Protein AF-A0A162PTI6-F1 (afdb_monomer_lite)

Sequence (711 aa):
MVPPASKRAQADKILGKSLASSGLRNTLHGDVFQLRLLMLFLTRGLRVGYNFKLDTEMPGKGGKFDDLIFTYKNRESKRITRYLQAKHKFDDSTKIKASDLLNESDGDFSLKKYFRSYREIFKTLGDNEELNDCIIGTNIGFDENDLMLNGIELVSLKNRDPILAFNSKQKSGSTIPVRYKLQIMQGTTNLYEKLEETSDMHCLAHELLKYGNKKQKLELRCDMFKRYHFVLVQEKVLDLSSKTFHPNFIDNVKDLSPNAKKFRKILSDCQGGSDWNTMKFELSKNFGKRQNEQSELTSDPVNKEEIENFLDKLVFAVNLPNEKQLDCIIRTEMGIDFNVLDSRAVSNELLIKLLNWFKEKSATTLSSAKAKLLLKQTKEMMKSLRATGASIDYRNRLCKYMKFNQDAIDNMTEKLKPFLYLPTLQKKVLRIATDSPKCTAIKIVQSLKQLSDFKKDDSYLIVQSKNLREEREIVRMRNILRAKRLHYLLVVVCNDNDTEQKWQELIPENRKSKRIIIVETNIGKASMQDKFCFRDINRKTKEKLQSKCVQFQGSQMKVETLLDKSSELNAIINLTSFQELRSGTIVKIPAPITPLSPELTPLSPEFPYIERQLEFSSYHENFHNQLAQKLGKSLEQLTQECRIDPALLGSIEWFVSDNERLNIWKKMKEILKENRTLASTVIRQENHFVDKDWKSQIMIISSPRSLGYQN

Structure (mmCIF, N/CA/C/O backbone):
data_AF-A0A162PTI6-F1
#
_entry.id   AF-A0A162PTI6-F1
#
loop_
_atom_site.group_PDB
_atom_site.id
_atom_site.type_symbol
_atom_site.label_atom_id
_atom_site.label_alt_id
_atom_site.label_comp_id
_atom_site.label_asym_id
_atom_site.label_entity_id
_atom_site.label_seq_id
_atom_site.pdbx_PDB_ins_code
_atom_site.Cartn_x
_atom_site.Cartn_y
_atom_site.Cartn_z
_atom_site.occupancy
_atom_site.B_iso_or_equiv
_atom_site.auth_seq_id
_atom_site.auth_comp_id
_atom_site.auth_asym_id
_atom_site.auth_atom_id
_atom_site.pdbx_PDB_model_num
ATOM 1 N N . MET A 1 1 ? -12.007 20.219 13.520 1.00 27.58 1 MET A N 1
ATOM 2 C CA . MET A 1 1 ? -11.055 19.766 14.560 1.00 27.58 1 MET A CA 1
ATOM 3 C C . MET A 1 1 ? -9.918 19.013 13.886 1.00 27.58 1 MET A C 1
ATOM 5 O O . MET A 1 1 ? -10.167 18.292 12.930 1.00 27.58 1 MET A O 1
ATOM 9 N N . VAL A 1 2 ? -8.683 19.279 14.306 1.00 25.70 2 VAL A N 1
ATOM 10 C CA . VAL A 1 2 ? -7.427 18.822 13.685 1.00 25.70 2 VAL A CA 1
ATOM 11 C C . VAL A 1 2 ? -6.998 17.502 14.352 1.00 25.70 2 VAL A C 1
ATOM 13 O O . VAL A 1 2 ? -7.053 17.453 15.579 1.00 25.70 2 VAL A O 1
ATOM 16 N N . PRO A 1 3 ? -6.565 16.449 13.624 1.00 30.05 3 PRO A N 1
ATOM 17 C CA . PRO A 1 3 ? -5.958 15.274 14.257 1.00 30.05 3 PRO A CA 1
ATOM 18 C C . PRO A 1 3 ? -4.639 15.673 14.938 1.00 30.05 3 PRO A C 1
ATOM 20 O O . PRO A 1 3 ? -3.976 16.592 14.440 1.00 30.05 3 PRO A O 1
ATOM 23 N N . PRO A 1 4 ? -4.216 15.021 16.035 1.00 33.78 4 PRO A N 1
ATOM 24 C CA . PRO A 1 4 ? -3.057 15.454 16.811 1.00 33.78 4 PRO A CA 1
ATOM 25 C C . PRO A 1 4 ? -1.800 15.575 15.939 1.00 33.78 4 PRO A C 1
ATOM 27 O O . PRO A 1 4 ? -1.436 14.670 15.191 1.00 33.78 4 PRO A O 1
ATOM 30 N N . ALA A 1 5 ? -1.107 16.709 16.049 1.00 39.56 5 ALA A N 1
ATOM 31 C CA . ALA A 1 5 ? 0.084 17.031 15.263 1.00 39.56 5 ALA A CA 1
ATOM 32 C C . ALA A 1 5 ? 1.285 16.082 15.499 1.00 39.56 5 ALA A C 1
ATOM 34 O O . ALA A 1 5 ? 2.255 16.142 14.744 1.00 39.56 5 ALA A O 1
ATOM 35 N N . SER A 1 6 ? 1.238 15.197 16.506 1.00 45.62 6 SER A N 1
ATOM 36 C CA . SER A 1 6 ? 2.395 14.411 16.963 1.00 45.62 6 SER A CA 1
ATOM 37 C C . SER A 1 6 ? 2.774 13.234 16.052 1.00 45.62 6 SER A C 1
ATOM 39 O O . SER A 1 6 ? 3.966 12.989 15.867 1.00 45.62 6 SER A O 1
ATOM 41 N N . LYS A 1 7 ? 1.815 12.546 15.414 1.00 46.44 7 LYS A N 1
ATOM 42 C CA . LYS A 1 7 ? 2.112 11.381 14.549 1.00 46.44 7 LYS A CA 1
ATOM 43 C C . LYS A 1 7 ? 2.507 11.751 13.114 1.00 46.44 7 LYS A C 1
ATOM 45 O O . LYS A 1 7 ? 3.298 11.052 12.480 1.00 46.44 7 LYS A O 1
ATOM 50 N N . ARG A 1 8 ? 2.066 12.912 12.606 1.00 44.03 8 ARG A N 1
ATOM 51 C CA . ARG A 1 8 ? 2.480 13.421 11.277 1.00 44.03 8 ARG A CA 1
ATOM 52 C C . ARG A 1 8 ? 3.996 13.628 11.171 1.00 44.03 8 ARG A C 1
ATOM 54 O O . ARG A 1 8 ? 4.560 13.330 10.124 1.00 44.03 8 ARG A O 1
ATOM 61 N N . ALA A 1 9 ? 4.647 14.061 12.253 1.00 45.88 9 ALA A N 1
ATOM 62 C CA . ALA A 1 9 ? 6.102 14.224 12.322 1.00 45.88 9 ALA A CA 1
ATOM 63 C C . ALA A 1 9 ? 6.870 12.884 12.395 1.00 45.88 9 ALA A C 1
ATOM 65 O O . ALA A 1 9 ? 8.040 12.813 12.018 1.00 45.88 9 ALA A O 1
ATOM 66 N N . GLN A 1 10 ? 6.233 11.805 12.863 1.00 49.94 10 GLN A N 1
ATOM 67 C CA . GLN A 1 10 ? 6.842 10.470 12.941 1.00 49.94 10 GLN A CA 1
ATOM 68 C C . GLN A 1 10 ? 6.801 9.741 11.594 1.00 49.94 10 GLN A C 1
ATOM 70 O O . GLN A 1 10 ? 7.733 9.018 11.250 1.00 49.94 10 GLN A O 1
ATOM 75 N N . ALA A 1 11 ? 5.795 10.023 10.770 1.00 43.78 11 ALA A N 1
ATOM 76 C CA . ALA A 1 11 ? 5.653 9.442 9.443 1.00 43.78 11 ALA A CA 1
ATOM 77 C C . ALA A 1 11 ? 6.727 9.878 8.419 1.00 43.78 11 ALA A C 1
ATOM 79 O O . ALA A 1 11 ? 6.877 9.227 7.385 1.00 43.78 11 ALA A O 1
ATOM 80 N N . ASP A 1 12 ? 7.484 10.950 8.677 1.00 42.25 12 ASP A N 1
ATOM 81 C CA . ASP A 1 12 ? 8.678 11.310 7.890 1.00 42.25 12 ASP A CA 1
ATOM 82 C C . ASP A 1 12 ? 9.938 10.561 8.371 1.00 42.25 12 ASP A C 1
ATOM 84 O O . ASP A 1 12 ? 10.838 10.287 7.578 1.00 42.25 12 ASP A O 1
ATOM 88 N N . LYS A 1 13 ? 9.970 10.115 9.638 1.00 50.31 13 LYS A N 1
ATOM 89 C CA . LYS A 1 13 ? 11.032 9.250 10.192 1.00 50.31 13 LYS A CA 1
ATOM 90 C C . LYS A 1 13 ? 10.904 7.783 9.765 1.00 50.31 13 LYS A C 1
ATOM 92 O O . LYS A 1 13 ? 11.911 7.088 9.719 1.00 50.31 13 LYS A O 1
ATOM 97 N N . ILE A 1 14 ? 9.710 7.316 9.379 1.00 53.00 14 ILE A N 1
ATOM 98 C CA . ILE A 1 14 ? 9.486 5.954 8.838 1.00 53.00 14 ILE A CA 1
ATOM 99 C C . ILE A 1 14 ? 10.352 5.682 7.584 1.00 53.00 14 ILE A C 1
ATOM 101 O O . ILE A 1 14 ? 10.698 4.536 7.304 1.00 53.00 14 ILE A O 1
ATOM 105 N N . LEU A 1 15 ? 10.756 6.727 6.848 1.00 45.16 15 LEU A N 1
ATOM 106 C CA . LEU A 1 15 ? 11.547 6.638 5.611 1.00 45.16 15 LEU A CA 1
ATOM 107 C C . LEU A 1 15 ? 13.067 6.858 5.797 1.00 45.16 15 LEU A C 1
ATOM 109 O O . LEU A 1 15 ? 13.816 6.652 4.843 1.00 45.16 15 LEU A O 1
ATOM 113 N N . GLY A 1 16 ? 13.548 7.229 6.994 1.00 38.09 16 GLY A N 1
ATOM 114 C CA . GLY A 1 16 ? 14.957 7.572 7.253 1.00 38.09 16 GLY A CA 1
ATOM 115 C C . GLY A 1 16 ? 15.461 7.053 8.607 1.00 38.09 16 GLY A C 1
ATOM 116 O O . GLY A 1 16 ? 14.887 7.343 9.648 1.00 38.09 16 GLY A O 1
ATOM 117 N N . LYS A 1 17 ? 16.535 6.255 8.591 1.00 39.50 17 LYS A N 1
ATOM 118 C CA . LYS A 1 17 ? 17.074 5.468 9.721 1.00 39.50 17 LYS A CA 1
ATOM 119 C C . LYS A 1 17 ? 17.326 6.210 11.055 1.00 39.50 17 LYS A C 1
ATOM 121 O O . LYS A 1 17 ? 17.746 7.357 11.079 1.00 39.50 17 LYS A O 1
ATOM 126 N N . SER A 1 18 ? 17.288 5.371 12.107 1.00 42.31 18 SER A N 1
ATOM 127 C CA . SER A 1 18 ? 17.967 5.393 13.425 1.00 42.31 18 SER A CA 1
ATOM 128 C C . SER A 1 18 ? 17.635 6.517 14.404 1.00 42.31 18 SER A C 1
ATOM 130 O O . SER A 1 18 ? 18.163 7.610 14.265 1.00 42.31 18 SER A O 1
ATOM 132 N N . LEU A 1 19 ? 16.903 6.198 15.486 1.00 37.41 19 LEU A N 1
ATOM 133 C CA . LEU A 1 19 ? 16.786 7.062 16.669 1.00 37.41 19 LEU A CA 1
ATOM 134 C C . LEU A 1 19 ? 16.681 6.286 18.003 1.00 37.41 19 LEU A C 1
ATOM 136 O O . LEU A 1 19 ? 16.324 5.102 18.062 1.00 37.41 19 LEU A O 1
ATOM 140 N N . ALA A 1 20 ? 17.068 6.996 19.065 1.00 37.88 20 ALA A N 1
ATOM 141 C CA . ALA A 1 20 ? 17.744 6.506 20.266 1.00 37.88 20 ALA A CA 1
ATOM 142 C C . ALA A 1 20 ? 16.924 6.597 21.575 1.00 37.88 20 ALA A C 1
ATOM 144 O O . ALA A 1 20 ? 17.456 6.972 22.613 1.00 37.88 20 ALA A O 1
ATOM 145 N N . SER A 1 21 ? 15.640 6.226 21.575 1.00 46.41 21 SER A N 1
ATOM 146 C CA . SER A 1 21 ? 14.904 6.015 22.835 1.00 46.41 21 SER A CA 1
ATOM 147 C C . SER A 1 21 ? 13.825 4.938 22.694 1.00 46.41 21 SER A C 1
ATOM 149 O O . SER A 1 21 ? 13.150 4.843 21.667 1.00 46.41 21 SER A O 1
ATOM 151 N N . SER A 1 22 ? 13.686 4.087 23.716 1.00 49.62 22 SER A N 1
ATOM 152 C CA . SER A 1 22 ? 12.775 2.928 23.744 1.00 49.62 22 SER A CA 1
ATOM 153 C C . SER A 1 22 ? 11.306 3.322 23.555 1.00 49.62 22 SER A C 1
ATOM 155 O O . SER A 1 22 ? 10.585 2.665 22.806 1.00 49.62 22 SER A O 1
ATOM 157 N N . GLY A 1 23 ? 10.885 4.446 24.144 1.00 46.25 23 GLY A N 1
ATOM 158 C CA . GLY A 1 23 ? 9.533 4.988 23.979 1.00 46.25 23 GLY A CA 1
ATOM 159 C C . GLY A 1 23 ? 9.213 5.389 22.536 1.00 46.25 23 GLY A C 1
ATOM 160 O O . GLY A 1 23 ? 8.161 5.027 22.018 1.00 46.25 23 GLY A O 1
ATOM 161 N N . LEU A 1 24 ? 10.148 6.054 21.844 1.00 48.28 24 LEU A N 1
ATOM 162 C CA . LEU A 1 24 ? 9.951 6.483 20.453 1.00 48.28 24 LEU A CA 1
ATOM 163 C C . LEU A 1 24 ? 9.919 5.290 19.483 1.00 48.28 24 LEU A C 1
ATOM 165 O O . LEU A 1 24 ? 9.183 5.315 18.498 1.00 48.28 24 LEU A O 1
ATOM 169 N N . ARG A 1 25 ? 10.703 4.238 19.770 1.00 52.75 25 ARG A N 1
ATOM 170 C CA . ARG A 1 25 ? 10.690 2.981 19.002 1.00 52.75 25 ARG A CA 1
ATOM 171 C C . ARG A 1 25 ? 9.347 2.268 19.126 1.00 52.75 25 ARG A C 1
ATOM 173 O O . ARG A 1 25 ? 8.795 1.865 18.110 1.00 52.75 25 ARG A O 1
ATOM 180 N N . ASN A 1 26 ? 8.794 2.166 20.335 1.00 57.22 26 ASN A N 1
ATOM 181 C CA . ASN A 1 26 ? 7.512 1.494 20.559 1.00 57.22 26 ASN A CA 1
ATOM 182 C C . ASN A 1 26 ? 6.348 2.189 19.836 1.00 57.22 26 ASN A C 1
ATOM 184 O O . ASN A 1 26 ? 5.537 1.508 19.213 1.00 57.22 26 ASN A O 1
ATOM 188 N N . THR A 1 27 ? 6.294 3.527 19.847 1.00 64.69 27 THR A N 1
ATOM 189 C CA . THR A 1 27 ? 5.272 4.283 19.098 1.00 64.69 27 THR A CA 1
ATOM 190 C C . THR A 1 27 ? 5.404 4.070 17.591 1.00 64.69 27 THR A C 1
ATOM 192 O O . THR A 1 27 ? 4.414 3.784 16.925 1.00 64.69 27 THR A O 1
ATOM 195 N N . LEU A 1 28 ? 6.632 4.111 17.062 1.00 69.50 28 LEU A N 1
ATOM 196 C CA . LEU A 1 28 ? 6.883 3.892 15.638 1.00 69.50 28 LEU A CA 1
ATOM 197 C C . LEU A 1 28 ? 6.477 2.480 15.192 1.00 69.50 28 LEU A C 1
ATOM 199 O O . LEU A 1 28 ? 5.839 2.329 14.156 1.00 69.50 28 LEU A O 1
ATOM 203 N N . HIS A 1 29 ? 6.816 1.449 15.972 1.00 73.00 29 HIS A N 1
ATOM 204 C CA . HIS A 1 29 ? 6.420 0.071 15.670 1.00 73.00 29 HIS A CA 1
ATOM 205 C C . HIS A 1 29 ? 4.898 -0.112 15.705 1.00 73.00 29 HIS A C 1
ATOM 207 O O . HIS A 1 29 ? 4.355 -0.798 14.841 1.00 73.00 29 HIS A O 1
ATOM 213 N N . GLY A 1 30 ? 4.207 0.534 16.651 1.00 80.31 30 GLY A N 1
ATOM 214 C CA . GLY A 1 30 ? 2.744 0.552 16.704 1.00 80.31 30 GLY A CA 1
ATOM 215 C C . GLY A 1 30 ? 2.118 1.173 15.454 1.00 80.31 30 GLY A C 1
ATOM 216 O O . GLY A 1 30 ? 1.267 0.549 14.822 1.00 80.31 30 GLY A O 1
ATOM 217 N N . ASP A 1 31 ? 2.599 2.346 15.037 1.00 82.12 31 ASP A N 1
ATOM 218 C CA . ASP A 1 31 ? 2.091 3.030 13.842 1.00 82.12 31 ASP A CA 1
ATOM 219 C C . ASP A 1 31 ? 2.373 2.230 12.558 1.00 82.12 31 ASP A C 1
ATOM 221 O O . ASP A 1 31 ? 1.513 2.117 11.681 1.00 82.12 31 ASP A O 1
ATOM 225 N N . VAL A 1 32 ? 3.559 1.619 12.432 1.00 84.19 32 VAL A N 1
ATOM 226 C CA . VAL A 1 32 ? 3.863 0.771 11.269 1.00 84.19 32 VAL A CA 1
ATOM 227 C C . VAL A 1 32 ? 3.000 -0.492 11.278 1.00 84.19 32 VAL A C 1
ATOM 229 O O . VAL A 1 32 ? 2.485 -0.876 10.227 1.00 84.19 32 VAL A O 1
ATOM 232 N N . PHE A 1 33 ? 2.779 -1.115 12.437 1.00 88.88 33 PHE A N 1
ATOM 233 C CA . PHE A 1 33 ? 1.877 -2.258 12.574 1.00 88.88 33 PHE A CA 1
ATOM 234 C C . PHE A 1 33 ? 0.440 -1.905 12.152 1.00 88.88 33 PHE A C 1
ATOM 236 O O . PHE A 1 33 ? -0.153 -2.615 11.336 1.00 88.88 33 PHE A O 1
ATOM 243 N N . GLN A 1 34 ? -0.088 -0.763 12.599 1.00 89.88 34 GLN A N 1
ATOM 244 C CA . GLN A 1 34 ? -1.396 -0.247 12.182 1.00 89.88 34 GLN A CA 1
ATOM 245 C C . GLN A 1 34 ? -1.465 -0.011 10.664 1.00 89.88 34 GLN A C 1
ATOM 247 O O . GLN A 1 34 ? -2.395 -0.477 10.004 1.00 89.88 34 GLN A O 1
ATOM 252 N N . LEU A 1 35 ? -0.460 0.642 10.068 1.00 89.94 35 LEU A N 1
ATOM 253 C CA . LEU A 1 35 ? -0.396 0.869 8.616 1.00 89.94 35 LEU A CA 1
ATOM 254 C C . LEU A 1 35 ? -0.358 -0.442 7.817 1.00 89.94 35 LEU A C 1
ATOM 256 O O . LEU A 1 35 ? -0.973 -0.545 6.752 1.00 89.94 35 LEU A O 1
ATOM 260 N N . ARG A 1 36 ? 0.337 -1.464 8.328 1.00 91.50 36 ARG A N 1
ATOM 261 C CA . ARG A 1 36 ? 0.375 -2.807 7.729 1.00 91.50 36 ARG A CA 1
ATOM 262 C C . ARG A 1 36 ? -0.993 -3.474 7.780 1.00 91.50 36 ARG A C 1
ATOM 264 O O . ARG A 1 36 ? -1.417 -4.036 6.772 1.00 91.50 36 ARG A O 1
ATOM 271 N N . LEU A 1 37 ? -1.701 -3.373 8.906 1.00 93.81 37 LEU A N 1
ATOM 272 C CA . LEU A 1 37 ? -3.074 -3.864 9.022 1.00 93.81 37 LEU A CA 1
ATOM 273 C C . LEU A 1 37 ? -4.013 -3.127 8.061 1.00 93.81 37 LEU A C 1
ATOM 275 O O . LEU A 1 37 ? -4.751 -3.781 7.330 1.00 93.81 37 LEU A O 1
ATOM 279 N N . LEU A 1 38 ? -3.930 -1.798 7.957 1.00 92.94 38 LEU A N 1
ATOM 280 C CA . LEU A 1 38 ? -4.705 -1.017 6.981 1.00 92.94 38 LEU A CA 1
ATOM 281 C C . LEU A 1 38 ? -4.465 -1.502 5.545 1.00 92.94 38 LEU A C 1
ATOM 283 O O . LEU A 1 38 ? -5.407 -1.714 4.778 1.00 92.94 38 LEU A O 1
ATOM 287 N N . MET A 1 39 ? -3.203 -1.730 5.182 1.00 93.56 39 MET A N 1
ATOM 288 C CA . MET A 1 39 ? -2.825 -2.257 3.872 1.00 93.56 39 MET A CA 1
ATOM 289 C C . MET A 1 39 ? -3.352 -3.685 3.643 1.00 93.56 39 MET A C 1
ATOM 291 O O . MET A 1 39 ? -3.790 -4.013 2.536 1.00 93.56 39 MET A O 1
ATOM 295 N N . LEU A 1 40 ? -3.362 -4.523 4.681 1.00 95.12 40 LEU A N 1
ATOM 296 C CA . LEU A 1 40 ? -3.923 -5.872 4.643 1.00 95.12 40 LEU A CA 1
ATOM 297 C C . LEU A 1 40 ? -5.445 -5.845 4.432 1.00 95.12 40 LEU A C 1
ATOM 299 O O . LEU A 1 40 ? -5.944 -6.504 3.521 1.00 95.12 40 LEU A O 1
ATOM 303 N N . PHE A 1 41 ? -6.175 -5.034 5.207 1.00 95.69 41 PHE A N 1
ATOM 304 C CA . PHE A 1 41 ? -7.623 -4.835 5.063 1.00 95.69 41 PHE A CA 1
ATOM 305 C C . PHE A 1 41 ? -7.983 -4.304 3.678 1.00 95.69 41 PHE A C 1
ATOM 307 O O . PHE A 1 41 ? -8.922 -4.797 3.052 1.00 95.69 41 PHE A O 1
ATOM 314 N N . LEU A 1 42 ? -7.204 -3.354 3.156 1.00 94.88 42 LEU A N 1
ATOM 315 C CA . LEU A 1 42 ? -7.382 -2.844 1.802 1.00 94.88 42 LEU A CA 1
ATOM 316 C C . LEU A 1 42 ? -7.220 -3.953 0.761 1.00 94.88 42 LEU A C 1
ATOM 318 O O . LEU A 1 42 ? -8.095 -4.150 -0.080 1.00 94.88 42 LEU A O 1
ATOM 322 N N . THR A 1 43 ? -6.084 -4.650 0.782 1.00 94.25 43 THR A N 1
ATOM 323 C CA . THR A 1 43 ? -5.739 -5.622 -0.265 1.00 94.25 43 THR A CA 1
ATOM 324 C C . THR A 1 43 ? -6.653 -6.841 -0.218 1.00 94.25 43 THR A C 1
ATOM 326 O O . THR A 1 43 ? -7.242 -7.200 -1.238 1.00 94.25 43 THR A O 1
ATOM 329 N N . ARG A 1 44 ? -6.865 -7.431 0.962 1.00 95.00 44 ARG A N 1
ATOM 330 C CA . ARG A 1 44 ? -7.762 -8.581 1.130 1.00 95.00 44 ARG A CA 1
ATOM 331 C C . ARG A 1 44 ? -9.228 -8.203 0.948 1.00 95.00 44 ARG A C 1
ATOM 333 O O . ARG A 1 44 ? -9.941 -8.939 0.276 1.00 95.00 44 ARG A O 1
ATOM 340 N N . GLY A 1 45 ? -9.665 -7.035 1.423 1.00 94.88 45 GLY A N 1
ATOM 341 C CA . GLY A 1 45 ? -11.020 -6.534 1.172 1.00 94.88 45 GLY A CA 1
ATOM 342 C C . GLY A 1 45 ? -11.330 -6.408 -0.323 1.00 94.88 45 GLY A C 1
ATOM 343 O O . GLY A 1 45 ? -12.419 -6.772 -0.765 1.00 94.88 45 GLY A O 1
ATOM 344 N N . LEU A 1 46 ? -10.350 -5.979 -1.129 1.00 94.38 46 LEU A N 1
ATOM 345 C CA . LEU A 1 46 ? -10.480 -5.965 -2.588 1.00 94.38 46 LEU A CA 1
ATOM 346 C C . LEU A 1 46 ? -10.498 -7.367 -3.208 1.00 94.38 46 LEU A C 1
ATOM 348 O O . LEU A 1 46 ? -11.292 -7.583 -4.120 1.00 94.38 46 LEU A O 1
ATOM 352 N N . ARG A 1 47 ? -9.674 -8.311 -2.729 1.00 92.44 47 ARG A N 1
ATOM 353 C CA . ARG A 1 47 ? -9.670 -9.702 -3.233 1.00 92.44 47 ARG A CA 1
ATOM 354 C C . ARG A 1 47 ? -10.978 -10.432 -2.958 1.00 92.44 47 ARG A C 1
ATOM 356 O O . ARG A 1 47 ? -11.441 -11.178 -3.810 1.00 92.44 47 ARG A O 1
ATOM 363 N N . VAL A 1 48 ? -11.582 -10.183 -1.799 1.00 92.75 48 VAL A N 1
ATOM 364 C CA . VAL A 1 48 ? -12.904 -10.724 -1.447 1.00 92.75 48 VAL A CA 1
ATOM 365 C C . VAL A 1 48 ? -14.016 -10.083 -2.290 1.00 92.75 48 VAL A C 1
ATOM 367 O O . VAL A 1 48 ? -15.096 -10.647 -2.426 1.00 92.75 48 VAL A O 1
ATOM 370 N N . GLY A 1 49 ? -13.756 -8.919 -2.893 1.00 92.50 49 GLY A N 1
ATOM 371 C CA . GLY A 1 49 ? -14.720 -8.200 -3.723 1.00 92.50 49 GLY A CA 1
ATOM 372 C C . GLY A 1 49 ? -15.613 -7.235 -2.943 1.00 92.50 49 GLY A C 1
ATOM 373 O O . GLY A 1 49 ? -16.633 -6.793 -3.471 1.00 92.50 49 GLY A O 1
ATOM 374 N N . TYR A 1 50 ? -15.247 -6.866 -1.712 1.00 94.00 50 TYR A N 1
ATOM 375 C CA . TYR A 1 50 ? -16.054 -5.958 -0.902 1.00 94.00 50 TYR A CA 1
ATOM 376 C C . TYR A 1 50 ? -16.116 -4.544 -1.485 1.00 94.00 50 TYR A C 1
ATOM 378 O O . TYR A 1 50 ? -15.107 -3.937 -1.860 1.00 94.00 50 TYR A O 1
ATOM 386 N N . ASN A 1 51 ? -17.321 -3.970 -1.473 1.00 94.00 51 ASN A N 1
ATOM 387 C CA . ASN A 1 51 ? -17.497 -2.532 -1.603 1.00 94.00 51 ASN A CA 1
ATOM 388 C C . ASN A 1 51 ? -17.383 -1.886 -0.218 1.00 94.00 51 ASN A C 1
ATOM 390 O O . ASN A 1 51 ? -18.369 -1.811 0.516 1.00 94.00 51 ASN A O 1
ATOM 394 N N . PHE A 1 52 ? -16.167 -1.468 0.132 1.00 95.44 52 PHE A N 1
ATOM 395 C CA . PHE A 1 52 ? -15.838 -0.976 1.465 1.00 95.44 52 PHE A CA 1
ATOM 396 C C . PHE A 1 52 ? -15.483 0.515 1.537 1.00 95.44 52 PHE A C 1
ATOM 398 O O . PHE A 1 52 ? -15.160 1.167 0.538 1.00 95.44 52 PHE A O 1
ATOM 405 N N . LYS A 1 53 ? -15.501 1.013 2.771 1.00 94.50 53 LYS A N 1
ATOM 406 C CA . LYS A 1 53 ? -14.915 2.250 3.276 1.00 94.50 53 LYS A CA 1
ATOM 407 C C . LYS A 1 53 ? -13.951 1.876 4.400 1.00 94.50 53 LYS A C 1
ATOM 409 O O . LYS A 1 53 ? -14.314 1.098 5.279 1.00 94.50 53 LYS A O 1
ATOM 414 N N . LEU A 1 54 ? -12.730 2.385 4.318 1.00 93.94 54 LEU A N 1
ATOM 415 C CA . LEU A 1 54 ? -11.688 2.199 5.316 1.00 93.94 54 LEU A CA 1
ATOM 416 C C . LEU A 1 54 ? -11.362 3.560 5.931 1.00 93.94 54 LEU A C 1
ATOM 418 O O . LEU A 1 54 ? -10.962 4.480 5.213 1.00 93.94 54 LEU A O 1
ATOM 422 N N . ASP A 1 55 ? -11.538 3.659 7.239 1.00 90.62 55 ASP A N 1
ATOM 423 C CA . ASP A 1 55 ? -11.277 4.849 8.041 1.00 90.62 55 ASP A CA 1
ATOM 424 C C . ASP A 1 55 ? -10.230 4.536 9.122 1.00 90.62 55 ASP A C 1
ATOM 426 O O . ASP A 1 55 ? -9.995 3.374 9.462 1.00 90.62 55 ASP A O 1
ATOM 430 N N . THR A 1 56 ? -9.571 5.573 9.636 1.00 88.31 56 THR A N 1
ATOM 431 C CA . THR A 1 56 ? -8.536 5.466 10.673 1.00 88.31 56 THR A CA 1
ATOM 432 C C . THR A 1 56 ? -8.413 6.794 11.418 1.00 88.31 56 THR A C 1
ATOM 434 O O . THR A 1 56 ? -8.498 7.850 10.790 1.00 88.31 56 THR A O 1
ATOM 437 N N . GLU A 1 57 ? -8.279 6.736 12.744 1.00 83.19 57 GLU A N 1
ATOM 438 C CA . GLU A 1 57 ? -8.145 7.872 13.669 1.00 83.19 57 GLU A CA 1
ATOM 439 C C . GLU A 1 57 ? -9.192 8.984 13.427 1.00 83.19 57 GLU A C 1
ATOM 441 O O . GLU A 1 57 ? -8.892 10.180 13.486 1.00 83.19 57 GLU A O 1
ATOM 446 N N . MET A 1 58 ? -10.435 8.605 13.091 1.00 76.38 58 MET A N 1
ATOM 447 C CA . MET A 1 58 ? -11.503 9.558 12.774 1.00 76.38 58 MET A CA 1
ATOM 448 C C . MET A 1 58 ? -12.144 10.124 14.049 1.00 76.38 58 MET A C 1
ATOM 450 O O . MET A 1 58 ? -12.840 9.389 14.753 1.00 76.38 58 MET A O 1
ATOM 454 N N . PRO A 1 59 ? -12.032 11.441 14.320 1.00 75.12 59 PRO A N 1
ATOM 455 C CA . PRO A 1 59 ? -12.647 12.030 15.503 1.00 75.12 59 PRO A CA 1
ATOM 456 C C . PRO A 1 59 ? -14.162 11.809 15.522 1.00 75.12 59 PRO A C 1
ATOM 458 O O . PRO A 1 59 ? -14.849 12.085 14.538 1.00 75.12 59 PRO A O 1
ATOM 461 N N . GLY A 1 60 ? -14.677 11.328 16.654 1.00 76.62 60 GLY A N 1
ATOM 462 C CA . GLY A 1 60 ? -16.105 11.059 16.840 1.00 76.62 60 GLY A CA 1
ATOM 463 C C . GLY A 1 60 ? -16.602 9.754 16.209 1.00 76.62 60 GLY A C 1
ATOM 464 O O . GLY A 1 60 ? -17.802 9.507 16.234 1.00 76.62 60 GLY A O 1
ATOM 465 N N . LYS A 1 61 ? -15.718 8.909 15.661 1.00 80.81 61 LYS A N 1
ATOM 466 C CA . LYS A 1 61 ? -16.063 7.571 15.163 1.00 80.81 61 LYS A CA 1
ATOM 467 C C . LYS A 1 61 ? -15.160 6.515 15.782 1.00 80.81 61 LYS A C 1
ATOM 469 O O . LYS A 1 61 ? -13.949 6.662 15.784 1.00 80.81 61 LYS A O 1
ATOM 474 N N . GLY A 1 62 ? -15.747 5.425 16.271 1.00 82.69 62 GLY A N 1
ATOM 475 C CA . GLY A 1 62 ? -14.995 4.252 16.730 1.00 82.69 62 GLY A CA 1
ATOM 476 C C . GLY A 1 62 ? -14.342 4.365 18.107 1.00 82.69 62 GLY A C 1
ATOM 477 O O . GLY A 1 62 ? -13.924 3.345 18.636 1.00 82.69 62 GLY A O 1
ATOM 478 N N . GLY A 1 63 ? -14.301 5.545 18.731 1.00 88.00 63 GLY A N 1
ATOM 479 C CA . GLY A 1 63 ? -13.879 5.710 20.126 1.00 88.00 63 GLY A CA 1
ATOM 480 C C . GLY A 1 63 ? -12.474 5.163 20.404 1.00 88.00 63 GLY A C 1
ATOM 481 O O . GLY A 1 63 ? -11.494 5.762 19.993 1.00 88.00 63 GLY A O 1
ATOM 482 N N . LYS A 1 64 ? -12.373 4.055 21.144 1.00 91.38 64 LYS A N 1
ATOM 483 C CA . LYS A 1 64 ? -11.131 3.323 21.460 1.00 91.38 64 LYS A CA 1
ATOM 484 C C . LYS A 1 64 ? -10.822 2.186 20.479 1.00 91.38 64 LYS A C 1
ATOM 486 O O . LYS A 1 64 ? -9.989 1.348 20.796 1.00 91.38 64 LYS A O 1
ATOM 491 N N . PHE A 1 65 ? -11.530 2.121 19.358 1.00 92.69 65 PHE A N 1
ATOM 492 C CA . PHE A 1 65 ? -11.344 1.177 18.258 1.00 92.69 65 PHE A CA 1
ATOM 493 C C . PHE A 1 65 ? -11.229 1.924 16.919 1.00 92.69 65 PHE A C 1
ATOM 495 O O . PHE A 1 65 ? -11.750 1.487 15.889 1.00 92.69 65 PHE A O 1
ATOM 502 N N . ASP A 1 66 ? -10.629 3.110 16.951 1.00 89.94 66 ASP A N 1
ATOM 503 C CA . ASP A 1 66 ? -10.524 4.022 15.819 1.00 89.94 66 ASP A CA 1
ATOM 504 C C . ASP A 1 66 ? -9.236 3.831 15.008 1.00 89.94 66 ASP A C 1
ATOM 506 O O . ASP A 1 66 ? -9.134 4.397 13.919 1.00 89.94 66 ASP A O 1
ATOM 510 N N . ASP A 1 67 ? -8.292 2.991 15.456 1.00 91.94 67 ASP A N 1
ATOM 511 C CA . ASP A 1 67 ? -7.074 2.684 14.693 1.00 91.94 67 ASP A CA 1
ATOM 512 C C . ASP A 1 67 ? -7.407 2.199 13.270 1.00 91.94 67 ASP A C 1
ATOM 514 O O . ASP A 1 67 ? -6.726 2.568 12.306 1.00 91.94 67 ASP A O 1
ATOM 518 N N . LEU A 1 68 ? -8.464 1.392 13.122 1.00 93.44 68 LEU A N 1
ATOM 519 C CA . LEU A 1 68 ? -8.993 0.950 11.836 1.00 93.44 68 LEU A CA 1
ATOM 520 C C . LEU A 1 68 ? -10.503 0.703 11.923 1.00 93.44 68 LEU A C 1
ATOM 522 O O . LEU A 1 68 ? -10.967 -0.109 12.716 1.00 93.44 68 LEU A O 1
ATOM 526 N N . ILE A 1 69 ? -11.268 1.329 11.028 1.00 94.19 69 ILE A N 1
ATOM 527 C CA . ILE A 1 69 ? -12.707 1.085 10.876 1.00 94.19 69 ILE A CA 1
ATOM 528 C C . ILE A 1 69 ? -12.965 0.627 9.443 1.00 94.19 69 ILE A C 1
ATOM 530 O O . ILE A 1 69 ? -12.672 1.335 8.479 1.00 94.19 69 ILE A O 1
ATOM 534 N N . PHE A 1 70 ? -13.510 -0.575 9.288 1.00 96.00 70 PHE A N 1
ATOM 535 C CA . PHE A 1 70 ? -13.787 -1.185 7.994 1.00 96.00 70 PHE A CA 1
ATOM 536 C C . PHE A 1 70 ? -15.283 -1.412 7.830 1.00 96.00 70 PHE A C 1
ATOM 538 O O . PHE A 1 70 ? -15.858 -2.327 8.417 1.00 96.00 70 PHE A O 1
ATOM 545 N N . THR A 1 71 ? -15.915 -0.578 7.009 1.00 94.81 71 THR A N 1
ATOM 546 C CA . THR A 1 71 ? -17.341 -0.691 6.687 1.00 94.81 71 THR A CA 1
ATOM 547 C C . THR A 1 71 ? -17.511 -1.256 5.287 1.00 94.81 71 THR A C 1
ATOM 549 O O . THR A 1 71 ? -16.949 -0.705 4.346 1.00 94.81 71 THR A O 1
ATOM 552 N N . TYR A 1 72 ? -18.312 -2.297 5.096 1.00 94.88 72 TYR A N 1
ATOM 553 C CA . TYR A 1 72 ? -18.603 -2.869 3.780 1.00 94.88 72 TYR A CA 1
ATOM 554 C C . TYR A 1 72 ? -20.072 -3.259 3.654 1.00 94.88 72 TYR A C 1
ATOM 556 O O . TYR A 1 72 ? -20.771 -3.398 4.649 1.00 94.88 72 TYR A O 1
ATOM 564 N N . LYS A 1 73 ? -20.569 -3.406 2.425 1.00 91.50 73 LYS A N 1
ATOM 565 C CA . LYS A 1 73 ? -21.915 -3.950 2.201 1.00 91.50 73 LYS A CA 1
ATOM 566 C C . LYS A 1 73 ? -21.867 -5.473 2.133 1.00 91.50 73 LYS A C 1
ATOM 568 O O . LYS A 1 73 ? -21.042 -6.014 1.392 1.00 91.50 73 LYS A O 1
ATOM 573 N N . ASN A 1 74 ? -22.743 -6.145 2.878 1.00 84.12 74 ASN A N 1
ATOM 574 C CA . ASN A 1 74 ? -22.971 -7.580 2.708 1.00 84.12 74 ASN A CA 1
ATOM 575 C C . ASN A 1 74 ? -23.790 -7.855 1.425 1.00 84.12 74 ASN A C 1
ATOM 577 O O . ASN A 1 74 ? -24.105 -6.941 0.656 1.00 84.12 74 ASN A O 1
ATOM 581 N N . ARG A 1 75 ? -24.132 -9.127 1.182 1.00 80.81 75 ARG A N 1
ATOM 582 C CA . ARG A 1 75 ? -24.929 -9.542 0.010 1.00 80.81 75 ARG A CA 1
ATOM 583 C C . ARG A 1 75 ? -26.344 -8.951 0.006 1.00 80.81 75 ARG A C 1
ATOM 585 O O . ARG A 1 75 ? -26.880 -8.692 -1.062 1.00 80.81 75 ARG A O 1
ATOM 592 N N . GLU A 1 76 ? -26.894 -8.672 1.181 1.00 82.31 76 GLU A N 1
ATOM 593 C CA . GLU A 1 76 ? -28.210 -8.053 1.391 1.00 82.31 76 GLU A CA 1
ATOM 594 C C . GLU A 1 76 ? -28.152 -6.515 1.351 1.00 82.31 76 GLU A C 1
ATOM 596 O O . GLU A 1 76 ? -29.117 -5.835 1.675 1.00 82.31 76 GLU A O 1
ATOM 601 N N . SER A 1 77 ? -27.013 -5.931 0.959 1.00 82.31 77 SER A N 1
ATOM 602 C CA . SER A 1 77 ? -26.768 -4.482 0.951 1.00 82.31 77 SER A CA 1
ATOM 603 C C . SER A 1 77 ? -26.810 -3.781 2.316 1.00 82.31 77 SER A C 1
ATOM 605 O O . SER A 1 77 ? -26.659 -2.553 2.354 1.00 82.31 77 SER A O 1
ATOM 607 N N . LYS A 1 78 ? -26.902 -4.529 3.423 1.00 88.88 78 LYS A N 1
ATOM 608 C CA . LYS A 1 78 ? -26.743 -4.014 4.788 1.00 88.88 78 LYS A CA 1
ATOM 609 C C . LYS A 1 78 ? -25.299 -3.580 5.012 1.00 88.88 78 LYS A C 1
ATOM 611 O O . LYS A 1 78 ? -24.357 -4.221 4.529 1.00 88.88 78 LYS A O 1
ATOM 616 N N . ARG A 1 79 ? -25.105 -2.458 5.707 1.00 92.31 79 ARG A N 1
ATOM 617 C CA . ARG A 1 79 ? -23.765 -1.945 6.005 1.00 92.31 79 ARG A CA 1
ATOM 618 C C . ARG A 1 79 ? -23.231 -2.653 7.232 1.00 92.31 79 ARG A C 1
ATOM 620 O O . ARG A 1 79 ? -23.785 -2.518 8.308 1.00 92.31 79 ARG A O 1
ATOM 627 N N . ILE A 1 80 ? -22.145 -3.379 7.052 1.00 94.38 80 ILE A N 1
ATOM 628 C CA . ILE A 1 80 ? -21.465 -4.114 8.100 1.00 94.38 80 ILE A CA 1
ATOM 629 C C . ILE A 1 80 ? -20.207 -3.346 8.483 1.00 94.38 80 ILE A C 1
ATOM 631 O O . ILE A 1 80 ? -19.360 -3.093 7.621 1.00 94.38 80 ILE A O 1
ATOM 635 N N . THR A 1 81 ? -20.071 -2.997 9.757 1.00 94.69 81 THR A N 1
ATOM 636 C CA . THR A 1 81 ? -18.923 -2.252 10.279 1.00 94.69 81 THR A CA 1
ATOM 637 C C . THR A 1 81 ? -18.106 -3.122 11.222 1.00 94.69 81 THR A C 1
ATOM 639 O O . THR A 1 81 ? -18.637 -3.768 12.124 1.00 94.69 81 THR A O 1
ATOM 642 N N . ARG A 1 82 ? -16.792 -3.133 10.999 1.00 95.81 82 ARG A N 1
ATOM 643 C CA . ARG A 1 82 ? -15.788 -3.752 11.866 1.00 95.81 82 ARG A CA 1
ATOM 644 C C . ARG A 1 82 ? -14.912 -2.649 12.430 1.00 95.81 82 ARG A C 1
ATOM 646 O O . ARG A 1 82 ? -14.345 -1.880 11.652 1.00 95.81 82 ARG A O 1
ATOM 653 N N . TYR A 1 83 ? -14.793 -2.581 13.744 1.00 96.12 83 TYR A N 1
ATOM 654 C CA . TYR A 1 83 ? -13.874 -1.667 14.412 1.00 96.12 83 TYR A CA 1
ATOM 655 C C . TYR A 1 83 ? -12.661 -2.450 14.890 1.00 96.12 83 TYR A C 1
ATOM 657 O O . TYR A 1 83 ? -12.798 -3.606 15.282 1.00 96.12 83 TYR A O 1
ATOM 665 N N . LEU A 1 84 ? -11.476 -1.855 14.852 1.00 96.38 84 LEU A N 1
ATOM 666 C CA . LEU A 1 84 ? -10.253 -2.516 15.273 1.00 96.38 84 LEU A CA 1
ATOM 667 C C . LEU A 1 84 ? -9.353 -1.537 16.018 1.00 96.38 84 LEU A C 1
ATOM 669 O O . LEU A 1 84 ? -9.038 -0.465 15.512 1.00 96.38 84 LEU A O 1
ATOM 673 N N . GLN A 1 85 ? -8.897 -1.967 17.191 1.00 95.38 85 GLN A N 1
ATOM 674 C CA . GLN A 1 85 ? -7.777 -1.382 17.913 1.00 95.38 85 GLN A CA 1
ATOM 675 C C . GLN A 1 85 ? -6.539 -2.253 17.687 1.00 95.38 85 GLN A C 1
ATOM 677 O O . GLN A 1 85 ? -6.544 -3.449 17.988 1.00 95.38 85 GLN A O 1
ATOM 682 N N . ALA A 1 86 ? -5.469 -1.659 17.171 1.00 94.06 86 ALA A N 1
ATOM 683 C CA . ALA A 1 86 ? -4.188 -2.310 16.982 1.00 94.06 86 ALA A CA 1
ATOM 684 C C . ALA A 1 86 ? -3.326 -2.137 18.240 1.00 94.06 86 ALA A C 1
ATOM 686 O O . ALA A 1 86 ? -3.123 -1.040 18.763 1.00 94.06 86 ALA A O 1
ATOM 687 N N . LYS A 1 87 ? -2.789 -3.245 18.740 1.00 91.56 87 LYS A N 1
ATOM 688 C CA . LYS A 1 87 ? -1.853 -3.281 19.860 1.00 91.56 87 LYS A CA 1
ATOM 689 C C . LYS A 1 87 ? -0.620 -4.051 19.431 1.00 91.56 87 LYS A C 1
ATOM 691 O O . LYS A 1 87 ? -0.714 -5.161 18.935 1.00 91.56 87 LYS A O 1
ATOM 696 N N . HIS A 1 88 ? 0.547 -3.448 19.601 1.00 87.75 88 HIS A N 1
ATOM 697 C CA . HIS A 1 88 ? 1.810 -4.092 19.276 1.00 87.75 88 HIS A CA 1
ATOM 698 C C . HIS A 1 88 ? 2.740 -4.012 20.481 1.00 87.75 88 HIS A C 1
ATOM 700 O O . HIS A 1 88 ? 3.010 -2.921 20.989 1.00 87.75 88 HIS A O 1
ATOM 706 N N . LYS A 1 89 ? 3.249 -5.158 20.928 1.00 82.81 89 LYS A N 1
ATOM 707 C CA . LYS A 1 89 ? 4.325 -5.242 21.914 1.00 82.81 89 LYS A CA 1
ATOM 708 C C . LYS A 1 89 ? 5.618 -5.607 21.200 1.00 82.81 89 LYS A C 1
ATOM 710 O O . LYS A 1 89 ? 5.645 -6.522 20.384 1.00 82.81 89 LYS A O 1
ATOM 715 N N . PHE A 1 90 ? 6.683 -4.865 21.493 1.00 73.25 90 PHE A N 1
ATOM 716 C CA . PHE A 1 90 ? 8.011 -5.172 20.962 1.00 73.25 90 PHE A CA 1
ATOM 717 C C . PHE A 1 90 ? 8.535 -6.512 21.498 1.00 73.25 90 PHE A C 1
ATOM 719 O O . PHE A 1 90 ? 9.131 -7.273 20.745 1.00 73.25 90 PHE A O 1
ATOM 726 N N . ASP A 1 91 ? 8.281 -6.782 22.780 1.00 75.25 91 ASP A N 1
ATOM 727 C CA . ASP A 1 91 ? 8.513 -8.072 23.422 1.00 75.25 91 ASP A CA 1
ATOM 728 C C . ASP A 1 91 ? 7.240 -8.925 23.336 1.00 75.25 91 ASP A C 1
ATOM 730 O O . ASP A 1 91 ? 6.225 -8.617 23.971 1.00 75.25 91 ASP A O 1
ATOM 734 N N . ASP A 1 92 ? 7.295 -9.973 22.518 1.00 71.94 92 ASP A N 1
ATOM 735 C CA . ASP A 1 92 ? 6.188 -10.895 22.278 1.00 71.94 92 ASP A CA 1
ATOM 736 C C . ASP A 1 92 ? 6.164 -12.102 23.235 1.00 71.94 92 ASP A C 1
ATOM 738 O O . ASP A 1 92 ? 5.265 -12.945 23.142 1.00 71.94 92 ASP A O 1
ATOM 742 N N . SER A 1 93 ? 7.097 -12.161 24.196 1.00 79.25 93 SER A N 1
ATOM 743 C CA . SER A 1 93 ? 7.094 -13.172 25.262 1.00 79.25 93 SER A CA 1
ATOM 744 C C . SER A 1 93 ? 5.997 -12.924 26.299 1.00 79.25 93 SER A C 1
ATOM 746 O O . SER A 1 93 ? 5.483 -13.867 26.906 1.00 79.25 93 SER A O 1
ATOM 748 N N . THR A 1 94 ? 5.597 -11.661 26.466 1.00 86.38 94 THR A N 1
ATOM 749 C CA . THR A 1 94 ? 4.522 -11.272 27.379 1.00 86.38 94 THR A CA 1
ATOM 750 C C . THR A 1 94 ? 3.180 -11.863 26.948 1.00 86.38 94 THR A C 1
ATOM 752 O O . THR A 1 94 ? 2.879 -11.990 25.759 1.00 86.38 94 THR A O 1
ATOM 755 N N . LYS A 1 95 ? 2.362 -12.240 27.932 1.00 92.75 95 LYS A N 1
ATOM 756 C CA . LYS A 1 95 ? 1.017 -12.783 27.732 1.00 92.75 95 LYS A CA 1
ATOM 757 C C . LYS A 1 95 ? -0.005 -11.906 28.437 1.00 92.75 95 LYS A C 1
ATOM 759 O O . LYS A 1 95 ? 0.302 -11.316 29.468 1.00 92.75 95 LYS A O 1
ATOM 764 N N . ILE A 1 96 ? -1.194 -11.821 27.855 1.00 94.62 96 ILE A N 1
ATOM 765 C CA . ILE A 1 96 ? -2.322 -11.074 28.414 1.00 94.62 96 ILE A CA 1
ATOM 766 C C . ILE A 1 96 ? -2.928 -11.900 29.549 1.00 94.62 96 ILE A C 1
ATOM 768 O O . ILE A 1 96 ? -3.312 -13.050 29.324 1.00 94.62 96 ILE A O 1
ATOM 772 N N . LYS A 1 97 ? -3.023 -11.296 30.732 1.00 94.94 97 LYS A N 1
ATOM 773 C CA . LYS A 1 97 ? -3.564 -11.898 31.957 1.00 94.94 97 LYS A CA 1
ATOM 774 C C . LYS A 1 97 ? -4.944 -11.347 32.306 1.00 94.94 97 LYS A C 1
ATOM 776 O O . LYS A 1 97 ? -5.365 -10.313 31.786 1.00 94.94 97 LYS A O 1
ATOM 781 N N . ALA A 1 98 ? -5.638 -11.988 33.240 1.00 93.69 98 ALA A N 1
ATOM 782 C CA . ALA A 1 98 ? -6.932 -11.537 33.744 1.00 93.69 98 ALA A CA 1
ATOM 783 C C . ALA A 1 98 ? -6.839 -10.132 34.355 1.00 93.69 98 ALA A C 1
ATOM 785 O O . ALA A 1 98 ? -7.705 -9.290 34.123 1.00 93.69 98 ALA A O 1
ATOM 786 N N . SER A 1 99 ? -5.745 -9.826 35.057 1.00 91.94 99 SER A N 1
ATOM 787 C CA . SER A 1 99 ? -5.490 -8.490 35.609 1.00 91.94 99 SER A CA 1
ATOM 788 C C . SER A 1 99 ? -5.360 -7.399 34.534 1.00 91.94 99 SER A C 1
ATOM 790 O O . SER A 1 99 ? -5.737 -6.251 34.780 1.00 91.94 99 SER A O 1
ATOM 792 N N . ASP A 1 100 ? -4.908 -7.737 33.321 1.00 93.12 100 ASP A N 1
ATOM 793 C CA . ASP A 1 100 ? -4.855 -6.799 32.191 1.00 93.12 100 ASP A CA 1
ATOM 794 C C . ASP A 1 100 ? -6.248 -6.492 31.621 1.00 93.12 100 ASP A C 1
ATOM 796 O O . ASP A 1 100 ? -6.483 -5.386 31.120 1.00 93.12 100 ASP A O 1
ATOM 800 N N . LEU A 1 101 ? -7.169 -7.458 31.703 1.00 93.69 101 LEU A N 1
ATOM 801 C CA . LEU A 1 101 ? -8.555 -7.334 31.249 1.00 93.69 101 LEU A CA 1
ATOM 802 C C . LEU A 1 101 ? -9.435 -6.614 32.282 1.00 93.69 101 LEU A C 1
ATOM 804 O O . LEU A 1 101 ? -10.279 -5.797 31.911 1.00 93.69 101 LEU A O 1
ATOM 808 N N . LEU A 1 102 ? -9.212 -6.889 33.572 1.00 89.31 102 LEU A N 1
ATOM 809 C CA . LEU A 1 102 ? -10.052 -6.462 34.699 1.00 89.31 102 LEU A CA 1
ATOM 810 C C . LEU A 1 102 ? -9.572 -5.182 35.410 1.00 89.31 102 LEU A C 1
ATOM 812 O O . LEU A 1 102 ? -10.069 -4.868 36.495 1.00 89.31 102 LEU A O 1
ATOM 816 N N . ASN A 1 103 ? -8.597 -4.457 34.855 1.00 84.56 103 ASN A N 1
ATOM 817 C CA . ASN A 1 103 ? -8.080 -3.221 35.458 1.00 84.56 103 ASN A CA 1
ATOM 818 C C . ASN A 1 103 ? -9.039 -2.013 35.341 1.00 84.56 103 ASN A C 1
ATOM 820 O O . ASN A 1 103 ? -9.919 -1.958 34.481 1.00 84.56 103 ASN A O 1
ATOM 824 N N . GLU A 1 104 ? -8.823 -1.023 36.215 1.00 68.56 104 GLU A N 1
ATOM 825 C CA . GLU A 1 104 ? -9.788 0.036 36.554 1.00 68.56 104 GLU A CA 1
ATOM 826 C C . GLU A 1 104 ? -10.011 1.147 35.511 1.00 68.56 104 GLU A C 1
ATOM 828 O O . GLU A 1 104 ? -11.079 1.759 35.543 1.00 68.56 104 GLU A O 1
ATOM 833 N N . SER A 1 105 ? -9.101 1.440 34.566 1.00 64.56 105 SER A N 1
ATOM 834 C CA . SER A 1 105 ? -9.462 2.447 33.538 1.00 64.56 105 SER A CA 1
ATOM 835 C C . SER A 1 105 ? -8.633 2.546 32.261 1.00 64.56 105 SER A C 1
ATOM 837 O O . SER A 1 105 ? -9.219 2.884 31.234 1.00 64.56 105 SER A O 1
ATOM 839 N N . ASP A 1 106 ? -7.320 2.289 32.257 1.00 69.44 106 ASP A N 1
ATOM 840 C CA . ASP A 1 106 ? -6.478 2.745 31.127 1.00 69.44 106 ASP A CA 1
ATOM 841 C C . ASP A 1 106 ? -5.496 1.719 30.552 1.00 69.44 106 ASP A C 1
ATOM 843 O O . ASP A 1 106 ? -4.720 2.044 29.647 1.00 69.44 106 ASP A O 1
ATOM 847 N N . GLY A 1 107 ? -5.564 0.466 31.004 1.00 85.19 107 GLY A N 1
ATOM 848 C CA . GLY A 1 107 ? -4.728 -0.604 30.468 1.00 85.19 107 GLY A CA 1
ATOM 849 C C . GLY A 1 107 ? -4.904 -0.816 28.959 1.00 85.19 107 GLY A C 1
ATOM 850 O O . GLY A 1 107 ? -5.941 -0.500 28.362 1.00 85.19 107 GLY A O 1
ATOM 851 N N . ASP A 1 108 ? -3.881 -1.392 28.322 1.00 88.81 108 ASP A N 1
ATOM 852 C CA . ASP A 1 108 ? -3.908 -1.701 26.885 1.00 88.81 108 ASP A CA 1
ATOM 853 C C . ASP A 1 108 ? -5.050 -2.656 26.506 1.00 88.81 108 ASP A C 1
ATOM 855 O O . ASP A 1 108 ? -5.588 -2.544 25.403 1.00 88.81 108 ASP A O 1
ATOM 859 N N . PHE A 1 109 ? -5.441 -3.541 27.428 1.00 93.19 109 PHE A N 1
ATOM 860 C CA . PHE A 1 109 ? -6.449 -4.585 27.230 1.00 93.19 109 PHE A CA 1
ATOM 861 C C . PHE A 1 109 ? -7.683 -4.440 28.145 1.00 93.19 109 PHE A C 1
ATOM 863 O O . PHE A 1 109 ? -8.507 -5.345 28.199 1.00 93.19 109 PHE A O 1
ATOM 870 N N . SER A 1 110 ? -7.842 -3.291 28.816 1.00 93.38 110 SER A N 1
ATOM 871 C CA . SER A 1 110 ? -8.928 -3.026 29.774 1.00 93.38 110 SER A CA 1
ATOM 872 C C . SER A 1 110 ? -10.321 -3.200 29.161 1.00 93.38 110 SER A C 1
ATOM 874 O O . SER A 1 110 ? -10.722 -2.417 28.293 1.00 93.38 110 SER A O 1
ATOM 876 N N . LEU A 1 111 ? -11.103 -4.165 29.649 1.00 94.06 111 LEU A N 1
ATOM 877 C CA . LEU A 1 111 ? -12.474 -4.383 29.178 1.00 94.06 111 LEU A CA 1
ATOM 878 C C . LEU A 1 111 ? -13.386 -3.206 29.531 1.00 94.06 111 LEU A C 1
ATOM 880 O O . LEU A 1 111 ? -14.184 -2.796 28.695 1.00 94.06 111 LEU A O 1
ATOM 884 N N . LYS A 1 112 ? -13.204 -2.591 30.707 1.00 91.19 112 LYS A N 1
ATOM 885 C CA . LYS A 1 112 ? -13.957 -1.406 31.163 1.00 91.19 112 LYS A CA 1
ATOM 886 C C . LYS A 1 112 ? -13.849 -0.251 30.158 1.00 91.19 112 LYS A C 1
ATOM 888 O O . LYS A 1 112 ? -14.846 0.364 29.775 1.00 91.19 112 LYS A O 1
ATOM 893 N N . LYS A 1 113 ? -12.635 0.001 29.659 1.00 90.69 113 LYS A N 1
ATOM 894 C CA . LYS A 1 113 ? -12.343 1.010 28.626 1.00 90.69 113 LYS A CA 1
ATOM 895 C C . LYS A 1 113 ? -13.024 0.705 27.293 1.00 90.69 113 LYS A C 1
ATOM 897 O O . LYS A 1 113 ? -13.606 1.601 26.678 1.00 90.69 113 LYS A O 1
ATOM 902 N N . TYR A 1 114 ? -12.916 -0.535 26.826 1.00 94.00 114 TYR A N 1
ATOM 903 C CA . TYR A 1 114 ? -13.482 -0.946 25.543 1.00 94.00 114 TYR A CA 1
ATOM 904 C C . TYR A 1 114 ? -15.006 -1.017 25.581 1.00 94.00 114 TYR A C 1
ATOM 906 O O . TYR A 1 114 ? -15.644 -0.605 24.616 1.00 94.00 114 TYR A O 1
ATOM 914 N N . PHE A 1 115 ? -15.584 -1.429 26.707 1.00 94.00 115 PHE A N 1
ATOM 915 C CA . PHE A 1 115 ? -17.024 -1.430 26.916 1.00 94.00 115 PHE A CA 1
ATOM 916 C C . PHE A 1 115 ? -17.590 -0.012 26.855 1.00 94.00 115 PHE A C 1
ATOM 918 O O . PHE A 1 115 ? -18.457 0.250 26.029 1.00 94.00 115 PHE A O 1
ATOM 925 N N . ARG A 1 116 ? -17.017 0.952 27.595 1.00 89.38 116 ARG A N 1
ATOM 926 C CA . ARG A 1 116 ? -17.408 2.375 27.483 1.00 89.38 116 ARG A CA 1
ATOM 927 C C . ARG A 1 116 ? -17.389 2.866 26.036 1.00 89.38 116 ARG A C 1
ATOM 929 O O . ARG A 1 116 ? -18.319 3.530 25.593 1.00 89.38 116 ARG A O 1
ATOM 936 N N . SER A 1 117 ? -16.350 2.511 25.282 1.00 91.06 117 SER A N 1
ATOM 937 C CA . SER A 1 117 ? -16.273 2.870 23.866 1.00 91.06 117 SER A CA 1
ATOM 938 C C . SER A 1 117 ? -17.333 2.181 23.007 1.00 91.06 117 SER A C 1
ATOM 940 O O . SER A 1 117 ? -17.832 2.800 22.072 1.00 91.06 117 SER A O 1
ATOM 942 N N . TYR A 1 118 ? -17.638 0.913 23.272 1.00 93.56 118 TYR A N 1
ATOM 943 C CA . TYR A 1 118 ? -18.666 0.160 22.560 1.00 93.56 118 TYR A CA 1
ATOM 944 C C . TYR A 1 118 ? -20.039 0.808 22.735 1.00 93.56 118 TYR A C 1
ATOM 946 O O . TYR A 1 118 ? -20.734 0.998 21.743 1.00 93.56 118 TYR A O 1
ATOM 954 N N . ARG A 1 119 ? -20.391 1.229 23.956 1.00 90.38 119 ARG A N 1
ATOM 955 C CA . ARG A 1 119 ? -21.674 1.892 24.241 1.00 90.38 119 ARG A CA 1
ATOM 956 C C . ARG A 1 119 ? -21.854 3.157 23.401 1.00 90.38 119 ARG A C 1
ATOM 958 O O . ARG A 1 119 ? -22.903 3.366 22.799 1.00 90.38 119 ARG A O 1
ATOM 965 N N . GLU A 1 120 ? -20.805 3.969 23.287 1.00 86.88 120 GLU A N 1
ATOM 966 C CA . GLU A 1 120 ? -20.827 5.184 22.460 1.00 86.88 120 GLU A CA 1
ATOM 967 C C . GLU A 1 120 ? -20.906 4.878 20.956 1.00 86.88 120 GLU A C 1
ATOM 969 O O . GLU A 1 120 ? -21.611 5.565 20.217 1.00 86.88 120 GLU A O 1
ATOM 974 N N . ILE A 1 121 ? -20.241 3.817 20.486 1.00 89.75 121 ILE A N 1
ATOM 975 C CA . ILE A 1 121 ? -20.399 3.346 19.102 1.00 89.75 121 ILE A CA 1
ATOM 976 C C . ILE A 1 121 ? -21.842 2.901 18.868 1.00 89.75 121 ILE A C 1
ATOM 978 O O . ILE A 1 121 ? -22.457 3.333 17.900 1.00 89.75 121 ILE A O 1
ATOM 982 N N . PHE A 1 122 ? -22.394 2.080 19.759 1.00 86.56 122 PHE A N 1
ATOM 983 C CA . PHE A 1 122 ? -23.720 1.496 19.604 1.00 86.56 122 PHE A CA 1
ATOM 984 C C . PHE A 1 122 ? -24.814 2.568 19.524 1.00 86.56 122 PHE A C 1
ATOM 986 O O . PHE A 1 122 ? -25.657 2.510 18.635 1.00 86.56 122 PHE A O 1
ATOM 993 N N . LYS A 1 123 ? -24.725 3.618 20.353 1.00 83.69 123 LYS A N 1
ATOM 994 C CA . LYS A 1 123 ? -25.622 4.791 20.314 1.00 83.69 123 LYS A CA 1
ATOM 995 C C . LYS A 1 123 ? -25.573 5.579 18.997 1.00 83.69 123 LYS A C 1
ATOM 997 O O . LYS A 1 123 ? -26.477 6.364 18.729 1.00 83.69 123 LYS A O 1
ATOM 1002 N N . THR A 1 124 ? -24.510 5.430 18.204 1.00 82.31 124 THR A N 1
ATOM 1003 C CA . THR A 1 124 ? -24.297 6.190 16.958 1.00 82.31 124 THR A CA 1
ATOM 1004 C C . THR A 1 124 ? -24.476 5.357 15.689 1.00 82.31 124 THR A C 1
ATOM 1006 O O . THR A 1 124 ? -24.387 5.908 14.588 1.00 82.31 124 THR A O 1
ATOM 1009 N N . LEU A 1 125 ? -24.744 4.052 15.813 1.00 82.94 125 LEU A N 1
ATOM 1010 C CA . LEU A 1 125 ? -25.066 3.196 14.673 1.00 82.94 125 LEU A CA 1
ATOM 1011 C C . LEU A 1 125 ? -26.430 3.594 14.104 1.00 82.94 125 LEU A C 1
ATOM 1013 O O . LEU A 1 125 ? -27.414 3.686 14.829 1.00 82.94 125 LEU A O 1
ATOM 1017 N N . GLY A 1 126 ? -26.486 3.843 12.796 1.00 80.38 126 GLY A N 1
ATOM 1018 C CA . GLY A 1 126 ? -27.758 4.098 12.118 1.00 80.38 126 GLY A CA 1
ATOM 1019 C C . GLY A 1 126 ? -28.554 2.812 11.888 1.00 80.38 126 GLY A C 1
ATOM 1020 O O . GLY A 1 126 ? -27.975 1.732 11.818 1.00 80.38 126 GLY A O 1
ATOM 1021 N N . ASP A 1 127 ? -29.858 2.938 11.638 1.00 79.06 127 ASP A N 1
ATOM 1022 C CA . ASP A 1 127 ? -30.797 1.808 11.486 1.00 79.06 127 ASP A CA 1
ATOM 1023 C C . ASP A 1 127 ? -30.401 0.778 10.405 1.00 79.06 127 ASP A C 1
ATOM 1025 O O . ASP A 1 127 ? -30.759 -0.395 10.472 1.00 79.06 127 ASP A O 1
ATOM 1029 N N . ASN A 1 128 ? -29.629 1.207 9.399 1.00 81.69 128 ASN A N 1
ATOM 1030 C CA . ASN A 1 128 ? -29.136 0.368 8.298 1.00 81.69 128 ASN A CA 1
ATOM 1031 C C . ASN A 1 128 ? -27.656 -0.046 8.446 1.00 81.69 128 ASN A C 1
ATOM 1033 O O . ASN A 1 128 ? -27.041 -0.515 7.477 1.00 81.69 128 ASN A O 1
ATOM 1037 N N . GLU A 1 129 ? -27.064 0.161 9.624 1.00 87.12 129 GLU A N 1
ATOM 1038 C CA . GLU A 1 129 ? -25.704 -0.246 9.972 1.00 87.12 129 GLU A CA 1
ATOM 1039 C C . GLU A 1 129 ? -25.719 -1.344 11.040 1.00 87.12 129 GLU A C 1
ATOM 1041 O O . GLU A 1 129 ? -26.434 -1.285 12.031 1.00 87.12 129 GLU A O 1
ATOM 1046 N N . GLU A 1 130 ? -24.902 -2.370 10.836 1.00 91.06 130 GLU A N 1
ATOM 1047 C CA . GLU A 1 130 ? -24.702 -3.457 11.780 1.00 91.06 130 GLU A CA 1
ATOM 1048 C C . GLU A 1 130 ? -23.247 -3.492 12.223 1.00 91.06 130 GLU A C 1
ATOM 1050 O O . GLU A 1 130 ? -22.320 -3.540 11.406 1.00 91.06 130 GLU A O 1
ATOM 1055 N N . LEU A 1 131 ? -23.053 -3.527 13.536 1.00 93.19 131 LEU A N 1
ATOM 1056 C CA . LEU A 1 131 ? -21.768 -3.839 14.129 1.00 93.19 131 LEU A CA 1
ATOM 1057 C C . LEU A 1 131 ? -21.509 -5.345 14.040 1.00 93.19 131 LEU A C 1
ATOM 1059 O O . LEU A 1 131 ? -22.197 -6.156 14.668 1.00 93.19 131 LEU A O 1
ATOM 1063 N N . ASN A 1 132 ? -20.484 -5.712 13.277 1.00 93.62 132 ASN A N 1
ATOM 1064 C CA . ASN A 1 132 ? -20.038 -7.096 13.176 1.00 93.62 132 ASN A CA 1
ATOM 1065 C C . ASN A 1 132 ? -19.143 -7.477 14.348 1.00 93.62 132 ASN A C 1
ATOM 1067 O O . ASN A 1 132 ? -19.430 -8.442 15.047 1.00 93.62 132 ASN A O 1
ATOM 1071 N N . ASP A 1 133 ? -18.063 -6.725 14.550 1.00 95.31 133 ASP A N 1
ATOM 1072 C CA . ASP A 1 133 ? -17.127 -6.945 15.645 1.00 95.31 133 ASP A CA 1
ATOM 1073 C C . ASP A 1 133 ? -16.348 -5.680 16.028 1.00 95.31 133 ASP A C 1
ATOM 1075 O O . ASP A 1 133 ? -16.062 -4.804 15.204 1.00 95.31 133 ASP A O 1
ATOM 1079 N N . CYS A 1 134 ? -15.984 -5.631 17.306 1.00 97.12 134 CYS A N 1
ATOM 1080 C CA . CYS A 1 134 ? -14.977 -4.752 17.878 1.00 97.12 134 CYS A CA 1
ATOM 1081 C C . CYS A 1 134 ? -13.732 -5.597 18.156 1.00 97.12 134 CYS A C 1
ATOM 1083 O O . CYS A 1 134 ? -13.729 -6.449 19.041 1.00 97.12 134 CYS A O 1
ATOM 1085 N N . ILE A 1 135 ? -12.683 -5.403 17.365 1.00 97.44 135 ILE A N 1
ATOM 1086 C CA . ILE A 1 135 ? -11.506 -6.266 17.346 1.00 97.44 135 ILE A CA 1
ATOM 1087 C C . ILE A 1 135 ? -10.375 -5.621 18.143 1.00 97.44 135 ILE A C 1
ATOM 1089 O O . ILE A 1 135 ? -10.007 -4.477 17.894 1.00 97.44 135 ILE A O 1
ATOM 1093 N N . ILE A 1 136 ? -9.751 -6.380 19.035 1.00 97.19 136 ILE A N 1
ATOM 1094 C CA . ILE A 1 136 ? -8.449 -6.038 19.611 1.00 97.19 136 ILE A CA 1
ATOM 1095 C C . ILE A 1 136 ? -7.413 -6.918 18.916 1.00 97.19 136 ILE A C 1
ATOM 1097 O O . ILE A 1 136 ? -7.348 -8.124 19.151 1.00 97.19 136 ILE A O 1
ATOM 1101 N N . GLY A 1 137 ? -6.646 -6.326 18.001 1.00 95.31 137 GLY A N 1
ATOM 1102 C CA . GLY A 1 137 ? -5.623 -7.022 17.225 1.00 95.31 137 GLY A CA 1
ATOM 1103 C C . GLY A 1 137 ? -4.251 -6.869 17.862 1.00 95.31 137 GLY A C 1
ATOM 1104 O O . GLY A 1 137 ? -3.762 -5.748 17.972 1.00 95.31 137 GLY A O 1
ATOM 1105 N N . THR A 1 138 ? -3.615 -7.976 18.249 1.00 93.44 138 THR A N 1
ATOM 1106 C CA . THR A 1 138 ? -2.324 -7.959 18.945 1.00 93.44 138 THR A CA 1
ATOM 1107 C C . THR A 1 138 ? -1.398 -9.109 18.570 1.00 93.44 138 THR A C 1
ATOM 1109 O O . THR A 1 138 ? -1.848 -10.198 18.217 1.00 93.44 138 THR A O 1
ATOM 1112 N N . ASN A 1 139 ? -0.086 -8.864 18.634 1.00 91.06 139 ASN A N 1
ATOM 1113 C CA . ASN A 1 139 ? 0.940 -9.868 18.346 1.00 91.06 139 ASN A CA 1
ATOM 1114 C C . ASN A 1 139 ? 1.233 -10.816 19.519 1.00 91.06 139 ASN A C 1
ATOM 1116 O O . ASN A 1 139 ? 1.868 -11.844 19.310 1.00 91.06 139 ASN A O 1
ATOM 1120 N N . ILE A 1 140 ? 0.760 -10.505 20.729 1.00 92.00 140 ILE A N 1
ATOM 1121 C CA . ILE A 1 140 ? 0.906 -11.379 21.902 1.00 92.00 140 ILE A CA 1
ATOM 1122 C C . ILE A 1 140 ? -0.308 -12.287 22.106 1.00 92.00 140 ILE A C 1
ATOM 1124 O O . ILE A 1 140 ? -1.383 -12.032 21.565 1.00 92.00 140 ILE A O 1
ATOM 1128 N N . GLY A 1 141 ? -0.111 -13.363 22.867 1.00 92.88 141 GLY A N 1
ATOM 1129 C CA . GLY A 1 141 ? -1.144 -14.341 23.221 1.00 92.88 141 GLY A CA 1
ATOM 1130 C C . GLY A 1 141 ? -1.718 -14.127 24.621 1.00 92.88 141 GLY A C 1
ATOM 1131 O O . GLY A 1 141 ? -1.283 -13.235 25.348 1.00 92.88 141 GLY A O 1
ATOM 1132 N N . PHE A 1 142 ? -2.657 -14.986 25.008 1.00 94.69 142 PHE A N 1
ATOM 1133 C CA . PHE A 1 142 ? -3.187 -15.057 26.369 1.00 94.69 142 PHE A CA 1
ATOM 1134 C C . PHE A 1 142 ? -2.366 -15.991 27.262 1.00 94.69 142 PHE A C 1
ATOM 1136 O O . PHE A 1 142 ? -1.714 -16.914 26.770 1.00 94.69 142 PHE A O 1
ATOM 1143 N N . ASP A 1 143 ? -2.417 -15.740 28.567 1.00 95.31 143 ASP A N 1
ATOM 1144 C CA . ASP A 1 143 ? -2.072 -16.713 29.601 1.00 95.31 143 ASP A CA 1
ATOM 1145 C C . ASP A 1 143 ? -3.347 -17.496 29.948 1.00 95.31 143 ASP A C 1
ATOM 1147 O O . ASP A 1 143 ? -4.163 -17.061 30.757 1.00 95.31 143 ASP A O 1
ATOM 1151 N N . GLU A 1 144 ? -3.581 -18.606 29.243 1.00 94.06 144 GLU A N 1
ATOM 1152 C CA . GLU A 1 144 ? -4.857 -19.336 29.310 1.00 94.06 144 GLU A CA 1
ATOM 1153 C C . GLU A 1 144 ? -5.141 -19.880 30.718 1.00 94.06 144 GLU A C 1
ATOM 1155 O O . GLU A 1 144 ? -6.286 -19.860 31.166 1.00 94.06 144 GLU A O 1
ATOM 1160 N N . ASN A 1 145 ? -4.100 -20.295 31.447 1.00 94.19 145 ASN A N 1
ATOM 1161 C CA . ASN A 1 145 ? -4.236 -20.796 32.814 1.00 94.19 145 ASN A CA 1
ATOM 1162 C C . ASN A 1 145 ? -4.661 -19.682 33.775 1.00 94.19 145 ASN A C 1
ATOM 1164 O O . ASN A 1 145 ? -5.578 -19.877 34.570 1.00 94.19 145 ASN A O 1
ATOM 1168 N N . ASP A 1 146 ? -4.019 -18.512 33.689 1.00 95.38 146 ASP A N 1
ATOM 1169 C CA . ASP A 1 146 ? -4.379 -17.350 34.505 1.00 95.38 146 ASP A CA 1
ATOM 1170 C C . ASP A 1 146 ? -5.823 -16.904 34.237 1.00 95.38 146 ASP A C 1
ATOM 1172 O O . ASP A 1 146 ? -6.578 -16.659 35.177 1.00 95.38 146 ASP A O 1
ATOM 1176 N N . LEU A 1 147 ? -6.250 -16.874 32.971 1.00 94.56 147 LEU A N 1
ATOM 1177 C CA . LEU A 1 147 ? -7.628 -16.527 32.620 1.00 94.56 147 LEU A CA 1
ATOM 1178 C C . LEU A 1 147 ? -8.647 -17.519 33.180 1.00 94.56 147 LEU A C 1
ATOM 1180 O O . LEU A 1 147 ? -9.621 -17.094 33.801 1.00 94.56 147 LEU A O 1
ATOM 1184 N N . MET A 1 148 ? -8.404 -18.821 33.018 1.00 92.50 148 MET A N 1
ATOM 1185 C CA . MET A 1 148 ? -9.302 -19.863 33.519 1.00 92.50 148 MET A CA 1
ATOM 1186 C C . MET A 1 148 ? -9.420 -19.834 35.047 1.00 92.50 148 MET A C 1
ATOM 1188 O O . MET A 1 148 ? -10.529 -19.925 35.572 1.00 92.50 148 MET A O 1
ATOM 1192 N N . LEU A 1 149 ? -8.307 -19.638 35.768 1.00 91.62 149 LEU A N 1
ATOM 1193 C CA . LEU A 1 149 ? -8.309 -19.480 37.231 1.00 91.62 149 LEU A CA 1
ATOM 1194 C C . LEU A 1 149 ? -9.112 -18.259 37.689 1.00 91.62 149 LEU A C 1
ATOM 1196 O O . LEU A 1 149 ? -9.703 -18.273 38.765 1.00 91.62 149 LEU A O 1
ATOM 1200 N N . ASN A 1 150 ? -9.156 -17.220 36.860 1.00 91.81 150 ASN A N 1
ATOM 1201 C CA . ASN A 1 150 ? -9.937 -16.013 37.091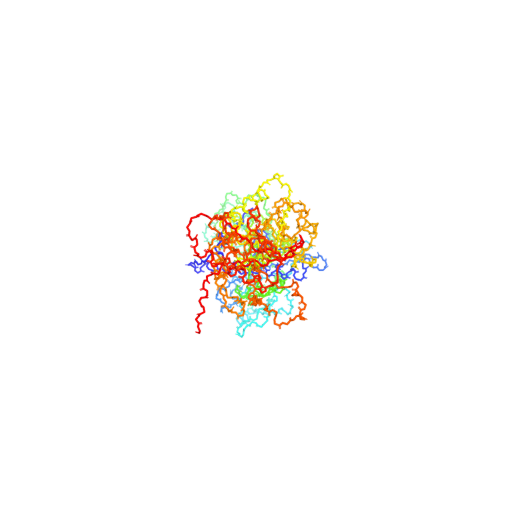 1.00 91.81 150 ASN A CA 1
ATOM 1202 C C . ASN A 1 150 ? -11.283 -16.042 36.348 1.00 91.81 150 ASN A C 1
ATOM 1204 O O . ASN A 1 150 ? -11.830 -14.979 36.073 1.00 91.81 150 ASN A O 1
ATOM 1208 N N . GLY A 1 151 ? -11.807 -17.228 36.003 1.00 92.38 151 GLY A N 1
ATOM 1209 C CA . GLY A 1 151 ? -13.163 -17.438 35.482 1.00 92.38 151 GLY A CA 1
ATOM 1210 C C . GLY A 1 151 ? -13.456 -16.869 34.089 1.00 92.38 151 GLY A C 1
ATOM 1211 O O . GLY A 1 151 ? -14.619 -16.611 33.767 1.00 92.38 151 GLY A O 1
ATOM 1212 N N . ILE A 1 152 ? -12.424 -16.647 33.272 1.00 94.56 152 ILE A N 1
ATOM 1213 C CA . ILE A 1 152 ? -12.535 -16.173 31.888 1.00 94.56 152 ILE A CA 1
ATOM 1214 C C . ILE A 1 152 ? -12.141 -17.315 30.948 1.00 94.56 152 ILE A C 1
ATOM 1216 O O . ILE A 1 152 ? -10.977 -17.698 30.861 1.00 94.56 152 ILE A O 1
ATOM 1220 N N . GLU A 1 153 ? -13.111 -17.830 30.201 1.00 94.62 153 GLU A N 1
ATOM 1221 C CA . GLU A 1 153 ? -12.917 -18.859 29.186 1.00 94.62 153 GLU A CA 1
ATOM 1222 C C . GLU A 1 153 ? -12.682 -18.236 27.801 1.00 94.62 153 GLU A C 1
ATOM 1224 O O . GLU A 1 153 ? -13.328 -17.260 27.402 1.00 94.62 153 GLU A O 1
ATOM 1229 N N . LEU A 1 154 ? -11.752 -18.819 27.041 1.00 95.12 154 LEU A N 1
ATOM 1230 C CA . LEU A 1 154 ? -11.445 -18.414 25.672 1.00 95.12 154 LEU A CA 1
ATOM 1231 C C . LEU A 1 154 ? -12.206 -19.278 24.661 1.00 95.12 154 LEU A C 1
ATOM 1233 O O . LEU A 1 154 ? -11.880 -20.443 24.442 1.00 95.12 154 LEU A O 1
ATOM 1237 N N . VAL A 1 155 ? -13.160 -18.678 23.949 1.00 94.88 155 VAL A N 1
ATOM 1238 C CA . VAL A 1 155 ? -13.934 -19.369 22.909 1.00 94.88 155 VAL A CA 1
ATOM 1239 C C . VAL A 1 155 ? -13.330 -19.086 21.538 1.00 94.88 155 VAL A C 1
ATOM 1241 O O . VAL A 1 155 ? -13.448 -17.982 20.999 1.00 94.88 155 VAL A O 1
ATOM 1244 N N . SER A 1 156 ? -12.657 -20.085 20.960 1.00 92.06 156 SER A N 1
ATOM 1245 C CA . SER A 1 156 ? -12.013 -19.953 19.648 1.00 92.06 156 SER A CA 1
ATOM 1246 C C . SER A 1 156 ? -13.038 -19.822 18.520 1.00 92.06 156 SER A C 1
ATOM 1248 O O . SER A 1 156 ? -13.934 -20.653 18.348 1.00 92.06 156 SER A O 1
ATOM 1250 N N . LEU A 1 157 ? -12.869 -18.794 17.693 1.00 90.69 157 LEU A N 1
ATOM 1251 C CA . LEU A 1 157 ? -13.671 -18.568 16.501 1.00 90.69 157 LEU A CA 1
ATOM 1252 C C . LEU A 1 157 ? -13.173 -19.456 15.353 1.00 90.69 157 LEU A C 1
ATOM 1254 O O . LEU A 1 157 ? -12.158 -19.180 14.716 1.00 90.69 157 LEU A O 1
ATOM 1258 N N . LYS A 1 158 ? -13.925 -20.527 15.069 1.00 78.06 158 LYS A N 1
ATOM 1259 C CA . LYS A 1 158 ? -13.620 -21.495 13.996 1.00 78.06 158 LYS A CA 1
ATOM 1260 C C . LYS A 1 158 ? -13.885 -20.956 12.584 1.00 78.06 158 LYS A C 1
ATOM 1262 O O . LYS A 1 158 ? -13.445 -21.553 11.601 1.00 78.06 158 LYS A O 1
ATOM 1267 N N . ASN A 1 159 ? -14.630 -19.858 12.451 1.00 71.69 159 ASN A N 1
ATOM 1268 C CA . ASN A 1 159 ? -14.971 -19.282 11.155 1.00 71.69 159 ASN A CA 1
ATOM 1269 C C . ASN A 1 159 ? -13.750 -18.620 10.496 1.00 71.69 159 ASN A C 1
ATOM 1271 O O . ASN A 1 159 ? -13.017 -17.835 11.097 1.00 71.69 159 ASN A O 1
ATOM 1275 N N . ARG A 1 160 ? -13.542 -18.919 9.210 1.00 77.94 160 ARG A N 1
ATOM 1276 C CA . ARG A 1 160 ? -12.410 -18.386 8.450 1.00 77.94 160 ARG A CA 1
ATOM 1277 C C . ARG A 1 160 ? -12.651 -16.910 8.124 1.00 77.94 160 ARG A C 1
ATOM 1279 O O . ARG A 1 160 ? -13.409 -16.591 7.213 1.00 77.94 160 ARG A O 1
ATOM 1286 N N . ASP A 1 161 ? -12.000 -16.012 8.858 1.00 89.62 161 ASP A N 1
ATOM 1287 C CA . ASP A 1 161 ? -12.013 -14.578 8.552 1.00 89.62 161 ASP A CA 1
ATOM 1288 C C . ASP A 1 161 ? -11.242 -14.309 7.251 1.00 89.62 161 ASP A C 1
ATOM 1290 O O . ASP A 1 161 ? -10.039 -14.560 7.202 1.00 89.62 161 ASP A O 1
ATOM 1294 N N . PRO A 1 162 ? -11.866 -13.777 6.192 1.00 90.38 162 PRO A N 1
ATOM 1295 C CA . PRO A 1 162 ? -11.175 -13.602 4.920 1.00 90.38 162 PRO A CA 1
ATOM 1296 C C . PRO A 1 162 ? -10.127 -12.474 4.938 1.00 90.38 162 PRO A C 1
ATOM 1298 O O . PRO A 1 162 ? -9.264 -12.422 4.062 1.00 90.38 162 PRO A O 1
ATOM 1301 N N . ILE A 1 163 ? -10.181 -11.570 5.920 1.00 92.62 163 ILE A N 1
ATOM 1302 C CA . ILE A 1 163 ? -9.245 -10.452 6.074 1.00 92.62 163 ILE A CA 1
ATOM 1303 C C . ILE A 1 163 ? -8.147 -10.785 7.083 1.00 92.62 163 ILE A C 1
ATOM 1305 O O . ILE A 1 163 ? -6.991 -10.460 6.830 1.00 92.62 163 ILE A O 1
ATOM 1309 N N . LEU A 1 164 ? -8.471 -11.452 8.191 1.00 92.06 164 LEU A N 1
ATOM 1310 C CA . LEU A 1 164 ? -7.526 -11.813 9.259 1.00 92.06 164 LEU A CA 1
ATOM 1311 C C . LEU A 1 164 ? -7.160 -13.310 9.273 1.00 92.06 164 LEU A C 1
ATOM 1313 O O . LEU A 1 164 ? -6.763 -13.844 10.304 1.00 92.06 164 LEU A O 1
ATOM 1317 N N . ALA A 1 165 ? -7.257 -14.001 8.133 1.00 87.69 165 ALA A N 1
ATOM 1318 C CA . ALA A 1 165 ? -6.741 -15.364 7.985 1.00 87.69 165 ALA A CA 1
ATOM 1319 C C . ALA A 1 165 ? -5.223 -15.377 7.761 1.00 87.69 165 ALA A C 1
ATOM 1321 O O . ALA A 1 165 ? -4.699 -14.719 6.860 1.00 87.69 165 ALA A O 1
ATOM 1322 N N . PHE A 1 166 ? -4.505 -16.191 8.527 1.00 85.69 166 PHE A N 1
ATOM 1323 C CA . PHE A 1 166 ? -3.061 -16.364 8.390 1.00 85.69 166 PHE A CA 1
ATOM 1324 C C . PHE A 1 166 ? -2.726 -17.852 8.267 1.00 85.69 166 PHE A C 1
ATOM 1326 O O . PHE A 1 166 ? -3.343 -18.691 8.917 1.00 85.69 166 PHE A O 1
ATOM 1333 N N . ASN A 1 167 ? -1.777 -18.194 7.392 1.00 71.06 167 ASN A N 1
ATOM 1334 C CA . ASN A 1 167 ? -1.384 -19.587 7.177 1.00 71.06 167 ASN A CA 1
ATOM 1335 C C . ASN A 1 167 ? -0.471 -20.068 8.314 1.00 71.06 167 ASN A C 1
ATOM 1337 O O . ASN A 1 167 ? 0.524 -19.417 8.622 1.00 71.06 167 ASN A O 1
ATOM 1341 N N . SER A 1 168 ? -0.753 -21.256 8.851 1.00 56.59 168 SER A N 1
ATOM 1342 C CA . SER A 1 168 ? -0.036 -21.893 9.969 1.00 56.59 168 SER A CA 1
ATOM 1343 C C . SER A 1 168 ? 1.385 -22.382 9.650 1.00 56.59 168 SER A C 1
ATOM 1345 O O . SER A 1 168 ? 2.080 -22.860 10.535 1.00 56.59 168 SER A O 1
ATOM 1347 N N . LYS A 1 169 ? 1.847 -22.279 8.396 1.00 51.12 169 LYS A N 1
ATOM 1348 C CA . LYS A 1 169 ? 3.141 -22.830 7.944 1.00 51.12 169 LYS A CA 1
ATOM 1349 C C . LYS A 1 169 ? 4.351 -21.916 8.195 1.00 51.12 169 LYS A C 1
ATOM 1351 O O . LYS A 1 169 ? 5.405 -22.122 7.595 1.00 51.12 169 LYS A O 1
ATOM 1356 N N . GLN A 1 170 ? 4.223 -20.887 9.031 1.00 50.62 170 GLN A N 1
ATOM 1357 C CA . GLN A 1 170 ? 5.385 -20.100 9.450 1.00 50.62 170 GLN A CA 1
ATOM 1358 C C . GLN A 1 170 ? 6.124 -20.873 10.558 1.00 50.62 170 GLN A C 1
ATOM 1360 O O . GLN A 1 170 ? 5.489 -21.487 11.403 1.00 50.62 170 GLN A O 1
ATOM 1365 N N . LYS A 1 171 ? 7.455 -20.945 10.420 1.00 40.25 171 LYS A N 1
ATOM 1366 C CA . LYS A 1 171 ? 8.454 -21.778 11.126 1.00 40.25 171 LYS A CA 1
ATOM 1367 C C . LYS A 1 171 ? 8.065 -22.375 12.493 1.00 40.25 171 LYS A C 1
ATOM 1369 O O . LYS A 1 171 ? 7.486 -21.709 13.340 1.00 40.25 171 LYS A O 1
ATOM 1374 N N . SER A 1 172 ? 8.560 -23.596 12.729 1.00 37.25 172 SER A N 1
ATOM 1375 C CA . SER A 1 172 ? 8.668 -24.258 14.040 1.00 37.25 172 SER A CA 1
ATOM 1376 C C . SER A 1 172 ? 8.914 -23.246 15.169 1.00 37.25 172 SER A C 1
ATOM 1378 O O . SER A 1 172 ? 9.992 -22.656 15.231 1.00 37.25 172 SER A O 1
ATOM 1380 N N . GLY A 1 173 ? 7.899 -23.018 16.007 1.00 50.44 173 GLY A N 1
ATOM 1381 C CA . GLY A 1 173 ? 7.954 -22.119 17.165 1.00 50.44 173 GLY A CA 1
ATOM 1382 C C . GLY A 1 173 ? 7.047 -20.881 17.121 1.00 50.44 173 GLY A C 1
ATOM 1383 O O . GLY A 1 173 ? 6.813 -20.307 18.179 1.00 50.44 173 GLY A O 1
ATOM 1384 N N . SER A 1 174 ? 6.499 -20.456 15.971 1.00 55.47 174 SER A N 1
ATOM 1385 C CA . SER A 1 174 ? 5.540 -19.332 15.956 1.00 55.47 174 SER A CA 1
ATOM 1386 C C . SER A 1 174 ? 4.125 -19.775 16.336 1.00 55.47 174 SER A C 1
ATOM 1388 O O . SER A 1 174 ? 3.566 -20.668 15.698 1.00 55.47 174 SER A O 1
ATOM 1390 N N . THR A 1 175 ? 3.538 -19.131 17.350 1.00 67.88 175 THR A N 1
ATOM 1391 C CA . THR A 1 175 ? 2.127 -19.300 17.719 1.00 67.88 175 THR A CA 1
ATOM 1392 C C . THR A 1 175 ? 1.224 -18.930 16.544 1.00 67.88 175 THR A C 1
ATOM 1394 O O . THR A 1 175 ? 1.445 -17.942 15.843 1.00 67.88 175 THR A O 1
ATOM 1397 N N . ILE A 1 176 ? 0.209 -19.757 16.294 1.00 78.25 176 ILE A N 1
ATOM 1398 C CA . ILE A 1 176 ? -0.746 -19.534 15.207 1.00 78.25 176 ILE A CA 1
ATOM 1399 C C . ILE A 1 176 ? -1.630 -18.337 15.594 1.00 78.25 176 ILE A C 1
ATOM 1401 O O . ILE A 1 176 ? -2.088 -18.287 16.738 1.00 78.25 176 ILE A O 1
ATOM 1405 N N . PRO A 1 177 ? -1.893 -17.381 14.684 1.00 88.81 177 PRO A N 1
ATOM 1406 C CA . PRO A 1 177 ? -2.880 -16.338 14.928 1.00 88.81 177 PRO A CA 1
ATOM 1407 C C . PRO A 1 177 ? -4.262 -16.948 15.185 1.00 88.81 177 PRO A C 1
ATOM 1409 O O . PRO A 1 177 ? -4.766 -17.707 14.353 1.00 88.81 177 PRO A O 1
ATOM 1412 N N . VAL A 1 178 ? -4.881 -16.609 16.315 1.00 90.25 178 VAL A N 1
ATOM 1413 C CA . VAL A 1 178 ? -6.204 -17.122 16.711 1.00 90.25 178 VAL A CA 1
ATOM 1414 C C . VAL A 1 178 ? -7.120 -15.960 17.060 1.00 90.25 178 VAL A C 1
ATOM 1416 O O . VAL A 1 178 ? -6.677 -14.912 17.531 1.00 90.25 178 VAL A O 1
ATOM 1419 N N . ARG A 1 179 ? -8.415 -16.141 16.801 1.00 94.00 179 ARG A N 1
ATOM 1420 C CA . ARG A 1 179 ? -9.455 -15.203 17.208 1.00 94.00 179 ARG A CA 1
ATOM 1421 C C . ARG A 1 179 ? -10.285 -15.816 18.330 1.00 94.00 179 ARG A C 1
ATOM 1423 O O . ARG A 1 179 ? -10.771 -16.932 18.167 1.00 94.00 179 ARG A O 1
ATOM 1430 N N . TYR A 1 180 ? -10.461 -15.084 19.421 1.00 95.56 180 TYR A N 1
ATOM 1431 C CA . TYR A 1 180 ? -11.221 -15.512 20.591 1.00 95.56 180 TYR A CA 1
ATOM 1432 C C . TYR A 1 180 ? -12.356 -14.537 20.901 1.00 95.56 180 TYR A C 1
ATOM 1434 O O . TYR A 1 180 ? -12.188 -13.322 20.764 1.00 95.56 180 TYR A O 1
ATOM 1442 N N . LYS A 1 181 ? -13.485 -15.080 21.354 1.00 95.94 181 LYS A N 1
ATOM 1443 C CA . LYS A 1 181 ? -14.438 -14.368 22.213 1.00 95.94 181 LYS A CA 1
ATOM 1444 C C . LYS A 1 181 ? -14.172 -14.757 23.665 1.00 95.94 181 LYS A C 1
ATOM 1446 O O . LYS A 1 181 ? -13.623 -15.829 23.921 1.00 95.94 181 LYS A O 1
ATOM 1451 N N . LEU A 1 182 ? -14.550 -13.884 24.590 1.00 94.88 182 LEU A N 1
ATOM 1452 C CA . LEU A 1 182 ? -14.476 -14.176 26.017 1.00 94.88 182 LEU A CA 1
ATOM 1453 C C . LEU A 1 182 ? -15.826 -14.711 26.483 1.00 94.88 182 LEU A C 1
ATOM 1455 O O . LEU A 1 182 ? -16.855 -14.092 26.221 1.00 94.88 182 LEU A O 1
ATOM 1459 N N . GLN A 1 183 ? -15.809 -15.834 27.188 1.00 93.00 183 GLN A N 1
ATOM 1460 C CA . GLN A 1 183 ? -16.963 -16.363 27.897 1.00 93.00 183 GLN A CA 1
ATOM 1461 C C . GLN A 1 183 ? -16.684 -16.292 29.394 1.00 93.00 183 GLN A C 1
ATOM 1463 O O . GLN A 1 183 ? -15.610 -16.656 29.861 1.00 93.00 183 GLN A O 1
ATOM 1468 N N . ILE A 1 184 ? -17.641 -15.767 30.149 1.00 91.06 184 ILE A N 1
ATOM 1469 C CA . ILE A 1 184 ? -17.467 -15.516 31.578 1.00 91.06 184 ILE A CA 1
ATOM 1470 C C . ILE A 1 184 ? -18.177 -16.612 32.347 1.00 91.06 184 ILE A C 1
ATOM 1472 O O . ILE A 1 184 ? -19.385 -16.802 32.190 1.00 91.06 184 ILE A O 1
ATOM 1476 N N . MET A 1 185 ? -17.424 -17.325 33.177 1.00 86.12 185 MET A N 1
ATOM 1477 C CA . MET A 1 185 ? -17.984 -18.337 34.059 1.00 86.12 185 MET A CA 1
ATOM 1478 C C . MET A 1 185 ? -18.824 -17.653 35.146 1.00 86.12 185 MET A C 1
ATOM 1480 O O . MET A 1 185 ? -18.441 -16.624 35.710 1.00 86.12 185 MET A O 1
ATOM 1484 N N . GLN A 1 186 ? -20.020 -18.184 35.399 1.00 76.06 186 GLN A N 1
ATOM 1485 C CA . GLN A 1 186 ? -20.933 -17.595 36.378 1.00 76.06 186 GLN A CA 1
ATOM 1486 C C . GLN A 1 186 ? -20.352 -17.704 37.794 1.00 76.06 186 GLN A C 1
ATOM 1488 O O . GLN A 1 186 ? -19.875 -18.762 38.194 1.00 76.06 186 GLN A O 1
ATOM 1493 N N . GLY A 1 187 ? -20.423 -16.611 38.560 1.00 72.00 187 GLY A N 1
ATOM 1494 C CA . GLY A 1 187 ? -20.071 -16.583 39.986 1.00 72.00 187 GLY A CA 1
ATOM 1495 C C . GLY A 1 187 ? -18.574 -16.558 40.315 1.00 72.00 187 GLY A C 1
ATOM 1496 O O . GLY A 1 187 ? -18.225 -16.480 41.487 1.00 72.00 187 GLY A O 1
ATOM 1497 N N . THR A 1 188 ? -17.683 -16.597 39.322 1.00 70.88 188 THR A N 1
ATOM 1498 C CA . THR A 1 188 ? -16.223 -16.655 39.539 1.00 70.88 188 THR A CA 1
ATOM 1499 C C . THR A 1 188 ? -15.506 -15.330 39.300 1.00 70.88 188 THR A C 1
ATOM 1501 O O . THR A 1 188 ? -14.361 -15.173 39.712 1.00 70.88 188 THR A O 1
ATOM 1504 N N . THR A 1 189 ? -16.142 -14.375 38.615 1.00 75.25 189 THR A N 1
ATOM 1505 C CA . THR A 1 189 ? -15.524 -13.087 38.261 1.00 75.25 189 THR A CA 1
ATOM 1506 C C . THR A 1 189 ? -16.460 -11.935 38.591 1.00 75.25 189 THR A C 1
ATOM 1508 O O . THR A 1 189 ? -17.664 -12.028 38.354 1.00 75.25 189 THR A O 1
ATOM 1511 N N . ASN A 1 190 ? -15.902 -10.817 39.056 1.00 83.75 190 ASN A N 1
ATOM 1512 C CA . ASN A 1 190 ? -16.640 -9.567 39.243 1.00 83.75 190 ASN A CA 1
ATOM 1513 C C . ASN A 1 190 ? -16.692 -8.710 37.966 1.00 83.75 190 ASN A C 1
ATOM 1515 O O . ASN A 1 190 ? -16.867 -7.496 38.035 1.00 83.75 190 ASN A O 1
ATOM 1519 N N . LEU A 1 191 ? -16.505 -9.308 36.780 1.00 87.44 191 LEU A N 1
ATOM 1520 C CA . LEU A 1 191 ? -16.474 -8.545 35.532 1.00 87.44 191 LEU A CA 1
ATOM 1521 C C . LEU A 1 191 ? -17.800 -7.820 35.277 1.00 87.44 191 LEU A C 1
ATOM 1523 O O . LEU A 1 191 ? -17.768 -6.662 34.876 1.00 87.44 191 LEU A O 1
ATOM 1527 N N . TYR A 1 192 ? -18.940 -8.480 35.503 1.00 88.44 192 TYR A N 1
ATOM 1528 C CA . TYR A 1 192 ? -20.253 -7.858 35.300 1.00 88.44 192 TYR A CA 1
ATOM 1529 C C . TYR A 1 192 ? -20.412 -6.622 36.188 1.00 88.44 192 TYR A C 1
ATOM 1531 O O . TYR A 1 192 ? -20.677 -5.549 35.661 1.00 88.44 192 TYR A O 1
ATOM 1539 N N . GLU A 1 193 ? -20.107 -6.738 37.482 1.00 86.50 193 GLU A N 1
ATOM 1540 C CA . GLU A 1 193 ? -20.109 -5.613 38.430 1.00 86.50 193 GLU A CA 1
ATOM 1541 C C . GLU A 1 193 ? -19.192 -4.474 37.943 1.00 86.50 193 GLU A C 1
ATOM 1543 O O . GLU A 1 193 ? -19.620 -3.331 37.794 1.00 86.50 193 GLU A O 1
ATOM 1548 N N . LYS A 1 194 ? -17.951 -4.794 37.552 1.00 87.06 194 LYS A N 1
ATOM 1549 C CA . LYS A 1 194 ? -16.984 -3.809 37.029 1.00 87.06 194 LYS A CA 1
ATOM 1550 C C . LYS A 1 194 ? -17.435 -3.106 35.748 1.00 87.06 194 LYS A C 1
ATOM 1552 O O . LYS A 1 194 ? -17.036 -1.964 35.493 1.00 87.06 194 LYS A O 1
ATOM 1557 N N . LEU A 1 195 ? -18.194 -3.791 34.893 1.00 89.56 195 LEU A N 1
ATOM 1558 C CA . LEU A 1 195 ? -18.761 -3.206 33.680 1.00 89.56 195 LEU A CA 1
ATOM 1559 C C . LEU A 1 195 ? -20.027 -2.398 33.993 1.00 89.56 195 LEU A C 1
ATOM 1561 O O . LEU A 1 195 ? -20.214 -1.339 33.397 1.00 89.56 195 LEU A O 1
ATOM 1565 N N . GLU A 1 196 ? -20.844 -2.808 34.962 1.00 88.12 196 GLU A N 1
ATOM 1566 C CA . GLU A 1 196 ? -22.000 -2.042 35.454 1.00 88.12 196 GLU A CA 1
ATOM 1567 C C . GLU A 1 196 ? -21.588 -0.683 36.047 1.00 88.12 196 GLU A C 1
ATOM 1569 O O . GLU A 1 196 ? -22.206 0.357 35.768 1.00 88.12 196 GLU A O 1
ATOM 1574 N N . GLU A 1 197 ? -20.445 -0.656 36.734 1.00 86.50 197 GLU A N 1
ATOM 1575 C CA . GLU A 1 197 ? -19.779 0.555 37.228 1.00 86.50 197 GLU A CA 1
ATOM 1576 C C . GLU A 1 197 ? -19.325 1.529 36.119 1.00 86.50 197 GLU A C 1
ATOM 1578 O O . GLU A 1 197 ? -18.805 2.616 36.390 1.00 86.50 197 GLU A O 1
ATOM 1583 N N . THR A 1 198 ? -19.483 1.177 34.839 1.00 86.50 198 THR A N 1
ATOM 1584 C CA . THR A 1 198 ? -19.228 2.110 33.730 1.00 86.50 198 THR A CA 1
ATOM 1585 C C . THR A 1 198 ? -20.404 3.005 33.375 1.00 86.50 198 THR A C 1
ATOM 1587 O O . THR A 1 198 ? -20.211 3.918 32.572 1.00 86.50 198 THR A O 1
ATOM 1590 N N . SER A 1 199 ? -21.581 2.777 33.961 1.00 87.56 199 SER A N 1
ATOM 1591 C CA . SER A 1 199 ? -22.738 3.663 33.800 1.00 87.56 199 SER A CA 1
ATOM 1592 C C . SER A 1 199 ? -22.404 5.106 34.186 1.00 87.56 199 SER A C 1
ATOM 1594 O O . SER A 1 199 ? -21.568 5.366 35.061 1.00 87.56 199 SER A O 1
ATOM 1596 N N . ASP A 1 200 ? -23.086 6.061 33.551 1.00 86.00 200 ASP A N 1
ATOM 1597 C CA . ASP A 1 200 ? -22.864 7.485 33.821 1.00 86.00 200 ASP A CA 1
ATOM 1598 C C . ASP A 1 200 ? -23.122 7.829 35.305 1.00 86.00 200 ASP A C 1
ATOM 1600 O O . ASP A 1 200 ? -22.405 8.658 35.863 1.00 86.00 200 ASP A O 1
ATOM 1604 N N . MET A 1 201 ? -24.062 7.147 35.983 1.00 88.56 201 MET A N 1
ATOM 1605 C CA . MET A 1 201 ? -24.282 7.296 37.432 1.00 88.56 201 MET A CA 1
ATOM 1606 C C . MET A 1 201 ? -23.043 6.907 38.257 1.00 88.56 201 MET A C 1
ATOM 1608 O O . MET A 1 201 ? -22.605 7.690 39.094 1.00 88.56 201 MET A O 1
ATOM 1612 N N . HIS A 1 202 ? -22.442 5.738 38.025 1.00 88.75 202 HIS A N 1
ATOM 1613 C CA . HIS A 1 202 ? -21.239 5.329 38.763 1.00 88.75 202 HIS A CA 1
ATOM 1614 C C . HIS A 1 202 ? -20.050 6.241 38.442 1.00 88.75 202 HIS A C 1
ATOM 1616 O O . HIS A 1 202 ? -19.320 6.660 39.340 1.00 88.75 202 HIS A O 1
ATOM 1622 N N . CYS A 1 203 ? -19.887 6.634 37.174 1.00 86.56 203 CYS A N 1
ATOM 1623 C CA . CYS A 1 203 ? -18.835 7.568 36.773 1.00 86.56 203 CYS A CA 1
ATOM 1624 C C . CYS A 1 203 ? -18.994 8.940 37.448 1.00 86.56 203 CYS A C 1
ATOM 1626 O O . CYS A 1 203 ? -18.015 9.503 37.942 1.00 86.56 203 CYS A O 1
ATOM 1628 N N . LEU A 1 204 ? -20.221 9.466 37.505 1.00 89.06 204 LEU A N 1
ATOM 1629 C CA . LEU A 1 204 ? -20.530 10.721 38.184 1.00 89.06 204 LEU A CA 1
ATOM 1630 C C . LEU A 1 204 ? -20.292 10.615 39.694 1.00 89.06 204 LEU A C 1
ATOM 1632 O O . LEU A 1 204 ? -19.728 11.539 40.280 1.00 89.06 204 LEU A O 1
ATOM 1636 N N . ALA A 1 205 ? -20.665 9.490 40.311 1.00 90.00 205 ALA A N 1
ATOM 1637 C CA . ALA A 1 205 ? -20.418 9.233 41.724 1.00 90.00 205 ALA A CA 1
ATOM 1638 C C . ALA A 1 205 ? -18.914 9.213 42.033 1.00 90.00 205 ALA A C 1
ATOM 1640 O O . ALA A 1 205 ? -18.458 9.953 42.904 1.00 90.00 205 ALA A O 1
ATOM 1641 N N . HIS A 1 206 ? -18.120 8.457 41.270 1.00 87.75 206 HIS A N 1
ATOM 1642 C CA . HIS A 1 206 ? -16.667 8.420 41.434 1.00 87.75 206 HIS A CA 1
ATOM 1643 C C . HIS A 1 206 ? -16.010 9.792 41.247 1.00 87.75 206 HIS A C 1
ATOM 1645 O O . HIS A 1 206 ? -15.127 10.148 42.029 1.00 87.75 206 HIS A O 1
ATOM 1651 N N . GLU A 1 207 ? -16.427 10.586 40.254 1.00 88.44 207 GLU A N 1
ATOM 1652 C CA . GLU A 1 207 ? -15.890 11.939 40.074 1.00 88.44 207 GLU A CA 1
ATOM 1653 C C . GLU A 1 207 ? -16.295 12.872 41.227 1.00 88.44 207 GLU A C 1
ATOM 1655 O O . GLU A 1 207 ? -15.439 13.593 41.740 1.00 88.44 207 GLU A O 1
ATOM 1660 N N . LEU A 1 208 ? -17.541 12.828 41.718 1.00 89.88 208 LEU A N 1
ATOM 1661 C CA . LEU A 1 208 ? -17.934 13.599 42.907 1.00 89.88 208 LEU A CA 1
ATOM 1662 C C . LEU A 1 208 ? -17.095 13.218 44.131 1.00 89.88 208 LEU A C 1
ATOM 1664 O O . LEU A 1 208 ? -16.542 14.100 44.783 1.00 89.88 208 LEU A O 1
ATOM 1668 N N . LEU A 1 209 ? -16.934 11.923 44.408 1.00 88.81 209 LEU A N 1
ATOM 1669 C CA . LEU A 1 209 ? -16.140 11.428 45.537 1.00 88.81 209 LEU A CA 1
ATOM 1670 C C . LEU A 1 209 ? -14.667 11.843 45.423 1.00 88.81 209 LEU A C 1
ATOM 1672 O O . LEU A 1 209 ? -14.066 12.322 46.385 1.00 88.81 209 LEU A O 1
ATOM 1676 N N . LYS A 1 210 ? -14.081 11.719 44.230 1.00 87.25 210 LYS A N 1
ATOM 1677 C CA . LYS A 1 210 ? -12.697 12.116 43.939 1.00 87.25 210 LYS A CA 1
ATOM 1678 C C . LYS A 1 210 ? -12.464 13.608 44.163 1.00 87.25 210 LYS A C 1
ATOM 1680 O O . LYS A 1 210 ? -11.447 13.976 44.755 1.00 87.25 210 LYS A O 1
ATOM 1685 N N . TYR A 1 211 ? -13.372 14.461 43.692 1.00 87.38 211 TYR A N 1
ATOM 1686 C CA . TYR A 1 211 ? -13.253 15.908 43.863 1.00 87.38 211 TYR A CA 1
ATOM 1687 C C . TYR A 1 211 ? -13.566 16.344 45.298 1.00 87.38 211 TYR A C 1
ATOM 1689 O O . TYR A 1 211 ? -12.848 17.189 45.835 1.00 87.38 211 TYR A O 1
ATOM 1697 N N . GLY A 1 212 ? -14.565 15.733 45.940 1.00 84.38 212 GLY A N 1
ATOM 1698 C CA . GLY A 1 212 ? -14.926 15.983 47.337 1.00 84.38 212 GLY A CA 1
ATOM 1699 C C . GLY A 1 212 ? -13.789 15.637 48.298 1.00 84.38 212 GLY A C 1
ATOM 1700 O O . GLY A 1 212 ? -13.372 16.487 49.084 1.00 84.38 212 GLY A O 1
ATOM 1701 N N . ASN A 1 213 ? -13.189 14.449 48.155 1.00 81.31 213 ASN A N 1
ATOM 1702 C CA . ASN A 1 213 ? -12.039 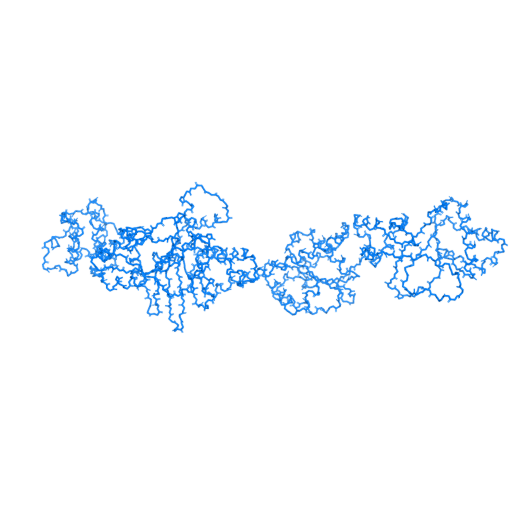14.017 48.961 1.00 81.31 213 ASN A CA 1
ATOM 1703 C C . ASN A 1 213 ? -10.834 14.960 48.834 1.00 81.31 213 ASN A C 1
ATOM 1705 O O . ASN A 1 213 ? -10.100 15.178 49.795 1.00 81.31 213 ASN A O 1
ATOM 1709 N N . LYS A 1 214 ? -10.621 15.538 47.647 1.00 81.25 214 LYS A N 1
ATOM 1710 C CA . LYS A 1 214 ? -9.504 16.456 47.385 1.00 81.25 214 LYS A CA 1
ATOM 1711 C C . LYS A 1 214 ? -9.856 17.929 47.620 1.00 81.25 214 LYS A C 1
ATOM 1713 O O . LYS A 1 214 ? -9.006 18.778 47.361 1.00 81.25 214 LYS A O 1
ATOM 1718 N N . LYS A 1 215 ? -11.085 18.238 48.062 1.00 77.75 215 LYS A N 1
ATOM 1719 C CA . LYS A 1 215 ? -11.645 19.602 48.162 1.00 77.75 215 LYS A CA 1
ATOM 1720 C C . LYS A 1 215 ? -11.427 20.422 46.884 1.00 77.75 215 LYS A C 1
ATOM 1722 O O . LYS A 1 215 ? -11.154 21.617 46.926 1.00 77.75 215 LYS A O 1
ATOM 1727 N N . GLN A 1 216 ? -11.493 19.758 45.734 1.00 82.00 216 GLN A N 1
ATOM 1728 C CA . GLN A 1 216 ? -11.239 20.377 44.441 1.00 82.00 216 GLN A CA 1
ATOM 1729 C C . GLN A 1 216 ? -12.497 21.030 43.881 1.00 82.00 216 GLN A C 1
ATOM 1731 O O . GLN A 1 216 ? -13.629 20.628 44.156 1.00 82.00 216 GLN A O 1
ATOM 1736 N N . LYS A 1 217 ? -12.276 22.022 43.021 1.00 88.12 217 LYS A N 1
ATOM 1737 C CA . LYS A 1 217 ? -13.341 22.723 42.319 1.00 88.12 217 LYS A CA 1
ATOM 1738 C C . LYS A 1 217 ? -13.995 21.855 41.249 1.00 88.12 217 LYS A C 1
ATOM 1740 O O . LYS A 1 217 ? -13.321 21.358 40.350 1.00 88.12 217 LYS A O 1
ATOM 1745 N N . LEU A 1 218 ? -15.320 21.737 41.310 1.00 88.38 218 LEU A N 1
ATOM 1746 C CA . LEU A 1 218 ? -16.160 21.111 40.292 1.00 88.38 218 LEU A CA 1
ATOM 1747 C C . LEU A 1 218 ? -16.234 22.025 39.062 1.00 88.38 218 LEU A C 1
ATOM 1749 O O . LEU A 1 218 ? -17.059 22.943 38.951 1.00 88.38 218 LEU A O 1
ATOM 1753 N N . GLU A 1 219 ? -15.306 21.805 38.140 1.00 86.06 219 GLU A N 1
ATOM 1754 C CA . GLU A 1 219 ? -15.175 22.596 36.922 1.00 86.06 219 GLU A CA 1
ATOM 1755 C C . GLU A 1 219 ? -15.904 21.964 35.734 1.00 86.06 219 GLU A C 1
ATOM 1757 O O . GLU A 1 219 ? -15.781 20.770 35.468 1.00 86.06 219 GLU A O 1
ATOM 1762 N N . LEU A 1 220 ? -16.573 22.803 34.937 1.00 86.25 220 LEU A N 1
ATOM 1763 C CA . LEU A 1 220 ? -17.343 22.384 33.753 1.00 86.25 220 LEU A CA 1
ATOM 1764 C C . LEU A 1 220 ? -16.478 21.953 32.555 1.00 86.25 220 LEU A C 1
ATOM 1766 O O . LEU A 1 220 ? -16.996 21.699 31.471 1.00 86.25 220 LEU A O 1
ATOM 1770 N N . ARG A 1 221 ? -15.153 21.879 32.730 1.00 83.94 221 ARG A N 1
ATOM 1771 C CA . ARG A 1 221 ? -14.259 21.206 31.776 1.00 83.94 221 ARG A CA 1
ATOM 1772 C C . ARG A 1 221 ? -14.274 19.684 31.936 1.00 83.94 221 ARG A C 1
ATOM 1774 O O . ARG A 1 221 ? -13.821 18.994 31.034 1.00 83.94 221 ARG A O 1
ATOM 1781 N N . CYS A 1 222 ? -14.752 19.170 33.072 1.00 84.94 222 CYS A N 1
ATOM 1782 C CA . CYS A 1 222 ? -15.007 17.745 33.252 1.00 84.94 222 CYS A CA 1
ATOM 1783 C C . CYS A 1 222 ? -16.289 17.367 32.501 1.00 84.94 222 CYS A C 1
ATOM 1785 O O . CYS A 1 222 ? -17.336 17.962 32.754 1.00 84.94 222 CYS A O 1
ATOM 1787 N N . ASP A 1 223 ? -16.222 16.372 31.613 1.00 82.62 223 ASP A N 1
ATOM 1788 C CA . ASP A 1 223 ? -17.357 15.968 30.770 1.00 82.62 223 ASP A CA 1
ATOM 1789 C C . ASP A 1 223 ? -18.576 15.503 31.575 1.00 82.62 223 ASP A C 1
ATOM 1791 O O . ASP A 1 223 ? -19.707 15.726 31.143 1.00 82.62 223 ASP A O 1
ATOM 1795 N N . MET A 1 224 ? -18.360 14.881 32.742 1.00 86.75 224 MET A N 1
ATOM 1796 C CA . MET A 1 224 ? -19.442 14.476 33.646 1.00 86.75 224 MET A CA 1
ATOM 1797 C C . MET A 1 224 ? -20.140 15.700 34.237 1.00 86.75 224 MET A C 1
ATOM 1799 O O . MET A 1 224 ? -21.350 15.854 34.097 1.00 86.75 224 MET A O 1
ATOM 1803 N N . PHE A 1 225 ? -19.385 16.624 34.837 1.00 89.44 225 PHE A N 1
ATOM 1804 C CA . PHE A 1 225 ? -19.982 17.820 35.430 1.00 89.44 225 PHE A CA 1
ATOM 1805 C C . PHE A 1 225 ? -20.618 18.707 34.374 1.00 89.44 225 PHE A C 1
ATOM 1807 O O . PHE A 1 225 ? -21.727 19.163 34.596 1.00 89.44 225 PHE A O 1
ATOM 1814 N N . LYS A 1 226 ? -19.996 18.869 33.202 1.00 87.31 226 LYS A N 1
ATOM 1815 C CA . LYS A 1 226 ? -20.574 19.597 32.068 1.00 87.31 226 LYS A CA 1
ATOM 1816 C C . LYS A 1 226 ? -21.954 19.071 31.655 1.00 87.31 226 LYS A C 1
ATOM 1818 O O . LYS A 1 226 ? -22.780 19.859 31.222 1.00 87.31 226 LYS A O 1
ATOM 1823 N N . ARG A 1 227 ? -22.188 17.757 31.752 1.00 85.62 227 ARG A N 1
ATOM 1824 C CA . ARG A 1 227 ? -23.470 17.128 31.395 1.00 85.62 227 ARG A CA 1
ATOM 1825 C C . ARG A 1 227 ? -24.518 17.204 32.504 1.00 85.62 227 ARG A C 1
ATOM 1827 O O . ARG A 1 227 ? -25.698 17.336 32.193 1.00 85.62 227 ARG A O 1
ATOM 1834 N N . TYR A 1 228 ? -24.090 17.084 33.762 1.00 89.56 228 TYR A N 1
ATOM 1835 C CA . TYR A 1 228 ? -24.983 16.796 34.890 1.00 89.56 228 TYR A CA 1
ATOM 1836 C C . TYR A 1 228 ? -25.055 17.902 35.957 1.00 89.56 228 TYR A C 1
ATOM 1838 O O . TYR A 1 228 ? -25.818 17.764 36.911 1.00 89.56 228 TYR A O 1
ATOM 1846 N N . HIS A 1 229 ? -24.298 19.000 35.849 1.00 91.12 229 HIS A N 1
ATOM 1847 C CA . HIS A 1 229 ? -24.230 20.007 36.916 1.00 91.12 229 HIS A CA 1
ATOM 1848 C C . HIS A 1 229 ? -25.567 20.683 37.227 1.00 91.12 229 HIS A C 1
ATOM 1850 O O . HIS A 1 229 ? -25.855 20.935 38.396 1.00 91.12 229 HIS A O 1
ATOM 1856 N N . PHE A 1 230 ? -26.372 21.010 36.211 1.00 89.56 230 PHE A N 1
ATOM 1857 C CA . PHE A 1 230 ? -27.695 21.595 36.416 1.00 89.56 230 PHE A CA 1
ATOM 1858 C C . PHE A 1 230 ? -28.619 20.631 37.164 1.00 89.56 230 PHE A C 1
ATOM 1860 O O . PHE A 1 230 ? -29.205 20.988 38.185 1.00 89.56 230 PHE A O 1
ATOM 1867 N N . VAL A 1 231 ? -28.664 19.386 36.701 1.00 89.50 231 VAL A N 1
ATOM 1868 C CA . VAL A 1 231 ? -29.505 18.322 37.253 1.00 89.50 231 VAL A CA 1
ATOM 1869 C C . VAL A 1 231 ? -29.128 17.970 38.690 1.00 89.50 231 VAL A C 1
ATOM 1871 O O . VAL A 1 231 ? -30.012 17.788 39.522 1.00 89.50 231 VAL A O 1
ATOM 1874 N N . LEU A 1 232 ? -27.830 17.923 39.014 1.00 91.38 232 LEU A N 1
ATOM 1875 C CA . LEU A 1 232 ? -27.363 17.681 40.383 1.00 91.38 232 LEU A CA 1
ATOM 1876 C C . LEU A 1 232 ? -27.957 18.690 41.378 1.00 91.38 232 LEU A C 1
ATOM 1878 O O . LEU A 1 232 ? -28.203 18.349 42.529 1.00 91.38 232 LEU A O 1
ATOM 1882 N N . VAL A 1 233 ? -28.215 19.924 40.950 1.00 90.44 233 VAL A N 1
ATOM 1883 C CA . VAL A 1 233 ? -28.881 20.928 41.789 1.00 90.44 233 VAL A CA 1
ATOM 1884 C C . VAL A 1 233 ? -30.400 20.781 41.715 1.00 90.44 233 VAL A C 1
ATOM 1886 O O . VAL A 1 233 ? -31.069 20.768 42.745 1.00 90.44 233 VAL A O 1
ATOM 1889 N N . GLN A 1 234 ? -30.953 20.644 40.506 1.00 89.12 234 GLN A N 1
ATOM 1890 C CA . GLN A 1 234 ? -32.397 20.562 40.274 1.00 89.12 234 GLN A CA 1
ATOM 1891 C C . GLN A 1 234 ? -33.049 19.389 41.018 1.00 89.12 234 GLN A C 1
ATOM 1893 O O . GLN A 1 234 ? -34.111 19.550 41.615 1.00 89.12 234 GLN A O 1
ATOM 1898 N N . GLU A 1 235 ? -32.406 18.223 41.025 1.00 90.12 235 GLU A N 1
ATOM 1899 C CA . GLU A 1 235 ? -32.890 17.023 41.717 1.00 90.12 235 GLU A CA 1
ATOM 1900 C C . GLU A 1 235 ? -32.475 16.963 43.190 1.00 90.12 235 GLU A C 1
ATOM 1902 O O . GLU A 1 235 ? -32.552 15.909 43.823 1.00 90.12 235 GLU A O 1
ATOM 1907 N N . LYS A 1 236 ? -32.058 18.103 43.754 1.00 91.50 236 LYS A N 1
ATOM 1908 C CA . LYS A 1 236 ? -31.659 18.244 45.154 1.00 91.50 236 LYS A CA 1
ATOM 1909 C C . LYS A 1 236 ? -30.540 17.275 45.538 1.00 91.50 236 LYS A C 1
ATOM 1911 O O . LYS A 1 236 ? -30.581 16.757 46.638 1.00 91.50 236 LYS A O 1
ATOM 1916 N N . VAL A 1 237 ? -29.553 17.008 44.675 1.00 91.94 237 VAL A N 1
ATOM 1917 C CA . VAL A 1 237 ? -28.356 16.221 45.048 1.00 91.94 237 VAL A CA 1
ATOM 1918 C C . VAL A 1 237 ? -27.318 17.117 45.727 1.00 91.94 237 VAL A C 1
ATOM 1920 O O . VAL A 1 237 ? -26.813 16.780 46.795 1.00 91.94 237 VAL A O 1
ATOM 1923 N N . LEU A 1 238 ? -27.030 18.282 45.142 1.00 92.50 238 LEU A N 1
ATOM 1924 C CA . LEU A 1 238 ? -26.113 19.294 45.673 1.00 92.50 238 LEU A CA 1
ATOM 1925 C C . LEU A 1 238 ? -26.854 20.589 46.009 1.00 92.50 238 LEU A C 1
ATOM 1927 O O . LEU A 1 238 ? -27.720 21.033 45.257 1.00 92.50 238 LEU A O 1
ATOM 1931 N N . ASP A 1 239 ? -26.456 21.230 47.104 1.00 90.75 239 ASP A N 1
ATOM 1932 C CA . ASP A 1 239 ? -26.949 22.546 47.502 1.00 90.75 239 ASP A CA 1
ATOM 1933 C C . ASP A 1 239 ? -25.945 23.640 47.099 1.00 90.75 239 ASP A C 1
ATOM 1935 O O . ASP A 1 239 ? -24.759 23.587 47.436 1.00 90.75 239 ASP A O 1
ATOM 1939 N N . LEU A 1 240 ? -26.410 24.644 46.347 1.00 89.75 240 LEU A N 1
ATOM 1940 C CA . LEU A 1 240 ? -25.560 25.734 45.849 1.00 89.75 240 LEU A CA 1
ATOM 1941 C C . LEU A 1 240 ? -25.083 26.687 46.956 1.00 89.75 240 LEU A C 1
ATOM 1943 O O . LEU A 1 240 ? -24.017 27.295 46.816 1.00 89.75 240 LEU A O 1
ATOM 1947 N N . SER A 1 241 ? -25.864 26.835 48.026 1.00 87.75 241 SER A N 1
ATOM 1948 C CA . SER A 1 241 ? -25.621 27.779 49.117 1.00 87.75 241 SER A CA 1
ATOM 1949 C C . SER A 1 241 ? -24.609 27.213 50.109 1.00 87.75 241 SER A C 1
ATOM 1951 O O . SER A 1 241 ? -23.588 27.848 50.385 1.00 87.75 241 SER A O 1
ATOM 1953 N N . SER A 1 242 ? -24.844 25.996 50.606 1.00 89.00 242 SER A N 1
ATOM 1954 C CA . SER A 1 242 ? -23.936 25.304 51.528 1.00 89.00 242 SER A CA 1
ATOM 1955 C C . SER A 1 242 ? -22.718 24.712 50.813 1.00 89.00 242 SER A C 1
ATOM 1957 O O . SER A 1 242 ? -21.666 24.527 51.436 1.00 89.00 242 SER A O 1
ATOM 1959 N N . LYS A 1 243 ? -22.834 24.464 49.498 1.00 91.00 243 LYS A N 1
ATOM 1960 C CA . LYS A 1 243 ? -21.850 23.758 48.663 1.00 91.00 243 LYS A CA 1
ATOM 1961 C C . LYS A 1 243 ? -21.562 22.343 49.171 1.00 91.00 243 LYS A C 1
ATOM 1963 O O . LYS A 1 243 ? -20.431 21.868 49.084 1.00 91.00 243 LYS A O 1
ATOM 1968 N N . THR A 1 244 ? -22.573 21.686 49.725 1.00 91.12 244 THR A N 1
ATOM 1969 C CA . THR A 1 244 ? -22.527 20.298 50.204 1.00 91.12 244 THR A CA 1
ATOM 1970 C C . THR A 1 244 ? -23.557 19.460 49.454 1.00 91.12 244 THR A C 1
ATOM 1972 O O . THR A 1 244 ? -24.290 19.973 48.603 1.00 91.12 244 THR A O 1
ATOM 1975 N N . PHE A 1 245 ? -23.650 18.171 49.780 1.00 92.25 245 PHE A N 1
ATOM 1976 C CA . PHE A 1 245 ? -24.861 17.423 49.456 1.00 92.25 245 PHE A CA 1
ATOM 1977 C C . PHE A 1 245 ? -26.075 18.081 50.118 1.00 92.25 245 PHE A C 1
ATOM 1979 O O . PHE A 1 245 ? -25.983 18.610 51.230 1.00 92.25 245 PHE A O 1
ATOM 1986 N N . HIS A 1 246 ? -27.195 18.100 49.401 1.00 93.19 246 HIS A N 1
ATOM 1987 C CA . HIS A 1 246 ? -28.430 18.706 49.884 1.00 93.19 246 HIS A CA 1
ATOM 1988 C C . HIS A 1 246 ? -29.013 17.857 51.035 1.00 93.19 246 HIS A C 1
ATOM 1990 O O . HIS A 1 246 ? -29.028 16.628 50.916 1.00 93.19 246 HIS A O 1
ATOM 1996 N N . PRO A 1 247 ? -29.572 18.460 52.105 1.00 89.88 247 PRO A N 1
ATOM 1997 C CA . PRO A 1 247 ? -30.125 17.721 53.249 1.00 89.88 247 PRO A CA 1
ATOM 1998 C C . PRO A 1 247 ? -31.135 16.638 52.850 1.00 89.88 247 PRO A C 1
ATOM 2000 O O . PRO A 1 247 ? -30.957 15.474 53.181 1.00 89.88 247 PRO A O 1
ATOM 2003 N N . ASN A 1 248 ? -32.108 16.977 51.995 1.00 90.12 248 ASN A N 1
ATOM 2004 C CA . ASN A 1 248 ? -33.066 16.007 51.443 1.00 90.12 248 ASN A CA 1
ATOM 2005 C C . ASN A 1 248 ? -32.415 14.765 50.807 1.00 90.12 248 ASN A C 1
ATOM 2007 O O . ASN A 1 248 ? -32.977 13.676 50.910 1.00 90.12 248 ASN A O 1
ATOM 2011 N N . PHE A 1 249 ? -31.263 14.915 50.145 1.00 92.00 249 PHE A N 1
ATOM 2012 C CA . PHE A 1 249 ? -30.528 13.800 49.547 1.00 92.00 249 PHE A CA 1
ATOM 2013 C C . PHE A 1 249 ? -29.798 12.964 50.593 1.00 92.00 249 PHE A C 1
ATOM 2015 O O . PHE A 1 249 ? -29.814 11.738 50.514 1.00 92.00 249 PHE A O 1
ATOM 2022 N N . ILE A 1 250 ? -29.220 13.604 51.609 1.00 88.56 250 ILE A N 1
ATOM 2023 C CA . ILE A 1 250 ? -28.591 12.918 52.743 1.00 88.56 250 ILE A CA 1
ATOM 2024 C C . ILE A 1 250 ? -29.640 12.090 53.500 1.00 88.56 250 ILE A C 1
ATOM 2026 O O . ILE A 1 250 ? -29.471 10.876 53.647 1.00 88.56 250 ILE A O 1
ATOM 2030 N N . ASP A 1 251 ? -30.759 12.716 53.862 1.00 86.25 251 ASP A N 1
ATOM 2031 C CA . ASP A 1 251 ? -31.817 12.148 54.709 1.00 86.25 251 ASP A CA 1
ATOM 2032 C C . ASP A 1 251 ? -32.747 11.172 53.969 1.00 86.25 251 ASP A C 1
ATOM 2034 O O . ASP A 1 251 ? -33.623 10.558 54.575 1.00 86.25 251 ASP A O 1
ATOM 2038 N N . ASN A 1 252 ? -32.560 11.001 52.654 1.00 83.75 252 ASN A N 1
ATOM 2039 C CA . ASN A 1 252 ? -33.361 10.113 51.805 1.00 83.75 252 ASN A CA 1
ATOM 2040 C C . ASN A 1 252 ? -34.879 10.362 51.925 1.00 83.75 252 ASN A C 1
ATOM 2042 O O . ASN A 1 252 ? -35.683 9.433 52.057 1.00 83.75 252 ASN A O 1
ATOM 2046 N N . VAL A 1 253 ? -35.283 11.633 51.898 1.00 81.88 253 VAL A N 1
ATOM 2047 C CA . VAL A 1 253 ? -36.695 12.013 52.057 1.00 81.88 253 VAL A CA 1
ATOM 2048 C C . VAL A 1 253 ? -37.553 11.538 50.875 1.00 81.88 253 VAL A C 1
ATOM 2050 O O . VAL A 1 253 ? -37.065 11.325 49.759 1.00 81.88 253 VAL A O 1
ATOM 2053 N N . LYS A 1 254 ? -38.869 11.394 51.097 1.00 74.50 254 LYS A N 1
ATOM 2054 C CA . LYS A 1 254 ? -39.807 10.854 50.092 1.00 74.50 254 LYS A CA 1
ATOM 2055 C C . LYS A 1 254 ? -39.802 11.627 48.765 1.00 74.50 254 LYS A C 1
ATOM 2057 O O . LYS A 1 254 ? -39.947 10.978 47.728 1.00 74.50 254 LYS A O 1
ATOM 2062 N N . ASP A 1 255 ? -39.540 12.933 48.801 1.00 82.25 255 ASP A N 1
ATOM 2063 C CA . ASP A 1 255 ? -39.603 13.859 47.657 1.00 82.25 255 ASP A CA 1
ATOM 2064 C C . ASP A 1 255 ? -38.416 13.780 46.678 1.00 82.25 255 ASP A C 1
ATOM 2066 O O . ASP A 1 255 ? -38.373 14.538 45.709 1.00 82.25 255 ASP A O 1
ATOM 2070 N N . LEU A 1 256 ? -37.423 12.915 46.915 1.00 86.56 256 LEU A N 1
ATOM 2071 C CA . LEU A 1 256 ? -36.365 12.678 45.928 1.00 86.56 256 LEU A CA 1
ATOM 2072 C C . LEU A 1 256 ? -36.915 11.921 44.712 1.00 86.56 256 LEU A C 1
ATOM 2074 O O . LEU A 1 256 ? -37.704 10.978 44.856 1.00 86.56 256 LEU A O 1
ATOM 2078 N N . SER A 1 257 ? -36.424 12.282 43.524 1.00 88.25 257 SER A N 1
ATOM 2079 C CA . SER A 1 257 ? -36.705 11.539 42.295 1.00 88.25 257 SER A CA 1
ATOM 2080 C C . SER A 1 257 ? -36.227 10.076 42.425 1.00 88.25 257 SER A C 1
ATOM 2082 O O . SER A 1 257 ? -35.302 9.780 43.196 1.00 88.25 257 SER A O 1
ATOM 2084 N N . PRO A 1 258 ? -36.809 9.129 41.665 1.00 87.88 258 PRO A N 1
ATOM 2085 C CA . PRO A 1 258 ? -36.309 7.754 41.619 1.00 87.88 258 PRO A CA 1
ATOM 2086 C C . PRO A 1 258 ? -34.819 7.669 41.244 1.00 87.88 258 PRO A C 1
ATOM 2088 O O . PRO A 1 258 ? -34.078 6.885 41.841 1.00 87.88 258 PRO A O 1
ATOM 2091 N N . ASN A 1 259 ? -34.361 8.516 40.314 1.00 88.44 259 ASN A N 1
ATOM 2092 C CA . ASN A 1 259 ? -32.969 8.542 39.862 1.00 88.44 259 ASN A CA 1
ATOM 2093 C C . ASN A 1 259 ? -32.028 9.103 40.934 1.00 88.44 259 ASN A C 1
ATOM 2095 O O . ASN A 1 259 ? -30.964 8.530 41.153 1.00 88.44 259 ASN A O 1
ATOM 2099 N N . ALA A 1 260 ? -32.432 10.136 41.677 1.00 89.06 260 ALA A N 1
ATOM 2100 C CA . ALA A 1 260 ? -31.669 10.653 42.810 1.00 89.06 260 ALA A CA 1
ATOM 2101 C C . ALA A 1 260 ? -31.551 9.613 43.938 1.00 89.06 260 ALA A C 1
ATOM 2103 O O . ALA A 1 260 ? -30.461 9.412 44.471 1.00 89.06 260 ALA A O 1
ATOM 2104 N N . LYS A 1 261 ? -32.627 8.877 44.257 1.00 89.38 261 LYS A N 1
ATOM 2105 C CA . LYS A 1 261 ? -32.582 7.771 45.239 1.00 89.38 261 LYS A CA 1
ATOM 2106 C C . LYS A 1 261 ? -31.615 6.666 44.806 1.00 89.38 261 LYS A C 1
ATOM 2108 O O . LYS A 1 261 ? -30.807 6.201 45.610 1.00 89.38 261 LYS A O 1
ATOM 2113 N N . LYS A 1 262 ? -31.661 6.272 43.528 1.00 88.81 262 LYS A N 1
ATOM 2114 C CA . LYS A 1 262 ? -30.737 5.283 42.950 1.00 88.81 262 LYS A CA 1
ATOM 2115 C C . LYS A 1 262 ? -29.288 5.780 42.983 1.00 88.81 262 LYS A C 1
ATOM 2117 O O . LYS A 1 262 ? -28.408 5.051 43.431 1.00 88.81 262 LYS A O 1
ATOM 2122 N N . PHE A 1 263 ? -29.051 7.028 42.585 1.00 90.50 263 PHE A N 1
ATOM 2123 C CA . PHE A 1 263 ? -27.730 7.654 42.607 1.00 90.50 263 PHE A CA 1
ATOM 2124 C C . PHE A 1 263 ? -27.154 7.743 44.025 1.00 90.50 263 PHE A C 1
ATOM 2126 O O . PHE A 1 263 ? -25.985 7.434 44.228 1.00 90.50 263 PHE A O 1
ATOM 2133 N N . ARG A 1 264 ? -27.977 8.080 45.026 1.00 90.00 264 ARG A N 1
ATOM 2134 C CA . ARG A 1 264 ? -27.588 8.077 46.445 1.00 90.00 264 ARG A CA 1
ATOM 2135 C C . ARG A 1 264 ? -27.088 6.711 46.901 1.00 90.00 264 ARG A C 1
ATOM 2137 O O . ARG A 1 264 ? -26.085 6.636 47.611 1.00 90.00 264 ARG A O 1
ATOM 2144 N N . LYS A 1 265 ? -27.794 5.643 46.515 1.00 88.25 265 LYS A N 1
ATOM 2145 C CA . LYS A 1 265 ? -27.391 4.269 46.830 1.00 88.25 265 LYS A CA 1
ATOM 2146 C C . LYS A 1 265 ? -26.019 3.965 46.224 1.00 88.25 265 LYS A C 1
ATOM 2148 O O . LYS A 1 265 ? -25.109 3.636 46.968 1.00 88.25 265 LYS A O 1
ATOM 2153 N N . ILE A 1 266 ? -25.846 4.222 44.925 1.00 88.81 266 ILE A N 1
ATOM 2154 C CA . ILE A 1 266 ? -24.566 4.036 44.219 1.00 88.81 266 ILE A CA 1
ATOM 2155 C C . ILE A 1 266 ? -23.434 4.820 44.892 1.00 88.81 266 ILE A C 1
ATOM 2157 O O . ILE A 1 266 ? -22.374 4.271 45.161 1.00 88.81 266 ILE A O 1
ATOM 2161 N N . LEU A 1 267 ? -23.656 6.098 45.205 1.00 88.94 267 LEU A N 1
ATOM 2162 C CA . LEU A 1 267 ? -22.651 6.944 45.847 1.00 88.94 267 LEU A CA 1
ATOM 2163 C C . LEU A 1 267 ? -22.247 6.411 47.234 1.00 88.94 267 LEU A C 1
ATOM 2165 O O . LEU A 1 267 ? -21.075 6.489 47.595 1.00 88.94 267 LEU A O 1
ATOM 2169 N N . SER A 1 268 ? -23.200 5.841 47.979 1.00 86.25 268 SER A N 1
ATOM 2170 C CA . SER A 1 268 ? -22.937 5.195 49.272 1.00 86.25 268 SER A CA 1
ATOM 2171 C C . SER A 1 268 ? -22.134 3.901 49.101 1.00 86.25 268 SER A C 1
ATOM 2173 O O . SER A 1 268 ? -21.157 3.694 49.820 1.00 86.25 268 SER A O 1
ATOM 2175 N N . ASP A 1 269 ? -22.503 3.075 48.119 1.00 84.75 269 ASP A N 1
ATOM 2176 C CA . ASP A 1 269 ? -21.860 1.789 47.830 1.00 84.75 269 ASP A CA 1
ATOM 2177 C C . ASP A 1 269 ? -20.409 1.987 47.336 1.00 84.75 269 ASP A C 1
ATOM 2179 O O . ASP A 1 269 ? -19.487 1.340 47.832 1.00 84.75 269 ASP A O 1
ATOM 2183 N N . CYS A 1 270 ? -20.165 2.957 46.441 1.00 82.56 270 CYS A N 1
ATOM 2184 C CA . CYS A 1 270 ? -18.836 3.264 45.890 1.00 82.56 270 CYS A CA 1
ATOM 2185 C C . CYS A 1 270 ? -17.799 3.706 46.937 1.00 82.56 270 CYS A C 1
ATOM 2187 O O . CYS A 1 270 ? -16.600 3.676 46.654 1.00 82.56 270 CYS A O 1
ATOM 2189 N N . GLN A 1 271 ? -18.230 4.195 48.101 1.00 75.75 271 GLN A N 1
ATOM 2190 C CA . GLN A 1 271 ? -17.338 4.806 49.085 1.00 75.75 271 GLN A CA 1
ATOM 2191 C C . GLN A 1 271 ? -16.997 3.892 50.271 1.00 75.75 271 GLN A C 1
ATOM 2193 O O . GLN A 1 271 ? -16.219 4.298 51.133 1.00 75.75 271 GLN A O 1
ATOM 2198 N N . GLY A 1 272 ? -17.570 2.684 50.341 1.00 62.59 272 GLY A N 1
ATOM 2199 C CA . GLY A 1 272 ? -17.238 1.696 51.374 1.00 62.59 272 GLY A CA 1
ATOM 2200 C C . GLY A 1 272 ? -17.443 2.169 52.822 1.00 62.59 272 GLY A C 1
ATOM 2201 O O . GLY A 1 272 ? -16.808 1.627 53.722 1.00 62.59 272 GLY A O 1
ATOM 2202 N N . GLY A 1 273 ? -18.294 3.178 53.057 1.00 56.41 273 GLY A N 1
ATOM 2203 C CA . GLY A 1 273 ? -18.666 3.639 54.401 1.00 56.41 273 GLY A CA 1
ATOM 2204 C C . GLY A 1 273 ? -18.016 4.929 54.925 1.00 56.41 273 GLY A C 1
ATOM 2205 O O . GLY A 1 273 ? -18.135 5.191 56.115 1.00 56.41 273 GLY A O 1
ATOM 2206 N N . SER A 1 274 ? -17.349 5.752 54.109 1.00 59.12 274 SER A N 1
ATOM 2207 C CA . SER A 1 274 ? -16.924 7.096 54.560 1.00 59.12 274 SER A CA 1
ATOM 2208 C C . SER A 1 274 ? -18.041 8.157 54.498 1.00 59.12 274 SER A C 1
ATOM 2210 O O . SER A 1 274 ? -19.069 7.970 53.849 1.00 59.12 274 SER A O 1
ATOM 2212 N N . ASP A 1 275 ? -17.826 9.294 55.168 1.00 76.88 275 ASP A N 1
ATOM 2213 C CA . ASP A 1 275 ? -18.807 10.377 55.341 1.00 76.88 275 ASP A CA 1
ATOM 2214 C C . ASP A 1 275 ? -18.960 11.270 54.092 1.00 76.88 275 ASP A C 1
ATOM 2216 O O . ASP A 1 275 ? -18.714 12.482 54.142 1.00 76.88 275 ASP A O 1
ATOM 2220 N N . TRP A 1 276 ? -19.363 10.713 52.939 1.00 85.88 276 TRP A N 1
ATOM 2221 C CA . TRP A 1 276 ? -19.669 11.538 51.754 1.00 85.88 276 TRP A CA 1
ATOM 2222 C C . TRP A 1 276 ? -20.695 12.635 52.065 1.00 85.88 276 TRP A C 1
ATOM 2224 O O . TRP A 1 276 ? -20.615 13.724 51.503 1.00 85.88 276 TRP A O 1
ATOM 2234 N N . ASN A 1 277 ? -21.626 12.382 52.986 1.00 85.94 277 ASN A N 1
ATOM 2235 C CA . ASN A 1 277 ? -22.652 13.325 53.438 1.00 85.94 277 ASN A CA 1
ATOM 2236 C C . ASN A 1 277 ? -22.079 14.617 54.055 1.00 85.94 277 ASN A C 1
ATOM 2238 O O . ASN A 1 277 ? -22.771 15.632 54.072 1.00 85.94 277 ASN A O 1
ATOM 2242 N N . THR A 1 278 ? -20.821 14.614 54.508 1.00 85.81 278 THR A N 1
ATOM 2243 C CA . THR A 1 278 ? -20.132 15.798 55.053 1.00 85.81 278 THR A CA 1
ATOM 2244 C C . THR A 1 278 ? -19.246 16.520 54.033 1.00 85.81 278 THR A C 1
ATOM 2246 O O . THR A 1 278 ? -18.636 17.547 54.348 1.00 85.81 278 THR A O 1
ATOM 2249 N N . MET A 1 279 ? -19.163 16.019 52.795 1.00 88.56 279 MET A N 1
ATOM 2250 C CA . MET A 1 279 ? -18.306 16.610 51.771 1.00 88.56 279 MET A CA 1
ATOM 2251 C C . MET A 1 279 ? -18.740 18.024 51.400 1.00 88.56 279 MET A C 1
ATOM 2253 O O . MET A 1 279 ? -19.917 18.314 51.172 1.00 88.56 279 MET A O 1
ATOM 2257 N N . LYS A 1 280 ? -17.733 18.888 51.255 1.00 87.56 280 LYS A N 1
ATOM 2258 C CA . LYS A 1 280 ? -17.884 20.258 50.778 1.00 87.56 280 LYS A CA 1
ATOM 2259 C C . LYS A 1 280 ? -17.128 20.446 49.474 1.00 87.56 280 LYS A C 1
ATOM 2261 O O . LYS A 1 280 ? -15.974 20.038 49.346 1.00 87.56 280 LYS A O 1
ATOM 2266 N N . PHE A 1 281 ? -17.776 21.109 48.530 1.00 89.56 281 PHE A N 1
ATOM 2267 C CA . PHE A 1 281 ? -17.284 21.311 47.180 1.00 89.56 281 PHE A CA 1
ATOM 2268 C C . PHE A 1 281 ? -16.961 22.781 46.926 1.00 89.56 281 PHE A C 1
ATOM 2270 O O . PHE A 1 281 ? -17.604 23.696 47.445 1.00 89.56 281 PHE A O 1
ATOM 2277 N N . GLU A 1 282 ? -15.994 23.028 46.052 1.00 89.38 282 GLU A N 1
ATOM 2278 C CA . GLU A 1 282 ? -15.889 24.318 45.385 1.00 89.38 282 GLU A CA 1
ATOM 2279 C C . GLU A 1 282 ? -16.644 24.248 44.058 1.00 89.38 282 GLU A C 1
ATOM 2281 O O . GLU A 1 282 ? -16.410 23.357 43.249 1.00 89.38 282 GLU A O 1
ATOM 2286 N N . LEU A 1 283 ? -17.558 25.183 43.806 1.00 89.25 283 LEU A N 1
ATOM 2287 C CA . LEU A 1 283 ? -18.370 25.187 42.587 1.00 89.25 283 LEU A CA 1
ATOM 2288 C C . LEU A 1 283 ? -17.862 26.242 41.600 1.00 89.25 283 LEU A C 1
ATOM 2290 O O . LEU A 1 283 ? -17.420 27.331 41.977 1.00 89.25 283 LEU A O 1
ATOM 2294 N N . SER A 1 284 ? -17.911 25.928 40.308 1.00 88.94 284 SER A N 1
ATOM 2295 C CA . SER A 1 284 ? -17.624 26.904 39.254 1.00 88.94 284 SER A CA 1
ATOM 2296 C C . SER A 1 284 ? -18.767 27.919 39.084 1.00 88.94 284 SER A C 1
ATOM 2298 O O . SER A 1 284 ? -19.910 27.659 39.442 1.00 88.94 284 SER A O 1
ATOM 2300 N N . LYS A 1 285 ? -18.470 29.099 38.515 1.00 86.31 285 LYS A N 1
ATOM 2301 C CA . LYS A 1 285 ? -19.404 30.248 38.421 1.00 86.31 285 LYS A CA 1
ATOM 2302 C C . LYS A 1 285 ? -20.731 29.933 37.706 1.00 86.31 285 LYS A C 1
ATOM 2304 O O . LYS A 1 285 ? -21.729 30.625 37.930 1.00 86.31 285 LYS A O 1
ATOM 2309 N N . ASN A 1 286 ? -20.723 28.930 36.829 1.00 88.06 286 ASN A N 1
ATOM 2310 C CA . ASN A 1 286 ? -21.875 28.526 36.023 1.00 88.06 286 ASN A CA 1
ATOM 2311 C C . ASN A 1 286 ? -22.493 27.194 36.473 1.00 88.06 286 ASN A C 1
ATOM 2313 O O . ASN A 1 286 ? -23.472 26.762 35.877 1.00 88.06 286 ASN A O 1
ATOM 2317 N N . PHE A 1 287 ? -21.959 26.562 37.520 1.00 89.19 287 PHE A N 1
ATOM 2318 C CA . PHE A 1 287 ? -22.516 25.322 38.052 1.00 89.19 287 PHE A CA 1
ATOM 2319 C C . PHE A 1 287 ? -23.959 25.553 38.528 1.00 89.19 287 PHE A C 1
ATOM 2321 O O . PHE A 1 287 ? -24.244 26.564 39.170 1.00 89.19 287 PHE A O 1
ATOM 2328 N N . GLY A 1 288 ? -24.874 24.646 38.183 1.00 84.81 288 GLY A N 1
ATOM 2329 C CA . GLY A 1 288 ? -26.298 24.772 38.515 1.00 84.81 288 GLY A CA 1
ATOM 2330 C C . GLY A 1 288 ? -27.096 25.783 37.674 1.00 84.81 288 GLY A C 1
ATOM 2331 O O . GLY A 1 288 ? -28.298 25.918 37.886 1.00 84.81 288 GLY A O 1
ATOM 2332 N N . LYS A 1 289 ? -26.483 26.498 36.717 1.00 85.31 289 LYS A N 1
ATOM 2333 C CA . LYS A 1 289 ? -27.207 27.403 35.803 1.00 85.31 289 LYS A CA 1
ATOM 2334 C C . LYS A 1 289 ? -27.604 26.658 34.533 1.00 85.31 289 LYS A C 1
ATOM 2336 O O . LYS A 1 289 ? -26.761 26.014 33.929 1.00 85.31 289 LYS A O 1
ATOM 2341 N N . ARG A 1 290 ? -28.864 26.784 34.109 1.00 68.62 290 ARG A N 1
ATOM 2342 C CA . ARG A 1 290 ? -29.414 26.069 32.946 1.00 68.62 290 ARG A CA 1
ATOM 2343 C C . ARG A 1 290 ? -28.732 26.516 31.643 1.00 68.62 290 ARG A C 1
ATOM 2345 O O . ARG A 1 290 ? -28.987 27.629 31.184 1.00 68.62 290 ARG A O 1
ATOM 2352 N N . GLN A 1 291 ? -27.887 25.671 31.045 1.00 59.66 291 GLN A N 1
ATOM 2353 C CA . GLN A 1 291 ? -27.259 25.919 29.739 1.00 59.66 291 GLN A CA 1
ATOM 2354 C C . GLN A 1 291 ? -27.253 24.644 28.868 1.00 59.66 291 GLN A C 1
ATOM 2356 O O . GLN A 1 291 ? -26.268 23.927 28.835 1.00 59.66 291 GLN A O 1
ATOM 2361 N N . ASN A 1 292 ? -28.321 24.370 28.103 1.00 55.56 292 ASN A N 1
ATOM 2362 C CA . ASN A 1 292 ? -28.384 23.240 27.145 1.00 55.56 292 ASN A CA 1
ATOM 2363 C C . ASN A 1 292 ? -27.967 21.861 27.724 1.00 55.56 292 ASN A C 1
ATOM 2365 O O . ASN A 1 292 ? -27.268 21.090 27.066 1.00 55.56 292 ASN A O 1
ATOM 2369 N N . GLU A 1 293 ? -28.383 21.556 28.952 1.00 60.06 293 GLU A N 1
ATOM 2370 C CA . GLU A 1 293 ? -28.017 20.336 29.692 1.00 60.06 293 GLU A CA 1
ATOM 2371 C C . GLU A 1 293 ? -29.188 19.356 29.837 1.00 60.06 293 GLU A C 1
ATOM 2373 O O . GLU A 1 293 ? -30.329 19.694 29.508 1.00 60.06 293 GLU A O 1
ATOM 2378 N N . GLN A 1 294 ? -28.904 18.138 30.324 1.00 63.31 294 GLN A N 1
ATOM 2379 C CA . GLN A 1 294 ? -29.938 17.133 30.589 1.00 63.31 294 GLN A CA 1
ATOM 2380 C C . GLN A 1 294 ? -31.000 17.674 31.557 1.00 63.31 294 GLN A C 1
ATOM 2382 O O . GLN A 1 294 ? -30.716 18.516 32.406 1.00 63.31 294 GLN A O 1
ATOM 2387 N N . SER A 1 295 ? -32.242 17.217 31.400 1.00 62.94 295 SER A N 1
ATOM 2388 C CA . SER A 1 295 ? -33.375 17.643 32.230 1.00 62.94 295 SER A CA 1
ATOM 2389 C C . SER A 1 295 ? -33.535 16.828 33.512 1.00 62.94 295 SER A C 1
ATOM 2391 O O . SER A 1 295 ? -34.264 17.264 34.399 1.00 62.94 295 SER A O 1
ATOM 2393 N N . GLU A 1 296 ? -32.890 15.662 33.587 1.00 75.75 296 GLU A N 1
ATOM 2394 C CA . GLU A 1 296 ? -33.018 14.680 34.668 1.00 75.75 296 GLU A CA 1
ATOM 2395 C C . GLU A 1 296 ? -31.702 13.908 34.854 1.00 75.75 296 GLU A C 1
ATOM 2397 O O . GLU A 1 296 ? -30.857 13.870 33.952 1.00 75.75 296 GLU A O 1
ATOM 2402 N N . LEU A 1 297 ? -31.508 13.293 36.026 1.00 76.94 297 LEU A N 1
ATOM 2403 C CA . LEU A 1 297 ? -30.373 12.417 36.303 1.00 76.94 297 LEU A CA 1
ATOM 2404 C C . LEU A 1 297 ? -30.546 11.186 35.432 1.00 76.94 297 LEU A C 1
ATOM 2406 O O . LEU A 1 297 ? -31.594 10.546 35.452 1.00 76.94 297 LEU A O 1
ATOM 2410 N N . THR A 1 298 ? -29.511 10.858 34.670 1.00 73.06 298 THR A N 1
ATOM 2411 C CA . THR A 1 298 ? -29.553 9.732 33.741 1.00 73.06 298 THR A CA 1
ATOM 2412 C C . THR A 1 298 ? -29.935 8.437 34.449 1.00 73.06 298 THR A C 1
ATOM 2414 O O . THR A 1 298 ? -29.368 8.109 35.488 1.00 73.06 298 THR A O 1
ATOM 2417 N N . SER A 1 299 ? -30.867 7.674 33.880 1.00 67.12 299 SER A N 1
ATOM 2418 C CA . SER A 1 299 ? -31.164 6.324 34.359 1.00 67.12 299 SER A CA 1
ATOM 2419 C C . SER A 1 299 ? -30.148 5.289 33.871 1.00 67.12 299 SER A C 1
ATOM 2421 O O . SER A 1 299 ? -30.151 4.201 34.453 1.00 67.12 299 SER A O 1
ATOM 2423 N N . ASP A 1 300 ? -29.311 5.652 32.872 1.00 71.88 300 ASP A N 1
ATOM 2424 C CA . ASP A 1 300 ? -28.404 4.847 32.023 1.00 71.88 300 ASP A CA 1
ATOM 2425 C C . ASP A 1 300 ? -27.961 3.525 32.659 1.00 71.88 300 ASP A C 1
ATOM 2427 O O . ASP A 1 300 ? -26.841 3.412 33.173 1.00 71.88 300 ASP A O 1
ATOM 2431 N N . PRO A 1 301 ? -28.856 2.522 32.686 1.00 76.12 301 PRO A N 1
ATOM 2432 C CA . PRO A 1 301 ? -28.575 1.298 33.386 1.00 76.12 301 PRO A CA 1
ATOM 2433 C C . PRO A 1 301 ? -27.738 0.453 32.443 1.00 76.12 301 PRO A C 1
ATOM 2435 O O . PRO A 1 301 ? -28.225 0.006 31.409 1.00 76.12 301 PRO A O 1
ATOM 2438 N N . VAL A 1 302 ? -26.488 0.213 32.821 1.00 84.81 302 VAL A N 1
ATOM 2439 C CA . VAL A 1 302 ? -25.767 -0.919 32.254 1.00 84.81 302 VAL A CA 1
ATOM 2440 C C . VAL A 1 302 ? -26.452 -2.163 32.795 1.00 84.81 302 VAL A C 1
ATOM 2442 O O . VAL A 1 302 ? -26.536 -2.346 34.008 1.00 84.81 302 VAL A O 1
ATOM 244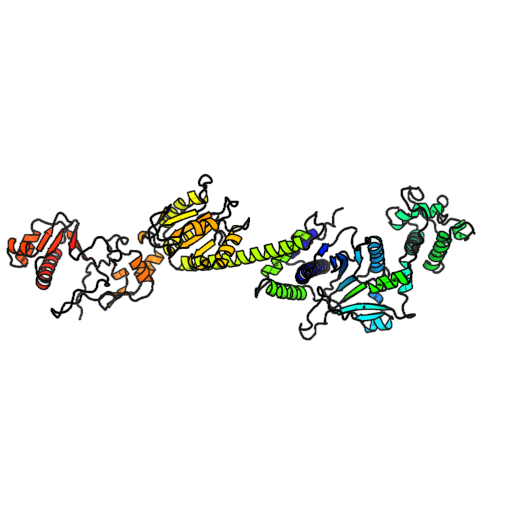5 N N . ASN A 1 303 ? -26.999 -2.972 31.898 1.00 85.81 303 ASN A N 1
ATOM 2446 C CA . ASN A 1 303 ? -27.650 -4.220 32.256 1.00 85.81 303 ASN A CA 1
ATOM 24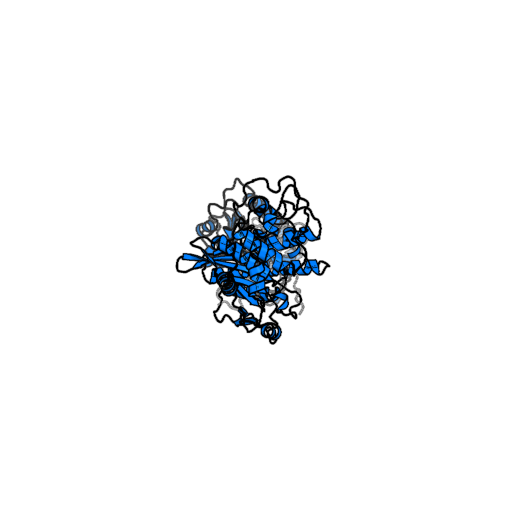47 C C . ASN A 1 303 ? -26.867 -5.412 31.696 1.00 85.81 303 ASN A C 1
ATOM 2449 O O . ASN A 1 303 ? -25.967 -5.274 30.862 1.00 85.81 303 ASN A O 1
ATOM 2453 N N . LYS A 1 304 ? -27.234 -6.603 32.169 1.00 88.44 304 LYS A N 1
ATOM 2454 C CA . LYS A 1 304 ? -26.579 -7.846 31.773 1.00 88.44 304 LYS A CA 1
ATOM 2455 C C . LYS A 1 304 ? -26.653 -8.099 30.263 1.00 88.44 304 LYS A C 1
ATOM 2457 O O . LYS A 1 304 ? -25.663 -8.524 29.684 1.00 88.44 304 LYS A O 1
ATOM 2462 N N . GLU A 1 305 ? -27.786 -7.795 29.630 1.00 91.06 305 GLU A N 1
ATOM 2463 C CA . GLU A 1 305 ? -27.992 -7.979 28.187 1.00 91.06 305 GLU A CA 1
ATOM 2464 C C . GLU A 1 305 ? -27.052 -7.088 27.356 1.00 91.06 305 GLU A C 1
ATOM 2466 O O . GLU A 1 305 ? -26.456 -7.544 26.384 1.00 91.06 305 GLU A O 1
ATOM 2471 N N . GLU A 1 306 ? -26.845 -5.830 27.756 1.00 92.38 306 GLU A N 1
ATOM 2472 C CA . GLU A 1 306 ? -25.898 -4.914 27.110 1.00 92.38 306 GLU A CA 1
ATOM 2473 C C . GLU A 1 306 ? -24.453 -5.425 27.229 1.00 92.38 306 GLU A C 1
ATOM 2475 O O . GLU A 1 306 ? -23.693 -5.380 26.257 1.00 92.38 306 GLU A O 1
ATOM 2480 N N . ILE A 1 307 ? -24.078 -5.951 28.400 1.00 93.25 307 ILE A N 1
ATOM 2481 C CA . ILE A 1 307 ? -22.759 -6.555 28.628 1.00 93.25 307 ILE A CA 1
ATOM 2482 C C . ILE A 1 307 ? -22.585 -7.819 27.777 1.00 93.25 307 ILE A C 1
ATOM 2484 O O . ILE A 1 307 ? -21.551 -7.980 27.127 1.00 93.25 307 ILE A O 1
ATOM 2488 N N . GLU A 1 308 ? -23.583 -8.702 27.745 1.00 93.75 308 GLU A N 1
ATOM 2489 C CA . GLU A 1 308 ? -23.566 -9.924 26.934 1.00 93.75 308 GLU A CA 1
ATOM 2490 C C . GLU A 1 308 ? -23.463 -9.587 25.435 1.00 93.75 308 GLU A C 1
ATOM 2492 O O . GLU A 1 308 ? -22.629 -10.161 24.731 1.00 93.75 308 GLU A O 1
ATOM 2497 N N . ASN A 1 309 ? -24.200 -8.576 24.961 1.00 94.00 309 ASN A N 1
ATOM 2498 C CA . ASN A 1 309 ? -24.100 -8.059 23.593 1.00 94.00 309 ASN A CA 1
ATOM 2499 C C . ASN A 1 309 ? -22.710 -7.484 23.280 1.00 94.00 309 ASN A C 1
ATOM 2501 O O . ASN A 1 309 ? -22.182 -7.686 22.184 1.00 94.00 309 ASN A O 1
ATOM 2505 N N . PHE A 1 310 ? -22.082 -6.783 24.227 1.00 95.31 310 PHE A N 1
ATOM 2506 C CA . PHE A 1 310 ? -20.703 -6.327 24.068 1.00 95.31 310 PHE A CA 1
ATOM 2507 C C . PHE A 1 310 ? -19.723 -7.497 23.951 1.00 95.31 310 PHE A C 1
ATOM 2509 O O . PHE A 1 310 ? -18.912 -7.509 23.024 1.00 95.31 310 PHE A O 1
ATOM 2516 N N . LEU A 1 311 ? -19.794 -8.474 24.859 1.00 95.38 311 LEU A N 1
ATOM 2517 C CA . LEU A 1 311 ? -18.907 -9.641 24.859 1.00 95.38 311 LEU A CA 1
ATOM 2518 C C . LEU A 1 311 ? -19.085 -10.488 23.593 1.00 95.38 311 LEU A C 1
ATOM 2520 O O . LEU A 1 311 ? -18.101 -11.007 23.065 1.00 95.38 311 LEU A O 1
ATOM 2524 N N . ASP A 1 312 ? -20.304 -10.561 23.050 1.00 95.00 312 ASP A N 1
ATOM 2525 C CA . ASP A 1 312 ? -20.561 -11.201 21.761 1.00 95.00 312 ASP A CA 1
ATOM 2526 C C . ASP A 1 312 ? -19.865 -10.476 20.597 1.00 95.00 312 ASP A C 1
ATOM 2528 O O . ASP A 1 312 ? -19.333 -11.120 19.688 1.00 95.00 312 ASP A O 1
ATOM 2532 N N . LYS A 1 313 ? -19.831 -9.140 20.607 1.00 95.94 313 LYS A N 1
ATOM 2533 C CA . LYS A 1 313 ? -19.199 -8.344 19.540 1.00 95.94 313 LYS A CA 1
ATOM 2534 C C . LYS A 1 313 ? -17.697 -8.156 19.734 1.00 95.94 313 LYS A C 1
ATOM 2536 O O . LYS A 1 313 ? -16.996 -7.872 18.758 1.00 95.94 313 LYS A O 1
ATOM 2541 N N . LEU A 1 314 ? -17.183 -8.302 20.951 1.00 97.50 314 LEU A N 1
ATOM 2542 C CA . LEU A 1 314 ? -15.766 -8.164 21.254 1.00 97.50 314 LEU A CA 1
ATOM 2543 C C . LEU A 1 314 ? -14.985 -9.389 20.768 1.00 97.50 314 LEU A C 1
ATOM 2545 O O . LEU A 1 314 ? -15.256 -10.523 21.151 1.00 97.50 314 LEU A O 1
ATOM 2549 N N . VAL A 1 315 ? -13.960 -9.154 19.951 1.00 97.06 315 VAL A N 1
ATOM 2550 C CA . VAL A 1 315 ? -13.094 -10.215 19.435 1.00 97.06 315 VAL A CA 1
ATOM 2551 C C . VAL A 1 315 ? -11.634 -9.880 19.684 1.00 97.06 315 VAL A C 1
ATOM 2553 O O . VAL A 1 315 ? -11.126 -8.859 19.231 1.00 97.06 315 VAL A O 1
ATOM 2556 N N . PHE A 1 316 ? -10.909 -10.792 20.316 1.00 97.12 316 PHE A N 1
ATOM 2557 C CA . PHE A 1 316 ? -9.458 -10.713 20.414 1.00 97.12 316 PHE A CA 1
ATOM 2558 C C . PHE A 1 316 ? -8.823 -11.477 19.260 1.00 97.12 316 PHE A C 1
ATOM 2560 O O . PHE A 1 316 ? -8.993 -12.686 19.156 1.00 97.12 316 PHE A O 1
ATOM 2567 N N . ALA A 1 317 ? -8.085 -10.789 18.390 1.00 95.00 317 ALA A N 1
ATOM 2568 C CA . ALA A 1 317 ? -7.225 -11.414 17.392 1.00 95.00 317 ALA A CA 1
ATOM 2569 C C . ALA A 1 317 ? -5.789 -11.406 17.931 1.00 95.00 317 ALA A C 1
ATOM 2571 O O . ALA A 1 317 ? -5.104 -10.386 17.855 1.00 95.00 317 ALA A O 1
ATOM 2572 N N . VAL A 1 318 ? -5.371 -12.524 18.522 1.00 93.25 318 VAL A N 1
ATOM 2573 C CA . VAL A 1 318 ? -4.098 -12.679 19.243 1.00 93.25 318 VAL A CA 1
ATOM 2574 C C . VAL A 1 318 ? -3.075 -13.453 18.428 1.00 93.25 318 VAL A C 1
ATOM 2576 O O . VAL A 1 318 ? -3.418 -14.117 17.446 1.00 93.25 318 VAL A O 1
ATOM 2579 N N . ASN A 1 319 ? -1.812 -13.385 18.858 1.00 91.00 319 ASN A N 1
ATOM 2580 C CA . ASN A 1 319 ? -0.674 -13.970 18.146 1.00 91.00 319 ASN A CA 1
ATOM 2581 C C . ASN A 1 319 ? -0.611 -13.514 16.678 1.00 91.00 319 ASN A C 1
ATOM 2583 O O . ASN A 1 319 ? -0.168 -14.266 15.813 1.00 91.00 319 ASN A O 1
ATOM 2587 N N . LEU A 1 320 ? -1.105 -12.309 16.362 1.00 91.25 320 LEU A N 1
ATOM 2588 C CA . LEU A 1 320 ? -1.007 -11.770 15.011 1.00 91.25 320 LEU A CA 1
ATOM 2589 C C . LEU A 1 320 ? 0.465 -11.674 14.595 1.00 91.25 320 LEU A C 1
ATOM 2591 O O . LEU A 1 320 ? 1.323 -11.395 15.436 1.00 91.25 320 LEU A O 1
ATOM 2595 N N . PRO A 1 321 ? 0.775 -11.838 13.298 1.00 90.06 321 PRO A N 1
ATOM 2596 C CA . PRO A 1 321 ? 2.141 -11.671 12.837 1.00 90.06 321 PRO A CA 1
ATOM 2597 C C . PRO A 1 321 ? 2.646 -10.272 13.210 1.00 90.06 321 PRO A C 1
ATOM 2599 O O . PRO A 1 321 ? 1.927 -9.291 13.032 1.00 90.06 321 PRO A O 1
ATOM 2602 N N . ASN A 1 322 ? 3.872 -10.164 13.713 1.00 86.38 322 ASN A N 1
ATOM 2603 C CA . ASN A 1 322 ? 4.471 -8.869 14.029 1.00 86.38 322 ASN A CA 1
ATOM 2604 C C . ASN A 1 322 ? 4.718 -8.034 12.757 1.00 86.38 322 ASN A C 1
ATOM 2606 O O . ASN A 1 322 ? 4.541 -8.501 11.629 1.00 86.38 322 ASN A O 1
ATOM 2610 N N . GLU A 1 323 ? 5.175 -6.790 12.923 1.00 84.81 323 GLU A N 1
ATOM 2611 C CA . GLU A 1 323 ? 5.414 -5.848 11.817 1.00 84.81 323 GLU A CA 1
ATOM 2612 C C . GLU A 1 323 ? 6.219 -6.457 10.645 1.00 84.81 323 GLU A C 1
ATOM 2614 O O . GLU A 1 323 ? 5.858 -6.294 9.474 1.00 84.81 323 GLU A O 1
ATOM 2619 N N . LYS A 1 324 ? 7.288 -7.208 10.951 1.00 84.62 324 LYS A N 1
ATOM 2620 C CA . LYS A 1 324 ? 8.158 -7.839 9.945 1.00 84.62 324 LYS A CA 1
ATOM 2621 C C . LYS A 1 324 ? 7.468 -9.010 9.252 1.00 84.62 324 LYS A C 1
ATOM 2623 O O . LYS A 1 324 ? 7.589 -9.167 8.039 1.00 84.62 324 LYS A O 1
ATOM 2628 N N . GLN A 1 325 ? 6.747 -9.836 10.003 1.00 88.06 325 GLN A N 1
ATOM 2629 C CA . GLN A 1 325 ? 6.019 -10.968 9.433 1.00 88.06 325 GLN A CA 1
ATOM 2630 C C . GLN A 1 325 ? 4.853 -10.488 8.555 1.00 88.06 325 GLN A C 1
ATOM 2632 O O . GLN A 1 325 ? 4.655 -11.031 7.465 1.00 88.06 325 GLN A O 1
ATOM 2637 N N . LEU A 1 326 ? 4.140 -9.429 8.963 1.00 89.12 326 LEU A N 1
ATOM 2638 C CA . LEU A 1 326 ? 3.126 -8.778 8.131 1.00 89.12 326 LEU A CA 1
ATOM 2639 C C . LEU A 1 326 ? 3.722 -8.223 6.833 1.00 89.12 326 LEU A C 1
ATOM 2641 O O . LEU A 1 326 ? 3.092 -8.371 5.788 1.00 89.12 326 LEU A O 1
ATOM 2645 N N . ASP A 1 327 ? 4.936 -7.650 6.850 1.00 88.19 327 ASP A N 1
ATOM 2646 C CA . ASP A 1 327 ? 5.630 -7.261 5.609 1.00 88.19 327 ASP A CA 1
ATOM 2647 C C . ASP A 1 327 ? 5.809 -8.436 4.659 1.00 88.19 327 ASP A C 1
ATOM 2649 O O . ASP A 1 327 ? 5.453 -8.336 3.485 1.00 88.19 327 ASP A O 1
ATOM 2653 N N . CYS A 1 328 ? 6.318 -9.558 5.163 1.00 89.31 328 CYS A N 1
ATOM 2654 C CA . CYS A 1 328 ? 6.523 -10.753 4.356 1.00 89.31 328 CYS A CA 1
ATOM 2655 C C . CYS A 1 328 ? 5.208 -11.284 3.771 1.00 89.31 328 CYS A C 1
ATOM 2657 O O . CYS A 1 328 ? 5.172 -11.647 2.593 1.00 89.31 328 CYS A O 1
ATOM 2659 N N . ILE A 1 329 ? 4.129 -11.300 4.560 1.00 90.62 329 ILE A N 1
ATOM 2660 C CA . ILE A 1 329 ? 2.804 -11.750 4.112 1.00 90.62 329 ILE A CA 1
ATOM 2661 C C . ILE A 1 329 ? 2.281 -10.835 3.006 1.00 90.62 329 ILE A C 1
ATOM 2663 O O . ILE A 1 329 ? 1.997 -11.306 1.907 1.00 90.62 329 ILE A O 1
ATOM 2667 N N . ILE A 1 330 ? 2.228 -9.526 3.260 1.00 91.19 330 ILE A N 1
ATOM 2668 C CA . ILE A 1 330 ? 1.731 -8.537 2.298 1.00 91.19 330 ILE A CA 1
ATOM 2669 C C . ILE A 1 330 ? 2.542 -8.597 1.003 1.00 91.19 330 ILE A C 1
ATOM 2671 O O . ILE A 1 330 ? 1.969 -8.636 -0.085 1.00 91.19 330 ILE A O 1
ATOM 2675 N N . ARG A 1 331 ? 3.874 -8.669 1.099 1.00 91.00 331 ARG A N 1
ATOM 2676 C CA . ARG A 1 331 ? 4.749 -8.815 -0.068 1.00 91.00 331 ARG A CA 1
ATOM 2677 C C . ARG A 1 331 ? 4.446 -10.091 -0.839 1.00 91.00 331 ARG A C 1
ATOM 2679 O O . ARG A 1 331 ? 4.330 -10.029 -2.059 1.00 91.00 331 ARG A O 1
ATOM 2686 N N . THR A 1 332 ? 4.300 -11.227 -0.171 1.00 90.44 332 THR A N 1
ATOM 2687 C CA . THR A 1 332 ? 3.999 -12.497 -0.847 1.00 90.44 332 THR A CA 1
ATOM 2688 C C . THR A 1 332 ? 2.680 -12.405 -1.611 1.00 90.44 332 THR A C 1
ATOM 2690 O O . THR A 1 332 ? 2.633 -12.697 -2.805 1.00 90.44 332 THR A O 1
ATOM 2693 N N . GLU A 1 333 ? 1.626 -11.912 -0.962 1.00 91.44 333 GLU A N 1
ATOM 2694 C CA . GLU A 1 333 ? 0.309 -11.787 -1.588 1.00 91.44 333 GLU A CA 1
ATOM 2695 C C . GLU A 1 333 ? 0.305 -10.776 -2.744 1.00 91.44 333 GLU A C 1
ATOM 2697 O O . GLU A 1 333 ? -0.254 -11.040 -3.806 1.00 91.44 333 GLU A O 1
ATOM 2702 N N . MET A 1 334 ? 0.993 -9.641 -2.593 1.00 89.88 334 MET A N 1
ATOM 2703 C CA . MET A 1 334 ? 1.161 -8.682 -3.687 1.00 89.88 334 MET A CA 1
ATOM 2704 C C . MET A 1 334 ? 2.024 -9.228 -4.827 1.00 89.88 334 MET A C 1
ATOM 2706 O O . MET A 1 334 ? 1.814 -8.856 -5.978 1.00 89.88 334 MET A O 1
ATOM 2710 N N . GLY A 1 335 ? 2.992 -10.099 -4.539 1.00 89.38 335 GLY A N 1
ATOM 2711 C CA . GLY A 1 335 ? 3.776 -10.787 -5.563 1.00 89.38 335 GLY A CA 1
ATOM 2712 C C . GLY A 1 335 ? 2.887 -11.613 -6.483 1.00 89.38 335 GLY A C 1
ATOM 2713 O O . GLY A 1 335 ? 3.007 -11.517 -7.704 1.00 89.38 335 GLY A O 1
ATOM 2714 N N . ILE A 1 336 ? 1.919 -12.319 -5.897 1.00 88.56 336 ILE A N 1
ATOM 2715 C CA . ILE A 1 336 ? 0.898 -13.073 -6.627 1.00 88.56 336 ILE A CA 1
ATOM 2716 C C . ILE A 1 336 ? 0.010 -12.116 -7.439 1.00 88.56 336 ILE A C 1
ATOM 2718 O O . ILE A 1 336 ? -0.072 -12.249 -8.660 1.00 88.56 336 ILE A O 1
ATOM 2722 N N . ASP A 1 337 ? -0.578 -11.095 -6.805 1.00 86.44 337 ASP A N 1
ATOM 2723 C CA . ASP A 1 337 ? -1.510 -10.158 -7.463 1.00 86.44 337 ASP A CA 1
ATOM 2724 C C . ASP A 1 337 ? -0.878 -9.390 -8.645 1.00 86.44 337 ASP A C 1
ATOM 2726 O O . ASP A 1 337 ? -1.545 -9.048 -9.630 1.00 86.44 337 ASP A O 1
ATOM 2730 N N . PHE A 1 338 ? 0.419 -9.078 -8.552 1.00 85.75 338 PHE A N 1
ATOM 2731 C CA . PHE A 1 338 ? 1.163 -8.328 -9.569 1.00 85.75 338 PHE A CA 1
ATOM 2732 C C . PHE A 1 338 ? 1.996 -9.219 -10.498 1.00 85.75 338 PHE A C 1
ATOM 2734 O O . PHE A 1 338 ? 2.629 -8.693 -11.423 1.00 85.75 338 PHE A O 1
ATOM 2741 N N . ASN A 1 339 ? 1.974 -10.537 -10.281 1.00 86.06 339 ASN A N 1
ATOM 2742 C CA . ASN A 1 339 ? 2.798 -11.523 -10.971 1.00 86.06 339 ASN A CA 1
ATOM 2743 C C . ASN A 1 339 ? 4.283 -11.093 -11.003 1.00 86.06 339 ASN A C 1
ATOM 2745 O O . ASN A 1 339 ? 4.853 -10.794 -12.060 1.00 86.06 339 ASN A O 1
ATOM 2749 N N . VAL A 1 340 ? 4.871 -10.939 -9.811 1.00 84.31 340 VAL A N 1
ATOM 2750 C CA . VAL A 1 340 ? 6.290 -10.624 -9.575 1.00 84.31 340 VAL A CA 1
ATOM 2751 C C . VAL A 1 340 ? 6.875 -11.515 -8.485 1.00 84.31 340 VAL A C 1
ATOM 2753 O O . VAL A 1 340 ? 6.240 -11.735 -7.459 1.00 84.31 340 VAL A O 1
ATOM 2756 N N . LEU A 1 341 ? 8.118 -11.960 -8.684 1.00 80.56 341 LEU A N 1
ATOM 2757 C CA . LEU A 1 341 ? 8.868 -12.714 -7.673 1.00 80.56 341 LEU A CA 1
ATOM 2758 C C . LEU A 1 341 ? 9.314 -11.818 -6.507 1.00 80.56 341 LEU A C 1
ATOM 2760 O O . LEU A 1 341 ? 9.070 -12.153 -5.353 1.00 80.56 341 LEU A O 1
ATOM 2764 N N . ASP A 1 342 ? 9.918 -10.657 -6.795 1.00 82.44 342 ASP A N 1
ATOM 2765 C CA . ASP A 1 342 ? 10.192 -9.638 -5.775 1.00 82.44 342 ASP A CA 1
ATOM 2766 C C . ASP A 1 342 ? 9.161 -8.511 -5.849 1.00 82.44 342 ASP A C 1
ATOM 2768 O O . ASP A 1 342 ? 9.126 -7.700 -6.777 1.00 82.44 342 ASP A O 1
ATOM 2772 N N . SER A 1 343 ? 8.313 -8.461 -4.833 1.00 87.38 343 SER A N 1
ATOM 2773 C CA . SER A 1 343 ? 7.245 -7.481 -4.680 1.00 87.38 343 SER A CA 1
ATOM 2774 C C . SER A 1 343 ? 7.611 -6.328 -3.745 1.00 87.38 343 SER A C 1
ATOM 2776 O O . SER A 1 343 ? 6.744 -5.508 -3.445 1.00 87.38 343 SER A O 1
ATOM 2778 N N . ARG A 1 344 ? 8.871 -6.215 -3.285 1.00 87.69 344 ARG A N 1
ATOM 2779 C CA . ARG A 1 344 ? 9.292 -5.145 -2.359 1.00 87.69 344 ARG A CA 1
ATOM 2780 C C . ARG A 1 344 ? 8.949 -3.758 -2.897 1.00 87.69 344 ARG A C 1
ATOM 2782 O O . ARG A 1 344 ? 8.332 -2.967 -2.193 1.00 87.69 344 ARG A O 1
ATOM 2789 N N . ALA A 1 345 ? 9.304 -3.483 -4.152 1.00 85.12 345 ALA A N 1
ATOM 2790 C CA . ALA A 1 345 ? 9.013 -2.198 -4.788 1.00 85.12 345 ALA A CA 1
ATOM 2791 C C . ALA A 1 345 ? 7.501 -1.922 -4.872 1.00 85.12 345 ALA A C 1
ATOM 2793 O O . ALA A 1 345 ? 7.060 -0.805 -4.620 1.00 85.12 345 ALA A O 1
ATOM 2794 N N . VAL A 1 346 ? 6.704 -2.953 -5.168 1.00 87.44 346 VAL A N 1
ATOM 2795 C CA . VAL A 1 346 ? 5.241 -2.851 -5.285 1.00 87.44 346 VAL A CA 1
ATOM 2796 C C . VAL A 1 346 ? 4.600 -2.551 -3.929 1.00 87.44 346 VAL A C 1
ATOM 2798 O O . VAL A 1 346 ? 3.782 -1.638 -3.815 1.00 87.44 346 VAL A O 1
ATOM 2801 N N . SER A 1 347 ? 4.995 -3.309 -2.905 1.00 88.56 347 SER A N 1
ATOM 2802 C CA . SER A 1 347 ? 4.516 -3.159 -1.532 1.00 88.56 347 SER A CA 1
ATOM 2803 C C . SER A 1 347 ? 4.871 -1.787 -0.972 1.00 88.56 347 SER A C 1
ATOM 2805 O O . SER A 1 347 ? 4.003 -1.100 -0.441 1.00 88.56 347 SER A O 1
ATOM 2807 N N . ASN A 1 348 ? 6.119 -1.350 -1.156 1.00 88.38 348 ASN A N 1
ATOM 2808 C CA . ASN A 1 348 ? 6.579 -0.049 -0.678 1.00 88.38 348 ASN A CA 1
ATOM 2809 C C . ASN A 1 348 ? 5.852 1.107 -1.369 1.00 88.38 348 ASN A C 1
ATOM 2811 O O . ASN A 1 348 ? 5.451 2.052 -0.699 1.00 88.38 348 ASN A O 1
ATOM 2815 N N . GLU A 1 349 ? 5.633 1.029 -2.683 1.00 88.81 349 GLU A N 1
ATOM 2816 C CA . GLU A 1 349 ? 4.893 2.069 -3.401 1.00 88.81 349 GLU A CA 1
ATOM 2817 C C . GLU A 1 349 ? 3.453 2.187 -2.889 1.00 88.81 349 GLU A C 1
ATOM 2819 O O . GLU A 1 349 ? 2.966 3.290 -2.643 1.00 88.81 349 GLU A O 1
ATOM 2824 N N . LEU A 1 350 ? 2.758 1.061 -2.694 1.00 90.12 350 LEU A N 1
ATOM 2825 C CA . LEU A 1 350 ? 1.402 1.091 -2.149 1.00 90.12 350 LEU A CA 1
ATOM 2826 C C . LEU A 1 350 ? 1.383 1.615 -0.705 1.00 90.12 350 LEU A C 1
ATOM 2828 O O . LEU A 1 350 ? 0.508 2.414 -0.374 1.00 90.12 350 LEU A O 1
ATOM 2832 N N . LEU A 1 351 ? 2.359 1.228 0.122 1.00 89.19 351 LEU A N 1
ATOM 2833 C CA . LEU A 1 351 ? 2.510 1.739 1.484 1.00 89.19 351 LEU A CA 1
ATOM 2834 C C . LEU A 1 351 ? 2.731 3.258 1.496 1.00 89.19 351 LEU A C 1
ATOM 2836 O O . LEU A 1 351 ? 2.073 3.954 2.259 1.00 89.19 351 LEU A O 1
ATOM 2840 N N . ILE A 1 352 ? 3.585 3.794 0.616 1.00 87.50 352 ILE A N 1
ATOM 2841 C CA . ILE A 1 352 ? 3.803 5.243 0.476 1.00 87.50 352 ILE A CA 1
ATOM 2842 C C . ILE A 1 352 ? 2.507 5.947 0.066 1.00 87.50 352 ILE A C 1
ATOM 2844 O O . ILE A 1 352 ? 2.162 6.985 0.627 1.00 87.50 352 ILE A O 1
ATOM 2848 N N . LYS A 1 353 ? 1.753 5.390 -0.890 1.00 88.56 353 LYS A N 1
ATOM 2849 C CA . LYS A 1 353 ? 0.456 5.955 -1.294 1.00 88.56 353 LYS A CA 1
ATOM 2850 C C . LYS A 1 353 ? -0.556 5.960 -0.146 1.00 88.56 353 LYS A C 1
ATOM 2852 O O . LYS A 1 353 ? -1.274 6.945 0.009 1.00 88.56 353 LYS A O 1
ATOM 2857 N N . LEU A 1 354 ? -0.600 4.893 0.650 1.00 86.94 354 LEU A N 1
ATOM 2858 C CA . LEU A 1 354 ? -1.440 4.808 1.845 1.00 86.94 354 LEU A CA 1
ATOM 2859 C C . LEU A 1 354 ? -1.006 5.799 2.921 1.00 86.94 354 LEU A C 1
ATOM 2861 O O . LEU A 1 354 ? -1.851 6.486 3.480 1.00 86.94 354 LEU A O 1
ATOM 2865 N N . LEU A 1 355 ? 0.297 5.936 3.156 1.00 84.75 355 LEU A N 1
ATOM 2866 C CA . LEU A 1 355 ? 0.844 6.902 4.100 1.00 84.75 355 LEU A CA 1
ATOM 2867 C C . LEU A 1 355 ? 0.539 8.343 3.678 1.00 84.75 355 LEU A C 1
ATOM 2869 O O . LEU A 1 355 ? 0.188 9.174 4.508 1.00 84.75 355 LEU A O 1
ATOM 2873 N N . ASN A 1 356 ? 0.641 8.650 2.384 1.00 84.31 356 ASN A N 1
ATOM 2874 C CA . ASN A 1 356 ? 0.280 9.964 1.858 1.00 84.31 356 ASN A CA 1
ATOM 2875 C C . ASN A 1 356 ? -1.211 10.247 2.049 1.00 84.31 356 ASN A C 1
ATOM 2877 O O . ASN A 1 356 ? -1.561 11.338 2.488 1.00 84.31 356 ASN A O 1
ATOM 2881 N N . TRP A 1 357 ? -2.071 9.256 1.792 1.00 84.69 357 TRP A N 1
ATOM 2882 C CA . TRP A 1 357 ? -3.493 9.358 2.113 1.00 84.69 357 TRP A CA 1
ATOM 2883 C C . TRP A 1 357 ? -3.718 9.587 3.615 1.00 84.69 357 TRP A C 1
ATOM 2885 O O . TRP A 1 357 ? -4.458 10.492 3.971 1.00 84.69 357 TRP A O 1
ATOM 2895 N N . PHE A 1 358 ? -3.031 8.850 4.487 1.00 77.31 358 PHE A N 1
ATOM 2896 C CA . PHE A 1 358 ? -3.104 9.023 5.941 1.00 77.31 358 PHE A CA 1
ATOM 2897 C C . PHE A 1 358 ? -2.676 10.435 6.393 1.00 77.31 358 PHE A C 1
ATOM 2899 O O . PHE A 1 358 ? -3.250 11.015 7.310 1.00 77.31 358 PHE A O 1
ATOM 2906 N N . LYS A 1 359 ? -1.684 11.036 5.720 1.00 74.94 359 LYS A N 1
ATOM 2907 C CA . LYS A 1 359 ? -1.188 12.390 6.022 1.00 74.94 359 LYS A CA 1
ATOM 2908 C C . LYS A 1 359 ? -2.126 13.515 5.561 1.00 74.94 359 LYS A C 1
ATOM 2910 O O . LYS A 1 359 ? -2.039 14.615 6.118 1.00 74.94 359 LYS A O 1
ATOM 2915 N N . GLU A 1 360 ? -2.978 13.293 4.554 1.00 75.50 360 GLU A N 1
ATOM 2916 C CA . GLU A 1 360 ? -3.854 14.325 3.977 1.00 75.50 360 GLU A CA 1
ATOM 2917 C C . GLU A 1 360 ? -4.752 14.953 5.066 1.00 75.50 360 GLU A C 1
ATOM 2919 O O . GLU A 1 360 ? -5.503 14.272 5.759 1.00 75.50 360 GLU A O 1
ATOM 2924 N N . LYS A 1 361 ? -4.695 16.286 5.227 1.00 52.97 361 LYS A N 1
ATOM 2925 C CA . LYS A 1 361 ? -5.437 17.021 6.279 1.00 52.97 361 LYS A CA 1
ATOM 2926 C C . LYS A 1 361 ? -6.963 16.872 6.194 1.00 52.97 361 LYS A C 1
ATOM 2928 O O . LYS A 1 361 ? -7.639 17.135 7.183 1.00 52.97 361 LYS A O 1
ATOM 2933 N N . SER A 1 362 ? -7.473 16.468 5.034 1.00 53.00 362 SER A N 1
ATOM 2934 C CA . SER A 1 362 ? -8.884 16.234 4.721 1.00 53.00 362 SER A CA 1
ATOM 2935 C C . SER A 1 362 ? -9.201 14.760 4.443 1.00 53.00 362 SER A C 1
ATOM 2937 O O . SER A 1 362 ? -10.256 14.471 3.878 1.00 53.00 362 SER A O 1
ATOM 2939 N N . ALA A 1 363 ? -8.301 13.825 4.774 1.00 57.91 363 ALA A N 1
ATOM 2940 C CA . ALA A 1 363 ? -8.557 12.402 4.592 1.00 57.91 363 ALA A CA 1
ATOM 2941 C C . ALA A 1 363 ? -9.747 11.975 5.456 1.00 57.91 363 ALA A C 1
ATOM 2943 O O . ALA A 1 363 ? -9.627 11.801 6.662 1.00 57.91 363 ALA A O 1
ATOM 2944 N N . THR A 1 364 ? -10.915 11.860 4.827 1.00 68.25 364 THR A N 1
ATOM 2945 C CA . THR A 1 364 ? -12.153 11.441 5.483 1.00 68.25 364 THR A CA 1
ATOM 2946 C C . THR A 1 364 ? -12.263 9.927 5.486 1.00 68.25 364 THR A C 1
ATOM 2948 O O . THR A 1 364 ? -12.385 9.339 6.544 1.00 68.25 364 THR A O 1
ATOM 2951 N N . THR A 1 365 ? -12.173 9.303 4.308 1.00 87.38 365 THR A N 1
ATOM 2952 C CA . THR A 1 365 ? -12.431 7.870 4.123 1.00 87.38 365 THR A CA 1
ATOM 2953 C C . THR A 1 365 ? -11.744 7.342 2.867 1.00 87.38 365 THR A C 1
ATOM 2955 O O . THR A 1 365 ? -11.817 7.967 1.802 1.00 87.38 365 THR A O 1
ATOM 2958 N N . LEU A 1 366 ? -11.128 6.158 2.935 1.00 91.69 366 LEU A N 1
ATOM 2959 C CA . LEU A 1 366 ? -10.625 5.443 1.761 1.00 91.69 366 LEU A CA 1
ATOM 2960 C C . LEU A 1 366 ? -11.673 4.455 1.241 1.00 91.69 366 LEU A C 1
ATOM 2962 O O . LEU A 1 366 ? -11.876 3.377 1.794 1.00 91.69 366 LEU A O 1
ATOM 2966 N N . SER A 1 367 ? -12.339 4.806 0.142 1.00 93.94 367 SER A N 1
ATOM 2967 C CA . SER A 1 367 ? -13.292 3.907 -0.514 1.00 93.94 367 SER A CA 1
ATOM 2968 C C . SER A 1 367 ? -12.598 2.794 -1.305 1.00 93.94 367 SER A C 1
ATOM 2970 O O . SER A 1 367 ? -11.481 2.963 -1.801 1.00 93.94 367 SER A O 1
ATOM 2972 N N . SER A 1 368 ? -13.310 1.689 -1.529 1.00 94.44 368 SER A N 1
ATOM 2973 C CA . SER A 1 368 ? -12.881 0.594 -2.409 1.00 94.44 368 SER A CA 1
ATOM 2974 C C . SER A 1 368 ? -12.509 1.081 -3.820 1.00 94.44 368 SER A C 1
ATOM 2976 O O . SER A 1 368 ? -11.546 0.597 -4.411 1.00 94.44 368 SER A O 1
ATOM 2978 N N . ALA A 1 369 ? -13.206 2.091 -4.355 1.00 94.12 369 ALA A N 1
ATOM 2979 C CA . ALA A 1 369 ? -12.891 2.708 -5.644 1.00 94.12 369 ALA A CA 1
ATOM 2980 C C . ALA A 1 369 ? -11.550 3.464 -5.622 1.00 94.12 369 ALA A C 1
ATOM 2982 O O . ALA A 1 369 ? -10.725 3.279 -6.522 1.00 94.12 369 ALA A O 1
ATOM 2983 N N . LYS A 1 370 ? -11.292 4.269 -4.577 1.00 92.62 370 LYS A N 1
ATOM 2984 C CA . LYS A 1 370 ? -9.999 4.953 -4.399 1.00 92.62 370 LYS A CA 1
ATOM 2985 C C . LYS A 1 370 ? -8.882 3.926 -4.173 1.00 92.62 370 LYS A C 1
ATOM 2987 O O . LYS A 1 370 ? -7.836 4.040 -4.801 1.00 92.62 370 LYS A O 1
ATOM 2992 N N . ALA A 1 371 ? -9.123 2.867 -3.400 1.00 92.88 371 ALA A N 1
ATOM 2993 C CA . ALA A 1 371 ? -8.180 1.762 -3.211 1.00 92.88 371 ALA A CA 1
ATOM 2994 C C . ALA A 1 371 ? -7.834 1.034 -4.529 1.00 92.88 371 ALA A C 1
ATOM 2996 O O . ALA A 1 371 ? -6.656 0.833 -4.834 1.00 92.88 371 ALA A O 1
ATOM 2997 N N . LYS A 1 372 ? -8.835 0.713 -5.365 1.00 93.81 372 LYS A N 1
ATOM 2998 C CA . LYS A 1 372 ? -8.626 0.159 -6.719 1.00 93.81 372 LYS A CA 1
ATOM 2999 C C . LYS A 1 372 ? -7.792 1.098 -7.589 1.00 93.81 372 LYS A C 1
ATOM 3001 O O . LYS A 1 372 ? -6.925 0.636 -8.330 1.00 93.81 372 LYS A O 1
ATOM 3006 N N . LEU A 1 373 ? -8.021 2.409 -7.492 1.00 91.50 373 LEU A N 1
ATOM 3007 C CA . LEU A 1 373 ? -7.226 3.405 -8.208 1.00 91.50 373 LEU A CA 1
ATOM 3008 C C . LEU A 1 373 ? -5.762 3.407 -7.743 1.00 91.50 373 LEU A C 1
ATOM 3010 O O . LEU A 1 373 ? -4.878 3.435 -8.597 1.00 91.50 373 LEU A O 1
ATOM 3014 N N . LEU A 1 374 ? -5.497 3.326 -6.433 1.00 91.19 374 LEU A N 1
ATOM 3015 C CA . LEU A 1 374 ? -4.132 3.227 -5.901 1.00 91.19 374 LEU A CA 1
ATOM 3016 C C . LEU A 1 374 ? -3.416 1.981 -6.443 1.00 91.19 374 LEU A C 1
ATOM 3018 O O . LEU A 1 374 ? -2.322 2.105 -6.991 1.00 91.19 374 LEU A O 1
ATOM 3022 N N . LEU A 1 375 ? -4.055 0.803 -6.392 1.00 90.50 375 LEU A N 1
ATOM 3023 C CA . LEU A 1 375 ? -3.490 -0.431 -6.956 1.00 90.50 375 LEU A CA 1
ATOM 3024 C C . LEU A 1 375 ? -3.249 -0.328 -8.464 1.00 90.50 375 LEU A C 1
ATOM 3026 O O . LEU A 1 375 ? -2.195 -0.740 -8.952 1.00 90.50 375 LEU A O 1
ATOM 3030 N N . LYS A 1 376 ? -4.193 0.257 -9.211 1.00 88.12 376 LYS A N 1
ATOM 3031 C CA . LYS A 1 376 ? -4.040 0.495 -10.651 1.00 88.12 376 LYS A CA 1
ATOM 3032 C C . LYS A 1 376 ? -2.832 1.388 -10.931 1.00 88.12 376 LYS A C 1
ATOM 3034 O O . LYS A 1 376 ? -2.030 1.057 -11.796 1.00 88.12 376 LYS A O 1
ATOM 3039 N N . GLN A 1 377 ? -2.664 2.479 -10.186 1.00 85.94 377 GLN A N 1
ATOM 3040 C CA . GLN A 1 377 ? -1.507 3.368 -10.321 1.00 85.94 377 GLN A CA 1
ATOM 3041 C C . GLN A 1 377 ? -0.190 2.646 -10.016 1.00 85.94 377 GLN A C 1
ATOM 3043 O O . GLN A 1 377 ? 0.765 2.796 -10.776 1.00 85.94 377 GLN A O 1
ATOM 3048 N N . THR A 1 378 ? -0.142 1.829 -8.960 1.00 88.38 378 THR A N 1
ATOM 3049 C CA . THR A 1 378 ? 1.032 1.002 -8.642 1.00 88.38 378 THR A CA 1
ATOM 3050 C C . THR A 1 378 ? 1.332 0.007 -9.769 1.00 88.38 378 THR A C 1
ATOM 3052 O O . THR A 1 378 ? 2.487 -0.164 -10.158 1.00 88.38 378 THR A O 1
ATOM 3055 N N . LYS A 1 379 ? 0.303 -0.602 -10.375 1.00 85.50 379 LYS A N 1
ATOM 3056 C CA . LYS A 1 379 ? 0.462 -1.540 -11.499 1.00 85.50 379 LYS A CA 1
ATOM 3057 C C . LYS A 1 379 ? 1.008 -0.849 -12.746 1.00 85.50 379 LYS A C 1
ATOM 3059 O O . LYS A 1 379 ? 1.905 -1.383 -13.395 1.00 85.50 379 LYS A O 1
ATOM 3064 N N . GLU A 1 380 ? 0.509 0.343 -13.063 1.00 81.69 380 GLU A N 1
ATOM 3065 C CA . GLU A 1 380 ? 1.018 1.140 -14.184 1.00 81.69 380 GLU A CA 1
ATOM 3066 C C . GLU A 1 380 ? 2.458 1.618 -13.947 1.00 81.69 380 GLU A C 1
ATOM 3068 O O . GLU A 1 380 ? 3.277 1.546 -14.864 1.00 81.69 380 GLU A O 1
ATOM 3073 N N . MET A 1 381 ? 2.818 1.999 -12.716 1.00 83.81 381 MET A N 1
ATOM 3074 C CA . MET A 1 381 ? 4.209 2.315 -12.366 1.00 83.81 381 MET A CA 1
ATOM 3075 C C . MET A 1 381 ? 5.132 1.119 -12.627 1.00 83.81 381 MET A C 1
ATOM 3077 O O . MET A 1 381 ? 6.156 1.266 -13.293 1.00 83.81 381 MET A O 1
ATOM 3081 N N . MET A 1 382 ? 4.755 -0.080 -12.171 1.00 84.31 382 MET A N 1
ATOM 3082 C CA . MET A 1 382 ? 5.561 -1.286 -12.386 1.00 84.31 382 MET A CA 1
ATOM 3083 C C . MET A 1 382 ? 5.716 -1.634 -13.868 1.00 84.31 382 MET A C 1
ATOM 3085 O O . MET A 1 382 ? 6.800 -2.033 -14.298 1.00 84.31 382 MET A O 1
ATOM 3089 N N . LYS A 1 383 ? 4.663 -1.456 -14.674 1.00 82.25 383 LYS A N 1
ATOM 3090 C CA . LYS A 1 383 ? 4.752 -1.621 -16.133 1.00 82.25 383 LYS A CA 1
ATOM 3091 C C . LYS A 1 383 ? 5.739 -0.631 -16.752 1.00 82.25 383 LYS A C 1
ATOM 3093 O O . LYS A 1 383 ? 6.523 -1.047 -17.606 1.00 82.25 383 LYS A O 1
ATOM 3098 N N . SER A 1 384 ? 5.717 0.627 -16.303 1.00 82.75 384 SER A N 1
ATOM 3099 C CA . SER A 1 384 ? 6.652 1.666 -16.745 1.00 82.75 384 SER A CA 1
ATOM 3100 C C . SER A 1 384 ? 8.090 1.303 -16.387 1.00 82.75 384 SER A C 1
ATOM 3102 O O . SER A 1 384 ? 8.938 1.285 -17.268 1.00 82.75 384 SER A O 1
ATOM 3104 N N . LEU A 1 385 ? 8.361 0.909 -15.136 1.00 84.94 385 LEU A N 1
ATOM 3105 C CA . LEU A 1 385 ? 9.703 0.517 -14.687 1.00 84.94 385 LEU A CA 1
ATOM 3106 C C . LEU A 1 385 ? 10.278 -0.647 -15.505 1.00 84.94 385 LEU A C 1
ATOM 3108 O O . LEU A 1 385 ? 11.445 -0.609 -15.891 1.00 84.94 385 LEU A O 1
ATOM 3112 N N . ARG A 1 386 ? 9.460 -1.658 -15.829 1.00 85.31 386 ARG A N 1
ATOM 3113 C CA . ARG A 1 386 ? 9.888 -2.770 -16.697 1.00 85.31 386 ARG A CA 1
ATOM 3114 C C . ARG A 1 386 ? 10.257 -2.292 -18.104 1.00 85.31 386 ARG A C 1
ATOM 3116 O O . ARG A 1 386 ? 11.253 -2.751 -18.655 1.00 85.31 386 ARG A O 1
ATOM 3123 N N . ALA A 1 387 ? 9.469 -1.384 -18.683 1.00 86.38 387 ALA A N 1
ATOM 3124 C CA . ALA A 1 387 ? 9.761 -0.821 -20.001 1.00 86.38 387 ALA A CA 1
ATOM 3125 C C . ALA A 1 387 ? 11.038 0.032 -19.984 1.00 86.38 387 ALA A C 1
ATOM 3127 O O . ALA A 1 387 ? 11.867 -0.095 -20.883 1.00 86.38 387 ALA A O 1
ATOM 3128 N N . THR A 1 388 ? 11.242 0.825 -18.929 1.00 88.88 388 THR A N 1
ATOM 3129 C CA . THR A 1 388 ? 12.484 1.570 -18.700 1.00 88.88 388 THR A CA 1
ATOM 3130 C C . THR A 1 388 ? 13.681 0.632 -18.620 1.00 88.88 388 THR A C 1
ATOM 3132 O O . THR A 1 388 ? 14.666 0.858 -19.313 1.00 88.88 388 THR A O 1
ATOM 3135 N N . GLY A 1 389 ? 13.589 -0.459 -17.853 1.00 90.00 389 GLY A N 1
ATOM 3136 C CA . GLY A 1 389 ? 14.656 -1.458 -17.758 1.00 90.00 389 GLY A CA 1
ATOM 3137 C C . GLY A 1 389 ? 15.021 -2.068 -19.116 1.00 90.00 389 GLY A C 1
ATOM 3138 O O . GLY A 1 389 ? 16.194 -2.092 -19.482 1.00 90.00 389 GLY A O 1
ATOM 3139 N N . ALA A 1 390 ? 14.022 -2.481 -19.904 1.00 90.06 390 ALA A N 1
ATOM 3140 C CA . ALA A 1 390 ? 14.239 -3.014 -21.252 1.00 90.06 390 ALA A CA 1
ATOM 3141 C C . ALA A 1 390 ? 14.859 -1.975 -22.210 1.00 90.06 390 ALA A C 1
ATOM 3143 O O . ALA A 1 390 ? 15.747 -2.303 -22.998 1.00 90.06 390 ALA A O 1
ATOM 3144 N N . SER A 1 391 ? 14.422 -0.717 -22.113 1.00 92.44 391 SER A N 1
ATOM 3145 C CA . SER A 1 391 ? 14.973 0.414 -22.866 1.00 92.44 391 SER A CA 1
ATOM 3146 C C . SER A 1 391 ? 16.441 0.679 -22.511 1.00 92.44 391 SER A C 1
ATOM 3148 O O . SER A 1 391 ? 17.283 0.801 -23.402 1.00 92.44 391 SER A O 1
ATOM 3150 N N . ILE A 1 392 ? 16.775 0.709 -21.214 1.00 92.06 392 ILE A N 1
ATOM 3151 C CA . ILE A 1 392 ? 18.148 0.892 -20.719 1.00 92.06 392 ILE A CA 1
ATOM 3152 C C . ILE A 1 392 ? 19.048 -0.245 -21.210 1.00 92.06 392 ILE A C 1
ATOM 3154 O O . ILE A 1 392 ? 20.138 0.018 -21.719 1.00 92.06 392 ILE A O 1
ATOM 3158 N N . ASP A 1 393 ? 18.599 -1.499 -21.104 1.00 92.38 393 ASP A N 1
ATOM 3159 C CA . ASP A 1 393 ? 19.351 -2.651 -21.606 1.00 92.38 393 ASP A CA 1
ATOM 3160 C C . ASP A 1 393 ? 19.617 -2.538 -23.116 1.00 92.38 393 ASP A C 1
ATOM 3162 O O . ASP A 1 393 ? 20.760 -2.671 -23.568 1.00 92.38 393 ASP A O 1
ATOM 3166 N N . TYR A 1 394 ? 18.585 -2.222 -23.904 1.00 92.69 394 TYR A N 1
ATOM 3167 C CA . TYR A 1 394 ? 18.741 -2.051 -25.345 1.00 92.69 394 TYR A CA 1
ATOM 3168 C C . TYR A 1 394 ? 19.716 -0.914 -25.682 1.00 92.69 394 TYR A C 1
ATOM 3170 O O . TYR A 1 394 ? 20.631 -1.096 -26.488 1.00 92.69 394 TYR A O 1
ATOM 3178 N N . ARG A 1 395 ? 19.600 0.229 -24.998 1.00 91.88 395 ARG A N 1
ATOM 3179 C CA . ARG A 1 395 ? 20.526 1.359 -25.127 1.00 91.88 395 ARG A CA 1
ATOM 3180 C C . ARG A 1 395 ? 21.963 0.966 -24.793 1.00 91.88 395 ARG A C 1
ATOM 3182 O O . ARG A 1 395 ? 22.883 1.326 -25.522 1.00 91.88 395 ARG A O 1
ATOM 3189 N N . ASN A 1 396 ? 22.171 0.204 -23.724 1.00 90.06 396 ASN A N 1
ATOM 3190 C CA . ASN A 1 396 ? 23.497 -0.258 -23.328 1.00 90.06 396 ASN A CA 1
ATOM 3191 C C . ASN A 1 396 ? 24.100 -1.201 -24.375 1.00 90.06 396 ASN A C 1
ATOM 3193 O O . ASN A 1 396 ? 25.284 -1.079 -24.697 1.00 90.06 396 ASN A O 1
ATOM 3197 N N . ARG A 1 397 ? 23.294 -2.093 -24.967 1.00 90.00 397 ARG A N 1
ATOM 3198 C CA . ARG A 1 397 ? 23.719 -2.932 -26.099 1.00 90.00 397 ARG A CA 1
ATOM 3199 C C . ARG A 1 397 ? 24.096 -2.094 -27.324 1.00 90.00 397 ARG A C 1
ATOM 3201 O O . ARG A 1 397 ? 25.119 -2.373 -27.949 1.00 90.00 397 ARG A O 1
ATOM 3208 N N . LEU A 1 398 ? 23.337 -1.038 -27.626 1.00 88.62 398 LEU A N 1
ATOM 3209 C CA . LEU A 1 398 ? 23.654 -0.083 -28.692 1.00 88.62 398 LEU A CA 1
ATOM 3210 C C . LEU A 1 398 ? 24.957 0.684 -28.414 1.00 88.62 398 LEU A C 1
ATOM 3212 O O . LEU A 1 398 ? 25.843 0.697 -29.260 1.00 88.62 398 LEU A O 1
ATOM 3216 N N . CYS A 1 399 ? 25.150 1.257 -27.226 1.00 84.50 399 CYS A N 1
ATOM 3217 C CA . CYS A 1 399 ? 26.378 1.999 -26.900 1.00 84.50 399 CYS A CA 1
ATOM 3218 C C . CYS A 1 399 ? 27.632 1.113 -26.808 1.00 84.50 399 CYS A C 1
ATOM 3220 O O . CYS A 1 399 ? 28.744 1.605 -26.997 1.00 84.50 399 CYS A O 1
ATOM 3222 N N . LYS A 1 400 ? 27.479 -0.187 -26.517 1.00 86.19 400 LYS A N 1
ATOM 3223 C CA . LYS A 1 400 ? 28.568 -1.176 -26.626 1.00 86.19 400 LYS A CA 1
ATOM 3224 C C . LYS A 1 400 ? 28.897 -1.516 -28.077 1.00 86.19 400 LYS A C 1
ATOM 3226 O O . LYS A 1 400 ? 29.978 -2.044 -28.345 1.00 86.19 400 LYS A O 1
ATOM 3231 N N . TYR A 1 401 ? 27.979 -1.240 -29.005 1.00 83.88 401 TYR A N 1
ATOM 3232 C CA . TYR A 1 401 ? 28.231 -1.431 -30.418 1.00 83.88 401 TYR A CA 1
ATOM 3233 C C . TYR A 1 401 ? 29.340 -0.462 -30.848 1.00 83.88 401 TYR A C 1
ATOM 3235 O O . TYR A 1 401 ? 30.492 -0.859 -30.971 1.00 83.88 401 TYR A O 1
ATOM 3243 N N . MET A 1 402 ? 29.076 0.829 -30.969 1.00 86.50 402 MET A N 1
ATOM 3244 C CA . MET A 1 402 ? 30.105 1.787 -31.382 1.00 86.50 402 MET A CA 1
ATOM 3245 C C . MET A 1 402 ? 29.901 3.141 -30.720 1.00 86.50 402 MET A C 1
ATOM 3247 O O . MET A 1 402 ? 28.913 3.346 -30.016 1.00 86.50 402 MET A O 1
ATOM 3251 N N . LYS A 1 403 ? 30.845 4.054 -30.952 1.00 90.19 403 LYS A N 1
ATOM 3252 C CA . LYS A 1 403 ? 30.737 5.445 -30.522 1.00 90.19 403 LYS A CA 1
ATOM 3253 C C . LYS A 1 403 ? 31.102 6.387 -31.659 1.00 90.19 403 LYS A C 1
ATOM 3255 O O . LYS A 1 403 ? 32.101 6.168 -32.344 1.00 90.19 403 LYS A O 1
ATOM 3260 N N . PHE A 1 404 ? 30.328 7.452 -31.789 1.00 92.81 404 PHE A N 1
ATOM 3261 C CA . PHE A 1 404 ? 30.650 8.593 -32.636 1.00 92.81 404 PHE A CA 1
ATOM 3262 C C . PHE A 1 404 ? 31.633 9.553 -31.948 1.00 92.81 404 PHE A C 1
ATOM 3264 O O . PHE A 1 404 ? 31.785 9.521 -30.720 1.00 92.81 404 PHE A O 1
ATOM 3271 N N . ASN A 1 405 ? 32.351 10.332 -32.757 1.00 93.50 405 ASN A N 1
ATOM 3272 C CA . ASN A 1 405 ? 33.185 11.456 -32.348 1.00 93.50 405 ASN A CA 1
ATOM 3273 C C . ASN A 1 405 ? 32.305 12.638 -31.899 1.00 93.50 405 ASN A C 1
ATOM 3275 O O . ASN A 1 405 ? 31.086 12.599 -32.050 1.00 93.50 405 ASN A O 1
ATOM 3279 N N . GLN A 1 406 ? 32.919 13.654 -31.298 1.00 95.19 406 GLN A N 1
ATOM 3280 C CA . GLN A 1 406 ? 32.180 14.761 -30.697 1.00 95.19 406 GLN A CA 1
ATOM 3281 C C . GLN A 1 406 ? 31.424 15.586 -31.753 1.00 95.19 406 GLN A C 1
ATOM 3283 O O . GLN A 1 406 ? 30.227 15.793 -31.590 1.00 95.19 406 GLN A O 1
ATOM 3288 N N . ASP A 1 407 ? 32.065 15.916 -32.877 1.00 94.44 407 ASP A N 1
ATOM 3289 C CA . ASP A 1 407 ? 31.469 16.718 -33.956 1.00 94.44 407 ASP A CA 1
ATOM 3290 C C . ASP A 1 407 ? 30.183 16.096 -34.521 1.00 94.44 407 ASP A C 1
ATOM 3292 O O . ASP A 1 407 ? 29.175 16.774 -34.723 1.00 94.44 407 ASP A O 1
ATOM 3296 N N . ALA A 1 408 ? 30.181 14.778 -34.744 1.00 93.06 408 ALA A N 1
ATOM 3297 C CA . ALA A 1 408 ? 29.009 14.067 -35.242 1.00 93.06 408 ALA A CA 1
ATOM 3298 C C . ALA A 1 408 ? 27.880 14.009 -34.206 1.00 93.06 408 ALA A C 1
ATOM 3300 O O . ALA A 1 408 ? 26.700 14.029 -34.573 1.00 93.06 408 ALA A O 1
ATOM 3301 N N . ILE A 1 409 ? 28.229 13.929 -32.918 1.00 96.12 409 ILE A N 1
ATOM 3302 C CA . ILE A 1 409 ? 27.249 13.981 -31.834 1.00 96.12 409 ILE A CA 1
ATOM 3303 C C . ILE A 1 409 ? 26.643 15.386 -31.762 1.00 96.12 409 ILE A C 1
ATOM 3305 O O . ILE A 1 409 ? 25.418 15.481 -31.725 1.00 96.12 409 ILE A O 1
ATOM 3309 N N . ASP A 1 410 ? 27.461 16.439 -31.811 1.00 96.62 410 ASP A N 1
ATOM 3310 C CA . ASP A 1 410 ? 27.031 17.841 -31.736 1.00 96.62 410 ASP A CA 1
ATOM 3311 C C . ASP A 1 410 ? 26.137 18.217 -32.922 1.00 96.62 410 ASP A C 1
ATOM 3313 O O . ASP A 1 410 ? 25.052 18.766 -32.735 1.00 96.62 410 ASP A O 1
ATOM 3317 N N . ASN A 1 411 ? 26.515 17.808 -34.137 1.00 95.25 411 ASN A N 1
ATOM 3318 C CA . ASN A 1 411 ? 25.700 17.996 -35.340 1.00 95.25 411 ASN A CA 1
ATOM 3319 C C . ASN A 1 411 ? 24.307 17.360 -35.189 1.00 95.25 411 ASN A C 1
ATOM 3321 O O . ASN A 1 411 ? 23.285 17.996 -35.457 1.00 95.25 411 ASN A O 1
ATOM 3325 N N . MET A 1 412 ? 24.248 16.110 -34.719 1.00 95.81 412 MET A N 1
ATOM 3326 C CA . MET A 1 412 ? 22.974 15.433 -34.475 1.00 95.81 412 MET A CA 1
ATOM 3327 C C . MET A 1 412 ? 22.199 16.081 -33.315 1.00 95.81 412 MET A C 1
ATOM 3329 O O . MET A 1 412 ? 20.976 16.188 -33.387 1.00 95.81 412 MET A O 1
ATOM 3333 N N . THR A 1 413 ? 22.875 16.577 -32.276 1.00 96.19 413 THR A N 1
ATOM 3334 C CA . THR A 1 413 ? 22.242 17.323 -31.180 1.00 96.19 413 THR A CA 1
ATOM 3335 C C . THR A 1 413 ? 21.543 18.580 -31.703 1.00 96.19 413 THR A C 1
ATOM 3337 O O . THR A 1 413 ? 20.354 18.758 -31.432 1.00 96.19 413 THR A O 1
ATOM 3340 N N . GLU A 1 414 ? 22.225 19.411 -32.498 1.00 95.12 414 GLU A N 1
ATOM 3341 C CA . GLU A 1 414 ? 21.631 20.619 -33.091 1.00 95.12 414 GLU A CA 1
ATOM 3342 C C . GLU A 1 414 ? 20.444 20.291 -34.000 1.00 95.12 414 GLU A C 1
ATOM 3344 O O . GLU A 1 414 ? 19.410 20.954 -33.932 1.00 95.12 414 GLU A O 1
ATOM 3349 N N . LYS A 1 415 ? 20.529 19.210 -34.784 1.00 93.62 415 LYS A N 1
ATOM 3350 C CA . LYS A 1 415 ? 19.418 18.741 -35.628 1.00 93.62 415 LYS A CA 1
ATOM 3351 C C . LYS A 1 415 ? 18.185 18.318 -34.826 1.00 93.62 415 LYS A C 1
ATOM 3353 O O . LYS A 1 415 ? 17.059 18.524 -35.280 1.00 93.62 415 LYS A O 1
ATOM 3358 N N . LEU A 1 416 ? 18.366 17.728 -33.644 1.00 93.50 416 LEU A N 1
ATOM 3359 C CA . LEU A 1 416 ? 17.259 17.261 -32.804 1.00 93.50 416 LEU A CA 1
ATOM 3360 C C . LEU A 1 416 ? 16.599 18.389 -31.996 1.00 93.50 416 LEU A C 1
ATOM 3362 O O . LEU A 1 416 ? 15.397 18.309 -31.726 1.00 93.50 416 LEU A O 1
ATOM 3366 N N . LYS A 1 417 ? 17.343 19.441 -31.621 1.00 92.38 417 LYS A N 1
ATOM 3367 C CA . LYS A 1 417 ? 16.837 20.539 -30.775 1.00 92.38 417 LYS A CA 1
ATOM 3368 C C . LYS A 1 417 ? 15.529 21.162 -31.285 1.00 92.38 417 LYS A C 1
ATOM 3370 O O . LYS A 1 417 ? 14.617 21.284 -30.464 1.00 92.38 417 LYS A O 1
ATOM 3375 N N . PRO A 1 418 ? 15.365 21.500 -32.584 1.00 90.12 418 PRO A N 1
ATOM 3376 C CA . PRO A 1 418 ? 14.121 22.077 -33.077 1.00 90.12 418 PRO A CA 1
ATOM 3377 C C . PRO A 1 418 ? 12.900 21.212 -32.793 1.00 90.12 418 PRO A C 1
ATOM 3379 O O . PRO A 1 418 ? 11.893 21.691 -32.280 1.00 90.12 418 PRO A O 1
ATOM 3382 N N . PHE A 1 419 ? 13.010 19.910 -33.051 1.00 89.69 419 PHE A N 1
ATOM 3383 C CA . PHE A 1 419 ? 11.921 18.980 -32.798 1.00 89.69 419 PHE A CA 1
ATOM 3384 C C . PHE A 1 419 ? 11.637 18.808 -31.305 1.00 89.69 419 PHE A C 1
ATOM 3386 O O . PHE A 1 419 ? 10.479 18.687 -30.924 1.00 89.69 419 PHE A O 1
ATOM 3393 N N . LEU A 1 420 ? 12.663 18.784 -30.454 1.00 88.44 420 LEU A N 1
ATOM 3394 C CA . LEU A 1 420 ? 12.487 18.545 -29.022 1.00 88.44 420 LEU A CA 1
ATOM 3395 C C . LEU A 1 420 ? 11.920 19.775 -28.297 1.00 88.44 420 LEU A C 1
ATOM 3397 O O . LEU A 1 420 ? 11.018 19.620 -27.468 1.00 88.44 420 LEU A O 1
ATOM 3401 N N . TYR A 1 421 ? 12.383 20.977 -28.654 1.00 86.38 421 TYR A N 1
ATOM 3402 C CA . TYR A 1 421 ? 12.175 22.191 -27.862 1.00 86.38 421 TYR A CA 1
ATOM 3403 C C . TYR A 1 421 ? 11.273 23.252 -28.489 1.00 86.38 421 TYR A C 1
ATOM 3405 O O . TYR A 1 421 ? 10.646 23.983 -27.724 1.00 86.38 421 TYR A O 1
ATOM 3413 N N . LEU A 1 422 ? 11.142 23.356 -29.821 1.00 81.12 422 LEU A N 1
ATOM 3414 C CA . LEU A 1 422 ? 10.285 24.403 -30.389 1.00 81.12 422 LEU A CA 1
ATOM 3415 C C . LEU A 1 422 ? 8.791 24.061 -30.209 1.00 81.12 422 LEU A C 1
ATOM 3417 O O . LEU A 1 422 ? 8.328 23.020 -30.696 1.00 81.12 422 LEU A O 1
ATOM 3421 N N . PRO A 1 423 ? 8.002 24.939 -29.555 1.00 62.03 423 PRO A N 1
ATOM 3422 C CA . PRO A 1 423 ? 6.558 24.749 -29.394 1.00 62.03 423 PRO A CA 1
ATOM 3423 C C . PRO A 1 423 ? 5.770 24.918 -30.702 1.00 62.03 423 PRO A C 1
ATOM 3425 O O . PRO A 1 423 ? 4.666 24.394 -30.825 1.00 62.03 423 PRO A O 1
ATOM 3428 N N . THR A 1 424 ? 6.332 25.644 -31.675 1.00 58.44 424 THR A N 1
ATOM 3429 C CA . THR A 1 424 ? 5.713 25.964 -32.975 1.00 58.44 424 THR A CA 1
ATOM 3430 C C . THR A 1 424 ? 5.617 24.752 -33.903 1.00 58.44 424 THR A C 1
ATOM 3432 O O . THR A 1 424 ? 4.692 24.651 -34.707 1.00 58.44 424 THR A O 1
ATOM 3435 N N . LEU A 1 425 ? 6.516 23.777 -33.747 1.00 63.44 425 LEU A N 1
ATOM 3436 C CA . LEU A 1 425 ? 6.424 22.468 -34.383 1.00 63.44 425 LEU A CA 1
ATOM 3437 C C . LEU A 1 425 ? 5.376 21.631 -33.634 1.00 63.44 425 LEU A C 1
ATOM 3439 O O . LEU A 1 425 ? 5.712 20.818 -32.770 1.00 63.44 425 LEU A O 1
ATOM 3443 N N . GLN A 1 426 ? 4.097 21.767 -34.012 1.00 65.56 426 GLN A N 1
ATOM 3444 C CA . GLN A 1 426 ? 3.003 20.877 -33.567 1.00 65.56 426 GLN A CA 1
ATOM 3445 C C . GLN A 1 426 ? 3.220 19.398 -33.968 1.00 65.56 426 GLN A C 1
ATOM 3447 O O . GLN A 1 426 ? 2.408 18.522 -33.664 1.00 65.56 426 GLN A O 1
ATOM 3452 N N . LYS A 1 427 ? 4.334 19.099 -34.644 1.00 75.69 427 LYS A N 1
ATOM 3453 C CA . LYS A 1 427 ? 4.725 17.774 -35.097 1.00 75.69 427 LYS A CA 1
ATOM 3454 C C . LYS A 1 427 ? 5.101 16.880 -33.911 1.00 75.69 427 LYS A C 1
ATOM 3456 O O . LYS A 1 427 ? 6.059 17.136 -33.181 1.00 75.69 427 LYS A O 1
ATOM 3461 N N . LYS A 1 428 ? 4.345 15.792 -33.746 1.00 80.94 428 LYS A N 1
ATOM 3462 C CA . LYS A 1 428 ? 4.538 14.780 -32.691 1.00 80.94 428 LYS A CA 1
ATOM 3463 C C . LYS A 1 428 ? 5.567 13.705 -33.049 1.00 80.94 428 LYS A C 1
ATOM 3465 O O . LYS A 1 428 ? 6.083 13.035 -32.157 1.00 80.94 428 LYS A O 1
ATOM 3470 N N . VAL A 1 429 ? 5.860 13.542 -34.339 1.00 85.38 429 VAL A N 1
ATOM 3471 C CA . VAL A 1 429 ? 6.715 12.474 -34.867 1.00 85.38 429 VAL A CA 1
ATOM 3472 C C . VAL A 1 429 ? 7.819 13.062 -35.742 1.00 85.38 429 VAL A C 1
ATOM 3474 O O . VAL A 1 429 ? 7.539 13.800 -36.685 1.00 85.38 429 VAL A O 1
ATOM 3477 N N . LEU A 1 430 ? 9.069 12.716 -35.444 1.00 88.31 430 LEU A N 1
ATOM 3478 C CA . LEU A 1 430 ? 10.228 12.976 -36.292 1.00 88.31 430 LEU A CA 1
ATOM 3479 C C . LEU A 1 430 ? 10.645 11.671 -36.965 1.00 88.31 430 LEU A C 1
ATOM 3481 O O . LEU A 1 430 ? 10.888 10.680 -36.283 1.00 88.31 430 LEU A O 1
ATOM 3485 N N . ARG A 1 431 ? 10.751 11.681 -38.291 1.00 87.06 431 ARG A N 1
ATOM 3486 C CA . ARG A 1 431 ? 11.245 10.547 -39.080 1.00 87.06 431 ARG A CA 1
ATOM 3487 C C . ARG A 1 431 ? 12.659 10.842 -39.556 1.00 87.06 431 ARG A C 1
ATOM 3489 O O . ARG A 1 431 ? 12.883 11.917 -40.122 1.00 87.06 431 ARG A O 1
ATOM 3496 N N . ILE A 1 432 ? 13.571 9.907 -39.315 1.00 90.31 432 ILE A N 1
ATOM 3497 C CA . ILE A 1 432 ? 14.974 9.969 -39.719 1.00 90.31 432 ILE A CA 1
ATOM 3498 C C . ILE A 1 432 ? 15.247 8.785 -40.646 1.00 90.31 432 ILE A C 1
ATOM 3500 O O . ILE A 1 432 ? 15.319 7.643 -40.187 1.00 90.31 432 ILE A O 1
ATOM 3504 N N . ALA A 1 433 ? 15.385 9.071 -41.941 1.00 88.25 433 ALA A N 1
ATOM 3505 C CA . ALA A 1 433 ? 15.825 8.097 -42.933 1.00 88.25 433 ALA A CA 1
ATOM 3506 C C . ALA A 1 433 ? 17.336 7.902 -42.841 1.00 88.25 433 ALA A C 1
ATOM 3508 O O . ALA A 1 433 ? 18.075 8.880 -42.720 1.00 88.25 433 ALA A O 1
ATOM 3509 N N . THR A 1 434 ? 17.787 6.655 -42.910 1.00 87.19 434 THR A N 1
ATOM 3510 C CA . THR A 1 434 ? 19.203 6.306 -42.799 1.00 87.19 434 THR A CA 1
ATOM 3511 C C . THR A 1 434 ? 19.530 4.985 -43.473 1.00 87.19 434 THR A C 1
ATOM 3513 O O . THR A 1 434 ? 18.706 4.083 -43.533 1.00 87.19 434 THR A O 1
ATOM 3516 N N . ASP A 1 435 ? 20.764 4.831 -43.934 1.00 83.12 435 ASP A N 1
ATOM 3517 C CA . ASP A 1 435 ? 21.289 3.542 -44.391 1.00 83.12 435 ASP A CA 1
ATOM 3518 C C . ASP A 1 435 ? 21.445 2.530 -43.239 1.00 83.12 435 ASP A C 1
ATOM 3520 O O . ASP A 1 435 ? 21.441 1.319 -43.461 1.00 83.12 435 ASP A O 1
ATOM 3524 N N . SER A 1 436 ? 21.532 3.003 -41.990 1.00 86.50 436 SER A N 1
ATOM 3525 C CA . SER A 1 436 ? 21.683 2.160 -40.805 1.00 86.50 436 SER A CA 1
ATOM 3526 C C . SER A 1 436 ? 20.888 2.677 -39.604 1.00 86.50 436 SER A C 1
ATOM 3528 O O . SER A 1 436 ? 21.415 3.436 -38.776 1.00 86.50 436 SER A O 1
ATOM 3530 N N . PRO A 1 437 ? 19.655 2.174 -39.398 1.00 89.88 437 PRO A N 1
ATOM 3531 C CA . PRO A 1 437 ? 18.828 2.535 -38.250 1.00 89.88 437 PRO A CA 1
ATOM 3532 C C . PRO A 1 437 ? 19.522 2.302 -36.913 1.00 89.88 437 PRO A C 1
ATOM 3534 O O . PRO A 1 437 ? 19.419 3.103 -35.985 1.00 89.88 437 PRO A O 1
ATOM 3537 N N . LYS A 1 438 ? 20.305 1.224 -36.825 1.00 89.12 438 LYS A N 1
ATOM 3538 C CA . LYS A 1 438 ? 21.097 0.899 -35.640 1.00 89.12 438 LYS A CA 1
ATOM 3539 C C . LYS A 1 438 ? 22.197 1.930 -35.378 1.00 89.12 438 LYS A C 1
ATOM 3541 O O . LYS A 1 438 ? 22.377 2.326 -34.228 1.00 89.12 438 LYS A O 1
ATOM 3546 N N . CYS A 1 439 ? 22.938 2.352 -36.405 1.00 90.25 439 CYS A N 1
ATOM 3547 C CA . CYS A 1 439 ? 24.001 3.346 -36.249 1.00 90.25 439 CYS A CA 1
ATOM 3548 C C . CYS A 1 439 ? 23.422 4.718 -35.896 1.00 90.25 439 CYS A C 1
ATOM 3550 O O . CYS A 1 439 ? 23.873 5.340 -34.938 1.00 90.25 439 CYS A O 1
ATOM 3552 N N . THR A 1 440 ? 22.378 5.157 -36.592 1.00 93.38 440 THR A N 1
ATOM 3553 C CA . THR A 1 440 ? 21.708 6.428 -36.298 1.00 93.38 440 THR A CA 1
ATOM 3554 C C . THR A 1 440 ? 21.078 6.427 -34.905 1.00 93.38 440 THR A C 1
ATOM 3556 O O . THR A 1 440 ? 21.229 7.400 -34.171 1.00 93.38 440 THR A O 1
ATOM 3559 N N . ALA A 1 441 ? 20.482 5.316 -34.456 1.00 94.94 441 ALA A N 1
ATOM 3560 C CA . ALA A 1 441 ? 19.992 5.184 -33.081 1.00 94.94 441 ALA A CA 1
ATOM 3561 C C . ALA A 1 441 ? 21.103 5.375 -32.032 1.00 94.94 441 ALA A C 1
ATOM 3563 O O . ALA A 1 441 ? 20.870 6.001 -31.000 1.00 94.94 441 ALA A O 1
ATOM 3564 N N . ILE A 1 442 ? 22.319 4.879 -32.291 1.00 94.62 442 ILE A N 1
ATOM 3565 C CA . ILE A 1 442 ? 23.484 5.114 -31.421 1.00 94.62 442 ILE A CA 1
ATOM 3566 C C . ILE A 1 442 ? 23.848 6.599 -31.403 1.00 94.62 442 ILE A C 1
ATOM 3568 O O . ILE A 1 442 ? 24.060 7.145 -30.320 1.00 94.62 442 ILE A O 1
ATOM 3572 N N . LYS A 1 443 ? 23.872 7.249 -32.575 1.00 95.06 443 LYS A N 1
ATOM 3573 C CA . LYS A 1 443 ? 24.146 8.687 -32.709 1.00 95.06 443 LYS A CA 1
ATOM 3574 C C . LYS A 1 443 ? 23.146 9.498 -31.879 1.00 95.06 443 LYS A C 1
ATOM 3576 O O . LYS A 1 443 ? 23.556 10.236 -30.994 1.00 95.06 443 LYS A O 1
ATOM 3581 N N . ILE A 1 444 ? 21.846 9.238 -32.050 1.00 96.06 444 ILE A N 1
ATOM 3582 C CA . ILE A 1 444 ? 20.754 9.866 -31.286 1.00 96.06 444 ILE A CA 1
ATOM 3583 C C . ILE A 1 444 ? 20.926 9.644 -29.783 1.00 96.06 444 ILE A C 1
ATOM 3585 O O . ILE A 1 444 ? 20.847 10.592 -29.011 1.00 96.06 444 ILE A O 1
ATOM 3589 N N . VAL A 1 445 ? 21.184 8.409 -29.345 1.00 95.38 445 VAL A N 1
ATOM 3590 C CA . VAL A 1 445 ? 21.397 8.100 -27.923 1.00 95.38 445 VAL A CA 1
ATOM 3591 C C . VAL A 1 445 ? 22.560 8.908 -27.337 1.00 95.38 445 VAL A C 1
ATOM 3593 O O . VAL A 1 445 ? 22.466 9.362 -26.195 1.00 95.38 445 VAL A O 1
ATOM 3596 N N . GLN A 1 446 ? 23.658 9.067 -28.081 1.00 94.56 446 GLN A N 1
ATOM 3597 C CA . GLN A 1 446 ? 24.809 9.860 -27.645 1.00 94.56 446 GLN A CA 1
ATOM 3598 C C . GLN A 1 446 ? 24.496 11.363 -27.634 1.00 94.56 446 GLN A C 1
ATOM 3600 O O . GLN A 1 446 ? 24.869 12.030 -26.673 1.00 94.56 446 GLN A O 1
ATOM 3605 N N . SER A 1 447 ? 23.759 11.866 -28.626 1.00 95.69 447 SER A N 1
ATOM 3606 C CA . SER A 1 447 ? 23.328 13.268 -28.711 1.00 95.69 447 SER A CA 1
ATOM 3607 C C . SER A 1 447 ? 22.352 13.644 -27.601 1.00 95.69 447 SER A C 1
ATOM 3609 O O . SER A 1 447 ? 22.545 14.640 -26.911 1.00 95.69 447 SER A O 1
ATOM 3611 N N . LEU A 1 448 ? 21.355 12.796 -27.322 1.00 94.88 448 LEU A N 1
ATOM 3612 C CA . LEU A 1 448 ? 20.408 13.016 -26.227 1.00 94.88 448 LEU A CA 1
ATOM 3613 C C . LEU A 1 448 ? 21.126 13.157 -24.876 1.00 94.88 448 LEU A C 1
ATOM 3615 O O . LEU A 1 448 ? 20.737 13.989 -24.068 1.00 94.88 448 LEU A O 1
ATOM 3619 N N . LYS A 1 449 ? 22.224 12.430 -24.630 1.00 92.06 449 LYS A N 1
ATOM 3620 C CA . LYS A 1 449 ? 22.985 12.554 -23.370 1.00 92.06 449 LYS A CA 1
ATOM 3621 C C . LYS A 1 449 ? 23.628 13.929 -23.154 1.00 92.06 449 LYS A C 1
ATOM 3623 O O . LYS A 1 449 ? 23.971 14.246 -22.015 1.00 92.06 449 LYS A O 1
ATOM 3628 N N . GLN A 1 450 ? 23.805 14.733 -24.202 1.00 92.38 450 GLN A N 1
ATOM 3629 C CA . GLN A 1 450 ? 24.310 16.101 -24.068 1.00 92.38 450 GLN A CA 1
ATOM 3630 C C . GLN A 1 450 ? 23.233 17.066 -23.555 1.00 92.38 450 GLN A C 1
ATOM 3632 O O . GLN A 1 450 ? 23.543 18.042 -22.873 1.00 92.38 450 GLN A O 1
ATOM 3637 N N . LEU A 1 451 ? 21.962 16.767 -23.827 1.00 92.69 451 LEU A N 1
ATOM 3638 C CA . LEU A 1 451 ? 20.820 17.592 -23.450 1.00 92.69 451 LEU A CA 1
ATOM 3639 C C . LEU A 1 451 ? 20.425 17.338 -21.988 1.00 92.69 451 LEU A C 1
ATOM 3641 O O . LEU A 1 451 ? 20.248 16.192 -21.571 1.00 92.69 451 LEU A O 1
ATOM 3645 N N . SER A 1 452 ? 20.253 18.405 -21.199 1.00 88.62 452 SER A N 1
ATOM 3646 C CA . SER A 1 452 ? 19.983 18.332 -19.751 1.00 88.62 452 SER A CA 1
ATOM 3647 C C . SER A 1 452 ? 18.781 17.458 -19.396 1.00 88.62 452 SER A C 1
ATOM 3649 O O . SER A 1 452 ? 18.858 16.673 -18.449 1.00 88.62 452 SER A O 1
ATOM 3651 N N . ASP A 1 453 ? 17.710 17.535 -20.184 1.00 87.56 453 ASP A N 1
ATOM 3652 C CA . ASP A 1 453 ? 16.459 16.815 -19.918 1.00 87.56 453 ASP A CA 1
ATOM 3653 C C . ASP A 1 453 ? 16.576 15.308 -20.156 1.00 87.56 453 ASP A C 1
ATOM 3655 O O . ASP A 1 453 ? 15.778 14.531 -19.630 1.00 87.56 453 ASP A O 1
ATOM 3659 N N . PHE A 1 454 ? 17.596 14.887 -20.912 1.00 90.38 454 PHE A N 1
ATOM 3660 C CA . PHE A 1 454 ? 17.794 13.505 -21.337 1.00 90.38 454 PHE A CA 1
ATOM 3661 C C . PHE A 1 454 ? 19.042 12.841 -20.726 1.00 90.38 454 PHE A C 1
ATOM 3663 O O . PHE A 1 454 ? 19.405 11.722 -21.098 1.00 90.38 454 PHE A O 1
ATOM 3670 N N . LYS A 1 455 ? 19.684 13.495 -19.744 1.00 85.81 455 LYS A N 1
ATOM 3671 C CA . LYS A 1 455 ? 20.849 12.946 -19.022 1.00 85.81 455 LYS A CA 1
ATOM 3672 C C . LYS A 1 455 ? 20.510 11.727 -18.166 1.00 85.81 455 LYS A C 1
ATOM 3674 O O . LYS A 1 455 ? 21.336 10.829 -18.030 1.00 85.81 455 LYS A O 1
ATOM 3679 N N . LYS A 1 456 ? 19.317 11.699 -17.562 1.00 85.31 456 LYS A N 1
ATOM 3680 C CA . LYS A 1 456 ? 18.889 10.590 -16.694 1.00 85.31 456 LYS A CA 1
ATOM 3681 C C . LYS A 1 456 ? 18.533 9.362 -17.521 1.00 85.31 456 LYS A C 1
ATOM 3683 O O . LYS A 1 456 ? 17.940 9.481 -18.592 1.00 85.31 456 LYS A O 1
ATOM 3688 N N . ASP A 1 457 ? 18.842 8.177 -17.006 1.00 81.12 457 ASP A N 1
ATOM 3689 C CA . ASP A 1 457 ? 18.664 6.933 -17.754 1.00 81.12 457 ASP A CA 1
ATOM 3690 C C . ASP A 1 457 ? 17.202 6.624 -18.118 1.00 81.12 457 ASP A C 1
ATOM 3692 O O . ASP A 1 457 ? 16.970 5.944 -19.120 1.00 81.12 457 ASP A O 1
ATOM 3696 N N . ASP A 1 458 ? 16.247 7.150 -17.351 1.00 81.81 458 ASP A N 1
ATOM 3697 C CA . ASP A 1 458 ? 14.799 6.989 -17.495 1.00 81.81 458 ASP A CA 1
ATOM 3698 C C . ASP A 1 458 ? 14.103 8.172 -18.201 1.00 81.81 458 ASP A C 1
ATOM 3700 O O . ASP A 1 458 ? 12.878 8.204 -18.308 1.00 81.81 458 ASP A O 1
ATOM 3704 N N . SER A 1 459 ? 14.856 9.141 -18.721 1.00 86.94 459 SER A N 1
ATOM 3705 C CA . SER A 1 459 ? 14.306 10.349 -19.361 1.00 86.94 459 SER A CA 1
ATOM 3706 C C . SER A 1 459 ? 13.568 10.088 -20.687 1.00 86.94 459 SER A C 1
ATOM 3708 O O . SER A 1 459 ? 12.603 10.783 -21.018 1.00 86.94 459 SER A O 1
ATOM 3710 N N . TYR A 1 460 ? 13.969 9.052 -21.426 1.00 91.50 460 TYR A N 1
ATOM 3711 C CA . TYR A 1 460 ? 13.352 8.620 -22.681 1.00 91.50 460 TYR A CA 1
ATOM 3712 C C . TYR A 1 460 ? 13.354 7.095 -22.808 1.00 91.50 460 TYR A C 1
ATOM 3714 O O . TYR A 1 460 ? 14.120 6.391 -22.144 1.00 91.50 460 TYR A O 1
ATOM 3722 N N . LEU A 1 461 ? 12.493 6.587 -23.686 1.00 92.88 461 LEU A N 1
ATOM 3723 C CA . LEU A 1 461 ? 12.434 5.173 -24.040 1.00 92.88 461 LEU A CA 1
ATOM 3724 C C . LEU A 1 461 ? 13.038 4.951 -25.426 1.00 92.88 461 LEU A C 1
ATOM 3726 O O . LEU A 1 461 ? 12.855 5.771 -26.320 1.00 92.88 461 LEU A O 1
ATOM 3730 N N . ILE A 1 462 ? 13.727 3.830 -25.619 1.00 93.00 462 ILE A N 1
ATOM 3731 C CA . ILE A 1 462 ? 14.178 3.352 -26.924 1.00 93.00 462 ILE A CA 1
ATOM 3732 C C . ILE A 1 462 ? 13.797 1.883 -27.101 1.00 93.00 462 ILE A C 1
ATOM 3734 O O . ILE A 1 462 ? 13.986 1.066 -26.200 1.00 93.00 462 ILE A O 1
ATOM 3738 N N . VAL A 1 463 ? 13.243 1.540 -28.261 1.00 91.81 463 VAL A N 1
ATOM 3739 C CA . VAL A 1 463 ? 12.712 0.201 -28.540 1.00 91.81 463 VAL A CA 1
ATOM 3740 C C . VAL A 1 463 ? 12.936 -0.191 -29.998 1.00 91.81 463 VAL A C 1
ATOM 3742 O O . VAL A 1 463 ? 12.998 0.656 -30.886 1.00 91.81 463 VAL A O 1
ATOM 3745 N N . GLN A 1 464 ? 13.066 -1.492 -30.251 1.00 89.69 464 GLN A N 1
ATOM 3746 C CA . GLN A 1 464 ? 13.047 -2.035 -31.607 1.00 89.69 464 GLN A CA 1
ATOM 3747 C C . GLN A 1 464 ? 11.603 -2.230 -32.064 1.00 89.69 464 GLN A C 1
ATOM 3749 O O . GLN A 1 464 ? 10.809 -2.821 -31.335 1.00 89.69 464 GLN A O 1
ATOM 3754 N N . SER A 1 465 ? 11.292 -1.801 -33.284 1.00 87.25 465 SER A N 1
ATOM 3755 C CA . SER A 1 465 ? 9.998 -2.017 -33.961 1.00 87.25 465 SER A CA 1
ATOM 3756 C C . SER A 1 465 ? 9.470 -3.450 -33.826 1.00 87.25 465 SER A C 1
ATOM 3758 O O . SER A 1 465 ? 8.307 -3.646 -33.484 1.00 87.25 465 SER A O 1
ATOM 3760 N N . LYS A 1 466 ? 10.334 -4.465 -33.982 1.00 84.94 466 LYS A N 1
ATOM 3761 C CA . LYS A 1 466 ? 9.955 -5.883 -33.839 1.00 84.94 466 LYS A CA 1
ATOM 3762 C C . LYS A 1 466 ? 9.363 -6.257 -32.472 1.00 84.94 466 LYS A C 1
ATOM 3764 O O . LYS A 1 466 ? 8.576 -7.193 -32.395 1.00 84.94 466 LYS A O 1
ATOM 3769 N N . ASN A 1 467 ? 9.703 -5.517 -31.413 1.00 83.88 467 ASN A N 1
ATOM 3770 C CA . ASN A 1 467 ? 9.158 -5.725 -30.066 1.00 83.88 467 ASN A CA 1
ATOM 3771 C C . ASN A 1 467 ? 7.764 -5.090 -29.894 1.00 83.88 467 ASN A C 1
ATOM 3773 O O . ASN A 1 467 ? 7.148 -5.247 -28.847 1.00 83.88 467 ASN A O 1
ATOM 3777 N N . LEU A 1 468 ? 7.279 -4.363 -30.904 1.00 82.31 468 LEU A N 1
ATOM 3778 C CA . LEU A 1 468 ? 5.964 -3.722 -30.965 1.00 82.31 468 LEU A CA 1
ATOM 3779 C C . LEU A 1 468 ? 5.133 -4.275 -32.140 1.00 82.31 468 LEU A C 1
ATOM 3781 O O . LEU A 1 468 ? 4.372 -3.542 -32.766 1.00 82.31 468 LEU A O 1
ATOM 3785 N N . ARG A 1 469 ? 5.309 -5.560 -32.482 1.00 77.69 469 ARG A N 1
ATOM 3786 C CA . ARG A 1 469 ? 4.519 -6.237 -33.530 1.00 77.69 469 ARG A CA 1
ATOM 3787 C C . ARG A 1 469 ? 3.167 -6.733 -33.026 1.00 77.69 469 ARG A C 1
ATOM 3789 O O . ARG A 1 469 ? 2.205 -6.743 -33.780 1.00 77.69 469 ARG A O 1
ATOM 3796 N N . GLU A 1 470 ? 3.098 -7.142 -31.766 1.00 81.81 470 GLU A N 1
ATOM 3797 C CA . GLU A 1 470 ? 1.873 -7.663 -31.166 1.00 81.81 470 GLU A CA 1
ATOM 3798 C C . GLU A 1 470 ? 1.018 -6.525 -30.597 1.00 81.81 470 GLU A C 1
ATOM 3800 O O . GLU A 1 470 ? 1.527 -5.659 -29.876 1.00 81.81 470 GLU A O 1
ATOM 3805 N N . GLU A 1 471 ? -0.297 -6.582 -30.824 1.00 81.94 471 GLU A N 1
ATOM 3806 C CA . GLU A 1 471 ? -1.248 -5.570 -30.338 1.00 81.94 471 GLU A CA 1
ATOM 3807 C C . GLU A 1 471 ? -1.145 -5.360 -28.819 1.00 81.94 471 GLU A C 1
ATOM 3809 O O . GLU A 1 471 ? -1.204 -4.234 -28.324 1.00 81.94 471 GLU A O 1
ATOM 3814 N N . ARG A 1 472 ? -0.882 -6.431 -28.054 1.00 83.00 472 ARG A N 1
ATOM 3815 C CA . ARG A 1 472 ? -0.694 -6.341 -26.596 1.00 83.00 472 ARG A CA 1
ATOM 3816 C C . ARG A 1 472 ? 0.458 -5.411 -26.198 1.00 83.00 472 ARG A C 1
ATOM 3818 O O . ARG A 1 472 ? 0.326 -4.664 -25.226 1.00 83.00 472 ARG A O 1
ATOM 3825 N N . GLU A 1 473 ? 1.566 -5.421 -26.940 1.00 83.12 473 GLU A N 1
ATOM 3826 C CA . GLU A 1 473 ? 2.742 -4.595 -26.647 1.00 83.12 473 GLU A CA 1
ATOM 3827 C C . GLU A 1 473 ? 2.548 -3.155 -27.139 1.00 83.12 473 GLU A C 1
ATOM 3829 O O . GLU A 1 473 ? 2.953 -2.214 -26.452 1.00 83.12 473 GLU A O 1
ATOM 3834 N N . ILE A 1 474 ? 1.832 -2.963 -28.252 1.00 81.94 474 ILE A N 1
ATOM 3835 C CA . ILE A 1 474 ? 1.389 -1.642 -28.730 1.00 81.94 474 ILE A CA 1
ATOM 3836 C C . ILE A 1 474 ? 0.490 -0.978 -27.680 1.00 81.94 474 ILE A C 1
ATOM 3838 O O . ILE A 1 474 ? 0.773 0.135 -27.227 1.00 81.94 474 ILE A O 1
ATOM 3842 N N . VAL A 1 475 ? -0.552 -1.675 -27.211 1.00 82.94 475 VAL A N 1
ATOM 3843 C CA . VAL A 1 475 ? -1.461 -1.191 -26.158 1.00 82.94 475 VAL A CA 1
ATOM 3844 C C . VAL A 1 475 ? -0.697 -0.893 -24.869 1.00 82.94 475 VAL A C 1
ATOM 3846 O O . VAL A 1 475 ? -0.933 0.131 -24.219 1.00 82.94 475 VAL A O 1
ATOM 3849 N N . ARG A 1 476 ? 0.245 -1.761 -24.490 1.00 82.38 476 ARG A N 1
ATOM 3850 C CA . ARG A 1 476 ? 1.096 -1.551 -23.316 1.00 82.38 476 ARG A CA 1
ATOM 3851 C C . ARG A 1 476 ? 1.934 -0.281 -23.447 1.00 82.38 476 ARG A C 1
ATOM 3853 O O . ARG A 1 476 ? 1.932 0.527 -22.518 1.00 82.38 476 ARG A O 1
ATOM 3860 N N . MET A 1 477 ? 2.606 -0.077 -24.578 1.00 85.56 477 MET A N 1
ATOM 3861 C CA . MET A 1 477 ? 3.413 1.118 -24.832 1.00 85.56 477 MET A CA 1
ATOM 3862 C C . MET A 1 477 ? 2.549 2.385 -24.859 1.00 85.56 477 MET A C 1
ATOM 3864 O O . MET A 1 477 ? 2.877 3.375 -24.205 1.00 85.56 477 MET A O 1
ATOM 3868 N N . ARG A 1 478 ? 1.385 2.330 -25.515 1.00 83.31 478 ARG A N 1
ATOM 3869 C CA . ARG A 1 478 ? 0.393 3.415 -25.540 1.00 83.31 478 ARG A CA 1
ATOM 3870 C C . ARG A 1 478 ? -0.042 3.810 -24.123 1.00 83.31 478 ARG A C 1
ATOM 3872 O O . ARG A 1 478 ? -0.117 4.995 -23.802 1.00 83.31 478 ARG A O 1
ATOM 3879 N N . ASN A 1 479 ? -0.288 2.838 -23.243 1.00 80.50 479 ASN A N 1
ATOM 3880 C CA . ASN A 1 479 ? -0.648 3.099 -21.843 1.00 80.50 479 ASN A CA 1
ATOM 3881 C C . ASN A 1 479 ? 0.493 3.742 -21.039 1.00 80.50 479 ASN A C 1
ATOM 3883 O O . ASN A 1 479 ? 0.238 4.649 -20.245 1.00 80.50 479 ASN A O 1
ATOM 3887 N N . ILE A 1 480 ? 1.743 3.343 -21.286 1.00 82.38 480 ILE A N 1
ATOM 3888 C CA . ILE A 1 480 ? 2.922 3.957 -20.656 1.00 82.38 480 ILE A CA 1
ATOM 3889 C C . ILE A 1 480 ? 3.052 5.425 -21.087 1.00 82.38 480 ILE A C 1
ATOM 3891 O O . ILE A 1 480 ? 3.171 6.308 -20.239 1.00 82.38 480 ILE A O 1
ATOM 3895 N N . LEU A 1 481 ? 2.931 5.718 -22.385 1.00 80.75 481 LEU A N 1
ATOM 3896 C CA . LEU A 1 481 ? 3.013 7.087 -22.913 1.00 80.75 481 LEU A CA 1
ATOM 3897 C C . LEU A 1 481 ? 1.811 7.963 -22.512 1.00 80.75 481 LEU A C 1
ATOM 3899 O O . LEU A 1 481 ? 1.934 9.187 -22.423 1.00 80.75 481 LEU A O 1
ATOM 3903 N N . ARG A 1 482 ? 0.653 7.355 -22.204 1.00 76.38 482 ARG A N 1
ATOM 3904 C CA . ARG A 1 482 ? -0.519 8.038 -21.620 1.00 76.38 482 ARG A CA 1
ATOM 3905 C C . ARG A 1 482 ? -0.267 8.560 -20.208 1.00 76.38 482 ARG A C 1
ATOM 3907 O O . ARG A 1 482 ? -0.962 9.500 -19.793 1.00 76.38 482 ARG A O 1
ATOM 3914 N N . ALA A 1 483 ? 0.671 7.982 -19.459 1.00 72.38 483 ALA A N 1
ATOM 3915 C CA . ALA A 1 483 ? 0.943 8.385 -18.085 1.00 72.38 483 ALA A CA 1
ATOM 3916 C C . ALA A 1 483 ? 1.417 9.852 -18.019 1.00 72.38 483 ALA A C 1
ATOM 3918 O O . ALA A 1 483 ? 2.295 10.281 -18.766 1.00 72.38 483 ALA A O 1
ATOM 3919 N N . LYS A 1 484 ? 0.830 10.646 -17.104 1.00 63.84 484 LYS A N 1
ATOM 3920 C CA . LYS A 1 484 ? 1.032 12.112 -17.025 1.00 63.84 484 LYS A CA 1
ATOM 3921 C C . LYS A 1 484 ? 2.500 12.538 -16.877 1.00 63.84 484 LYS A C 1
ATOM 3923 O O . LYS A 1 484 ? 2.828 13.635 -17.308 1.00 63.84 484 LYS A O 1
ATOM 3928 N N . ARG A 1 485 ? 3.342 11.730 -16.225 1.00 63.09 485 ARG A N 1
ATOM 3929 C CA . ARG A 1 485 ? 4.623 12.187 -15.651 1.00 63.09 485 ARG A CA 1
ATOM 3930 C C . ARG A 1 485 ? 5.879 11.458 -16.140 1.00 63.09 485 ARG A C 1
ATOM 3932 O O . ARG A 1 485 ? 6.962 11.851 -15.734 1.00 63.09 485 ARG A O 1
ATOM 3939 N N . LEU A 1 486 ? 5.769 10.426 -16.979 1.00 64.69 486 LEU A N 1
ATOM 3940 C CA . LEU A 1 486 ? 6.908 9.555 -17.316 1.00 64.69 486 LEU A CA 1
ATOM 3941 C C . LEU A 1 486 ? 7.191 9.537 -18.818 1.00 64.69 486 LEU A C 1
ATOM 3943 O O . LEU A 1 486 ? 6.241 9.495 -19.593 1.00 64.69 486 LEU A O 1
ATOM 3947 N N . HIS A 1 487 ? 8.474 9.568 -19.198 1.00 74.94 487 HIS A N 1
ATOM 3948 C CA . HIS A 1 487 ? 9.018 9.380 -20.556 1.00 74.94 487 HIS A CA 1
ATOM 3949 C C . HIS A 1 487 ? 8.402 10.296 -21.632 1.00 74.94 487 HIS A C 1
ATOM 3951 O O . HIS A 1 487 ? 7.352 10.004 -22.205 1.00 74.94 487 HIS A O 1
ATOM 3957 N N . TYR A 1 488 ? 9.020 11.451 -21.893 1.00 82.00 488 TYR A N 1
ATOM 3958 C CA . TYR A 1 488 ? 8.507 12.436 -22.866 1.00 82.00 488 TYR A CA 1
ATOM 3959 C C . TYR A 1 488 ? 8.848 12.101 -24.319 1.00 82.00 488 TYR A C 1
ATOM 3961 O O . TYR A 1 488 ? 8.187 12.591 -25.233 1.00 82.00 488 TYR A O 1
ATOM 3969 N N . LEU A 1 489 ? 9.838 11.234 -24.511 1.00 90.12 489 LEU A N 1
ATOM 3970 C CA . LEU A 1 489 ? 10.362 10.843 -25.806 1.00 90.12 489 LEU A CA 1
ATOM 3971 C C . LEU A 1 489 ? 10.400 9.316 -25.926 1.00 90.12 489 LEU A C 1
ATOM 3973 O O . LEU A 1 489 ? 10.869 8.630 -25.013 1.00 90.12 489 LEU A O 1
ATOM 3977 N N . LEU A 1 490 ? 9.939 8.806 -27.066 1.00 91.88 490 LEU A N 1
ATOM 3978 C CA . LEU A 1 490 ? 10.150 7.430 -27.509 1.00 91.88 490 LEU A CA 1
ATOM 3979 C C . LEU A 1 490 ? 10.989 7.431 -28.791 1.00 91.88 490 LEU A C 1
ATOM 3981 O O . LEU A 1 490 ? 10.652 8.122 -29.747 1.00 91.88 490 LEU A O 1
ATOM 3985 N N . VAL A 1 491 ? 12.040 6.620 -28.832 1.00 93.25 491 VAL A N 1
ATOM 3986 C CA . VAL A 1 491 ? 12.834 6.350 -30.033 1.00 93.25 491 VAL A CA 1
ATOM 3987 C C . VAL A 1 491 ? 12.506 4.942 -30.528 1.00 93.25 491 VAL A C 1
ATOM 3989 O O . VAL A 1 491 ? 12.730 3.960 -29.818 1.00 93.25 491 VAL A O 1
ATOM 3992 N N . VAL A 1 492 ? 11.974 4.834 -31.740 1.00 91.50 492 VAL A N 1
ATOM 3993 C CA . VAL A 1 492 ? 11.650 3.562 -32.392 1.00 91.50 492 VAL A CA 1
ATOM 3994 C C . VAL A 1 492 ? 12.695 3.282 -33.463 1.00 91.50 492 VAL A C 1
ATOM 3996 O O . VAL A 1 492 ? 12.893 4.082 -34.373 1.00 91.50 492 VAL A O 1
ATOM 3999 N N . VAL A 1 493 ? 13.373 2.143 -33.341 1.00 91.06 493 VAL A N 1
ATOM 4000 C CA . VAL A 1 493 ? 14.367 1.683 -34.317 1.00 91.06 493 VAL A CA 1
ATOM 4001 C C . VAL A 1 493 ? 13.706 0.661 -35.243 1.00 91.06 493 VAL A C 1
ATOM 4003 O O . VAL A 1 493 ? 13.386 -0.460 -34.821 1.00 91.06 493 VAL A O 1
ATOM 4006 N N . CYS A 1 494 ? 13.465 1.062 -36.488 1.00 85.94 494 CYS A N 1
ATOM 4007 C CA . CYS A 1 494 ? 12.827 0.265 -37.530 1.00 85.94 494 CYS A CA 1
ATOM 4008 C C . CYS A 1 494 ? 13.888 -0.415 -38.389 1.00 85.94 494 CYS A C 1
ATOM 4010 O O . CYS A 1 494 ? 14.661 0.259 -39.060 1.00 85.94 494 CYS A O 1
ATOM 4012 N N . ASN A 1 495 ? 13.922 -1.748 -38.360 1.00 68.06 495 ASN A N 1
ATOM 4013 C CA . ASN A 1 495 ? 14.758 -2.532 -39.273 1.00 68.06 495 ASN A CA 1
ATOM 4014 C C . ASN A 1 495 ? 13.964 -3.017 -40.503 1.00 68.06 495 ASN A C 1
ATOM 4016 O O . ASN A 1 495 ? 14.573 -3.539 -41.427 1.00 68.06 495 ASN A O 1
ATOM 4020 N N . ASP A 1 496 ? 12.639 -2.820 -40.504 1.00 62.38 496 ASP A N 1
ATOM 4021 C CA . ASP A 1 496 ? 11.696 -3.238 -41.545 1.00 62.38 496 ASP A CA 1
ATOM 4022 C C . ASP A 1 496 ? 10.859 -2.025 -42.011 1.00 62.38 496 ASP A C 1
ATOM 4024 O O . ASP A 1 496 ? 10.748 -1.027 -41.289 1.00 62.38 496 ASP A O 1
ATOM 4028 N N . ASN A 1 497 ? 10.246 -2.112 -43.197 1.00 57.88 497 ASN A N 1
ATOM 4029 C CA . ASN A 1 497 ? 9.373 -1.071 -43.759 1.00 57.88 497 ASN A CA 1
ATOM 4030 C C . ASN A 1 497 ? 7.992 -1.054 -43.063 1.00 57.88 497 ASN A C 1
ATOM 4032 O O . ASN A 1 497 ? 7.024 -1.606 -43.578 1.00 57.88 497 ASN A O 1
ATOM 4036 N N . ASP A 1 498 ? 7.892 -0.426 -41.890 1.00 59.62 498 ASP A N 1
ATOM 4037 C CA . ASP A 1 498 ? 6.620 -0.173 -41.189 1.00 59.62 498 ASP A CA 1
ATOM 4038 C C . ASP A 1 498 ? 5.959 1.149 -41.656 1.00 59.62 498 ASP A C 1
ATOM 4040 O O . ASP A 1 498 ? 6.633 2.134 -41.959 1.00 59.62 498 ASP A O 1
ATOM 4044 N N . THR A 1 499 ? 4.622 1.215 -41.671 1.00 58.19 499 THR A N 1
ATOM 4045 C CA . THR A 1 499 ? 3.852 2.413 -42.075 1.00 58.19 499 THR A CA 1
ATOM 4046 C C . THR A 1 499 ? 3.705 3.460 -40.959 1.00 58.19 499 THR A C 1
ATOM 4048 O O . THR A 1 499 ? 3.527 3.122 -39.791 1.00 58.19 499 THR A O 1
ATOM 4051 N N . GLU A 1 500 ? 3.679 4.747 -41.325 1.00 57.69 500 GLU A N 1
ATOM 4052 C CA . GLU A 1 500 ? 3.651 5.912 -40.418 1.00 57.69 500 GLU A CA 1
ATOM 4053 C C . GLU A 1 500 ? 2.443 5.979 -39.458 1.00 57.69 500 GLU A C 1
ATOM 4055 O O . GLU A 1 500 ? 2.609 6.356 -38.294 1.00 57.69 500 GLU A O 1
ATOM 4060 N N . GLN A 1 501 ? 1.245 5.580 -39.905 1.00 61.78 501 GLN A N 1
ATOM 4061 C CA . GLN A 1 501 ? 0.009 5.641 -39.100 1.00 61.78 501 GLN A CA 1
ATOM 4062 C C . GLN A 1 501 ? 0.103 4.819 -37.804 1.00 61.78 501 GLN A C 1
ATOM 4064 O O . GLN A 1 501 ? -0.289 5.295 -36.739 1.00 61.78 501 GLN A O 1
ATOM 4069 N N . LYS A 1 502 ? 0.752 3.650 -37.864 1.00 70.81 502 LYS A N 1
ATOM 4070 C CA . LYS A 1 502 ? 0.946 2.727 -36.732 1.00 70.81 502 LYS A CA 1
ATOM 4071 C C . LYS A 1 502 ? 1.605 3.389 -35.518 1.00 70.81 502 LYS A C 1
ATOM 4073 O O . LYS A 1 502 ? 1.303 3.055 -34.374 1.00 70.81 502 LYS A O 1
ATOM 4078 N N . TRP A 1 503 ? 2.515 4.334 -35.749 1.00 73.38 503 TRP A N 1
ATOM 4079 C CA . TRP A 1 503 ? 3.292 4.966 -34.681 1.00 73.38 503 TRP A CA 1
ATOM 4080 C C . TRP A 1 503 ? 2.638 6.239 -34.143 1.00 73.38 503 TRP A C 1
ATOM 4082 O O . TRP A 1 503 ? 2.781 6.542 -32.957 1.00 73.38 503 TRP A O 1
ATOM 4092 N N . GLN A 1 504 ? 1.886 6.964 -34.976 1.00 68.75 504 GLN A N 1
ATOM 4093 C CA . GLN A 1 504 ? 1.152 8.158 -34.545 1.00 68.75 504 GLN A CA 1
ATOM 4094 C C . GLN A 1 504 ? 0.065 7.810 -33.514 1.00 68.75 504 GLN A C 1
ATOM 4096 O O . GLN A 1 504 ? -0.103 8.534 -32.532 1.00 68.75 504 GLN A O 1
ATOM 4101 N N . GLU A 1 505 ? -0.579 6.648 -33.651 1.00 70.88 505 GLU A N 1
ATOM 4102 C CA . GLU A 1 505 ? -1.590 6.143 -32.711 1.00 70.88 505 GLU A CA 1
ATOM 4103 C C . GLU A 1 505 ? -1.058 5.810 -31.301 1.00 70.88 505 GLU A C 1
ATOM 4105 O O . GLU A 1 505 ? -1.837 5.565 -30.368 1.00 70.88 505 GLU A O 1
ATOM 4110 N N . LEU A 1 506 ? 0.266 5.774 -31.108 1.00 75.19 506 LEU A N 1
ATOM 4111 C CA . LEU A 1 506 ? 0.871 5.572 -29.788 1.00 75.19 506 LEU A CA 1
ATOM 4112 C C . LEU A 1 506 ? 0.807 6.832 -28.915 1.00 75.19 506 LEU A C 1
ATOM 4114 O O . LEU A 1 506 ? 0.819 6.708 -27.686 1.00 75.19 506 LEU A O 1
ATOM 4118 N N . ILE A 1 507 ? 0.716 8.029 -29.514 1.00 72.88 507 ILE A N 1
ATOM 4119 C CA . ILE A 1 507 ? 0.571 9.289 -28.776 1.00 72.88 507 ILE A CA 1
ATOM 4120 C C . ILE A 1 507 ? -0.912 9.675 -28.719 1.00 72.88 507 ILE A C 1
ATOM 4122 O O . ILE A 1 507 ? -1.502 10.019 -29.739 1.00 72.88 507 ILE A O 1
ATOM 4126 N N . PRO A 1 508 ? -1.524 9.728 -27.526 1.00 66.81 508 PRO A N 1
ATOM 4127 C CA . PRO A 1 508 ? -2.886 10.227 -27.375 1.00 66.81 508 PRO A CA 1
ATOM 4128 C C . PRO A 1 508 ? -3.014 11.684 -27.836 1.00 66.81 508 PRO A C 1
ATOM 4130 O O . PRO A 1 508 ? -2.136 12.511 -27.566 1.00 66.81 508 PRO A O 1
ATOM 4133 N N . GLU A 1 509 ? -4.141 12.038 -28.451 1.00 63.00 509 GLU A N 1
ATOM 4134 C CA . GLU A 1 509 ? -4.406 13.401 -28.935 1.00 63.00 509 GLU A CA 1
ATOM 4135 C C . GLU A 1 509 ? -4.229 14.465 -27.842 1.00 63.00 509 GLU A C 1
ATOM 4137 O O . GLU A 1 509 ? -3.576 15.485 -28.068 1.00 63.00 509 GLU A O 1
ATOM 4142 N N . ASN A 1 510 ? -4.671 14.157 -26.618 1.00 62.75 510 ASN A N 1
ATOM 4143 C CA . ASN A 1 510 ? -4.621 15.033 -25.445 1.00 62.75 510 ASN A CA 1
ATOM 4144 C C . ASN A 1 510 ? -3.227 15.200 -24.793 1.00 62.75 510 ASN A C 1
ATOM 4146 O O . ASN A 1 510 ? -3.105 15.861 -23.757 1.00 62.75 510 ASN A O 1
ATOM 4150 N N . ARG A 1 511 ? -2.158 14.621 -25.359 1.00 68.38 511 ARG A N 1
ATOM 4151 C CA . ARG A 1 511 ? -0.785 14.690 -24.822 1.00 68.38 511 ARG A CA 1
ATOM 4152 C C . ARG A 1 511 ? 0.154 15.495 -25.721 1.00 68.38 511 ARG A C 1
ATOM 4154 O O . ARG A 1 511 ? 0.987 14.932 -26.422 1.00 68.38 511 ARG A O 1
ATOM 4161 N N . LYS A 1 512 ? 0.063 16.828 -25.645 1.00 64.25 512 LYS A N 1
ATOM 4162 C CA . LYS A 1 512 ? 0.850 17.757 -26.484 1.00 64.25 512 LYS A CA 1
ATOM 4163 C C . LYS A 1 512 ? 2.377 17.680 -26.288 1.00 64.25 512 LYS A C 1
ATOM 4165 O O . LYS A 1 512 ? 3.105 18.022 -27.205 1.00 64.25 512 LYS A O 1
ATOM 4170 N N . SER A 1 513 ? 2.867 17.218 -25.133 1.00 75.69 513 SER A N 1
ATOM 4171 C CA . SER A 1 513 ? 4.307 17.178 -24.809 1.00 75.69 513 SER A CA 1
ATOM 4172 C C . SER A 1 513 ? 5.021 15.863 -25.139 1.00 75.69 513 SER A C 1
ATOM 4174 O O . SER A 1 513 ? 6.224 15.756 -24.912 1.00 75.69 513 SER A O 1
ATOM 4176 N N . LYS A 1 514 ? 4.306 14.836 -25.616 1.00 83.44 514 LYS A N 1
ATOM 4177 C CA . LYS A 1 514 ? 4.905 13.538 -25.959 1.00 83.44 514 LYS A CA 1
ATOM 4178 C C . LYS A 1 514 ? 5.377 13.551 -27.405 1.00 83.44 514 LYS A C 1
ATOM 4180 O O . LYS A 1 514 ? 4.629 13.972 -28.284 1.00 83.44 514 LYS A O 1
ATOM 4185 N N . ARG A 1 515 ? 6.594 13.063 -27.640 1.00 87.25 515 ARG A N 1
ATOM 4186 C CA . ARG A 1 515 ? 7.221 13.031 -28.964 1.00 87.25 515 ARG A CA 1
ATOM 4187 C C . ARG A 1 515 ? 7.762 11.638 -29.295 1.00 87.25 515 ARG A C 1
ATOM 4189 O O . ARG A 1 515 ? 8.173 10.898 -28.400 1.00 87.25 515 ARG A O 1
ATOM 4196 N N . ILE A 1 516 ? 7.771 11.290 -30.580 1.00 89.50 516 ILE A N 1
ATOM 4197 C CA . ILE A 1 516 ? 8.367 10.055 -31.105 1.00 89.50 516 ILE A CA 1
ATOM 4198 C C . ILE A 1 516 ? 9.436 10.405 -32.142 1.00 89.50 516 ILE A C 1
ATOM 4200 O O . ILE A 1 516 ? 9.201 11.238 -33.013 1.00 89.50 516 ILE A O 1
ATOM 4204 N N . ILE A 1 517 ? 10.585 9.736 -32.074 1.00 91.62 517 ILE A N 1
ATOM 4205 C CA . ILE A 1 517 ? 11.572 9.690 -33.155 1.00 91.62 517 ILE A CA 1
ATOM 4206 C C . ILE A 1 517 ? 11.537 8.289 -33.760 1.00 91.62 517 ILE A C 1
ATOM 4208 O O . ILE A 1 517 ? 11.680 7.302 -33.042 1.00 91.62 517 ILE A O 1
ATOM 4212 N N . ILE A 1 518 ? 11.361 8.206 -35.071 1.00 89.88 518 ILE A N 1
ATOM 4213 C CA . ILE A 1 518 ? 11.393 6.967 -35.845 1.00 89.88 518 ILE A CA 1
ATOM 4214 C C . ILE A 1 518 ? 12.669 6.981 -36.673 1.00 89.88 518 ILE A C 1
ATOM 4216 O O . ILE A 1 518 ? 12.921 7.941 -37.399 1.00 89.88 518 ILE A O 1
ATOM 4220 N N . VAL A 1 519 ? 13.465 5.925 -36.550 1.00 90.69 519 VAL A N 1
ATOM 4221 C CA . VAL A 1 519 ? 14.688 5.730 -37.328 1.00 90.69 519 VAL A CA 1
ATOM 4222 C C . VAL A 1 519 ? 14.468 4.558 -38.276 1.00 90.69 519 VAL A C 1
ATOM 4224 O O . VAL A 1 519 ? 14.231 3.448 -37.804 1.00 90.69 519 VAL A O 1
ATOM 4227 N N . GLU A 1 520 ? 14.530 4.794 -39.584 1.00 87.81 520 GLU A N 1
ATOM 4228 C CA . GLU A 1 520 ? 14.122 3.830 -40.617 1.00 87.81 520 GLU A CA 1
ATOM 4229 C C . GLU A 1 520 ? 15.007 3.903 -41.869 1.00 87.81 520 GLU A C 1
ATOM 4231 O O . GLU A 1 520 ? 15.749 4.863 -42.058 1.00 87.81 520 GLU A O 1
ATOM 4236 N N . THR A 1 521 ? 14.912 2.900 -42.743 1.00 81.06 521 THR A N 1
ATOM 4237 C CA . THR A 1 521 ? 15.719 2.800 -43.972 1.00 81.06 521 THR A CA 1
ATOM 4238 C C . THR A 1 521 ? 15.149 3.536 -45.188 1.00 81.06 521 THR A C 1
ATOM 4240 O O . THR A 1 521 ? 15.842 3.703 -46.189 1.00 81.06 521 THR A O 1
ATOM 4243 N N . ASN A 1 522 ? 13.892 3.988 -45.132 1.00 68.56 522 ASN A N 1
ATOM 4244 C CA . ASN A 1 522 ? 13.164 4.498 -46.295 1.00 68.56 522 ASN A CA 1
ATOM 4245 C C . ASN A 1 522 ? 13.319 6.020 -46.488 1.00 68.56 522 ASN A C 1
ATOM 4247 O O . ASN A 1 522 ? 12.941 6.811 -45.626 1.00 68.56 522 ASN A O 1
ATOM 4251 N N . ILE A 1 523 ? 13.819 6.427 -47.660 1.00 55.22 523 ILE A N 1
ATOM 4252 C CA . ILE A 1 523 ? 14.170 7.813 -48.016 1.00 55.22 523 ILE A CA 1
ATOM 4253 C C . ILE A 1 523 ? 12.943 8.639 -48.460 1.00 55.22 523 ILE A C 1
ATOM 4255 O O . ILE A 1 523 ? 12.927 9.856 -48.291 1.00 55.22 523 ILE A O 1
ATOM 4259 N N . GLY A 1 524 ? 11.881 8.008 -48.976 1.00 56.56 524 GLY A N 1
ATOM 4260 C CA . GLY A 1 524 ? 10.847 8.707 -49.758 1.00 56.56 524 GLY A CA 1
ATOM 4261 C C . GLY A 1 524 ? 9.874 9.613 -48.986 1.00 56.56 524 GLY A C 1
ATOM 4262 O O . GLY A 1 524 ? 9.150 10.380 -49.612 1.00 56.56 524 GLY A O 1
ATOM 4263 N N . LYS A 1 525 ? 9.808 9.530 -47.646 1.00 59.66 525 LYS A N 1
ATOM 4264 C CA . LYS A 1 525 ? 8.854 10.305 -46.812 1.00 59.66 525 LYS A CA 1
ATOM 4265 C C . LYS A 1 525 ? 9.436 10.819 -45.481 1.00 59.66 525 LYS A C 1
ATOM 4267 O O . LYS A 1 525 ? 8.685 11.228 -44.594 1.00 59.66 525 LYS A O 1
ATOM 4272 N N . ALA A 1 526 ? 10.755 10.771 -45.294 1.00 63.25 526 ALA A N 1
ATOM 4273 C CA . ALA A 1 526 ? 11.372 11.160 -44.027 1.00 63.25 526 ALA A CA 1
ATOM 4274 C C . ALA A 1 526 ? 11.580 12.677 -43.914 1.00 63.25 526 ALA A C 1
ATOM 4276 O O . ALA A 1 526 ? 11.933 13.352 -44.874 1.00 63.25 526 ALA A O 1
ATOM 4277 N N . SER A 1 527 ? 11.400 13.213 -42.705 1.00 75.75 527 SER A N 1
ATOM 4278 C CA . SER A 1 527 ? 11.603 14.642 -42.416 1.00 75.75 527 SER A CA 1
ATOM 4279 C C . SER A 1 527 ? 13.058 15.042 -42.196 1.00 75.75 527 SER A C 1
ATOM 4281 O O . SER A 1 527 ? 13.374 16.224 -42.163 1.00 75.75 527 SER A O 1
ATOM 4283 N N . MET A 1 528 ? 13.923 14.062 -41.974 1.00 86.56 528 MET A N 1
ATOM 4284 C CA . MET A 1 528 ? 15.344 14.239 -41.741 1.00 86.56 528 MET A CA 1
ATOM 4285 C C . MET A 1 528 ? 16.072 13.047 -42.352 1.00 86.56 528 MET A C 1
ATOM 4287 O O . MET A 1 528 ? 15.545 11.933 -42.355 1.00 86.56 528 MET A O 1
ATOM 4291 N N . GLN A 1 529 ? 17.280 13.282 -42.848 1.00 87.25 529 GLN A N 1
ATOM 4292 C CA . GLN A 1 529 ? 18.164 12.240 -43.351 1.00 87.25 529 GLN A CA 1
ATOM 4293 C C . GLN A 1 529 ? 19.441 12.202 -42.507 1.00 87.25 529 GLN A C 1
ATOM 4295 O O . GLN A 1 529 ? 19.980 13.241 -42.116 1.00 87.25 529 GLN A O 1
ATOM 4300 N N . ASP A 1 530 ? 19.911 10.996 -42.222 1.00 88.44 530 ASP A N 1
ATOM 4301 C CA . ASP A 1 530 ? 21.218 10.713 -41.640 1.00 88.44 530 ASP A CA 1
ATOM 4302 C C . ASP A 1 530 ? 21.902 9.656 -42.508 1.00 88.44 530 ASP A C 1
ATOM 4304 O O . ASP A 1 530 ? 21.244 8.769 -43.041 1.00 88.44 530 ASP A O 1
ATOM 4308 N N . LYS A 1 531 ? 23.220 9.743 -42.668 1.00 84.69 531 LYS A N 1
ATOM 4309 C CA . LYS A 1 531 ? 24.001 8.754 -43.416 1.00 84.69 531 LYS A CA 1
ATOM 4310 C C . LYS A 1 531 ? 25.148 8.277 -42.546 1.00 84.69 531 LYS A C 1
ATOM 4312 O O . LYS A 1 531 ? 25.758 9.072 -41.821 1.00 84.69 531 LYS A O 1
ATOM 4317 N N . PHE A 1 532 ? 25.448 6.986 -42.592 1.00 83.50 532 PHE A N 1
ATOM 4318 C CA . PHE A 1 532 ? 26.629 6.467 -41.931 1.00 83.50 532 PHE A CA 1
ATOM 4319 C C . PHE A 1 532 ? 27.897 6.991 -42.617 1.00 83.50 532 PHE A C 1
ATOM 4321 O O . PHE A 1 532 ? 28.086 6.844 -43.823 1.00 83.50 532 PHE A O 1
ATOM 4328 N N . CYS A 1 533 ? 28.792 7.575 -41.824 1.00 81.81 533 CYS A N 1
ATOM 4329 C CA . CYS A 1 533 ? 30.096 8.036 -42.274 1.00 81.81 533 CYS A CA 1
ATOM 4330 C C . CYS A 1 533 ? 31.173 7.509 -41.320 1.00 81.81 533 CYS A C 1
ATOM 4332 O O . CYS A 1 533 ? 31.078 7.688 -40.105 1.00 81.81 533 CYS A O 1
ATOM 4334 N N . PHE A 1 534 ? 32.212 6.858 -41.852 1.00 77.12 534 PHE A N 1
ATOM 4335 C CA . PHE A 1 534 ? 33.310 6.330 -41.034 1.00 77.12 534 PHE A CA 1
ATOM 4336 C C . PHE A 1 534 ? 34.075 7.446 -40.301 1.00 77.12 534 PHE A C 1
ATOM 4338 O O . PHE A 1 534 ? 34.564 7.251 -39.185 1.00 77.12 534 PHE A O 1
ATOM 4345 N N . ARG A 1 535 ? 34.112 8.646 -40.891 1.00 79.44 535 ARG A N 1
ATOM 4346 C CA . ARG A 1 535 ? 34.741 9.874 -40.369 1.00 79.44 535 ARG A CA 1
ATOM 4347 C C . ARG A 1 535 ? 34.189 10.217 -38.995 1.00 79.44 535 ARG A C 1
ATOM 4349 O O . ARG A 1 535 ? 34.971 10.459 -38.075 1.00 79.44 535 ARG A O 1
ATOM 4356 N N . ASP A 1 536 ? 32.876 10.073 -38.856 1.00 87.62 536 ASP A N 1
ATOM 4357 C CA . ASP A 1 536 ? 32.088 10.372 -37.665 1.00 87.62 536 ASP A CA 1
ATOM 4358 C C . ASP A 1 536 ? 32.369 9.412 -36.502 1.00 87.62 536 ASP A C 1
ATOM 4360 O O . ASP A 1 536 ? 31.962 9.664 -35.373 1.00 87.62 536 ASP A O 1
ATOM 4364 N N . ILE A 1 537 ? 33.045 8.284 -36.733 1.00 87.25 537 ILE A N 1
ATOM 4365 C CA . ILE A 1 537 ? 33.338 7.303 -35.685 1.00 87.25 537 ILE A CA 1
ATOM 4366 C C . ILE A 1 537 ? 34.497 7.792 -34.811 1.00 87.25 537 ILE A C 1
ATOM 4368 O O . ILE A 1 537 ? 35.482 8.361 -35.290 1.00 87.25 537 ILE A O 1
ATOM 4372 N N . ASN A 1 538 ? 34.419 7.533 -33.505 1.00 88.50 538 ASN A N 1
ATOM 4373 C CA . ASN A 1 538 ? 35.484 7.924 -32.592 1.00 88.50 538 ASN A CA 1
ATOM 4374 C C . ASN A 1 538 ? 36.770 7.099 -32.784 1.00 88.50 538 ASN A C 1
ATOM 4376 O O . ASN A 1 538 ? 36.747 5.945 -33.218 1.00 88.50 538 ASN A O 1
ATOM 4380 N N . ARG A 1 539 ? 37.901 7.679 -32.367 1.00 85.69 539 ARG A N 1
ATOM 4381 C CA . ARG A 1 539 ? 39.234 7.069 -32.481 1.00 85.69 539 ARG A CA 1
ATOM 4382 C C . ARG A 1 539 ? 39.293 5.637 -31.935 1.00 85.69 539 ARG A C 1
ATOM 4384 O O . ARG A 1 539 ? 39.683 4.728 -32.651 1.00 85.69 539 ARG A O 1
ATOM 4391 N N . LYS A 1 540 ? 38.797 5.409 -30.715 1.00 86.44 540 LYS A N 1
ATOM 4392 C CA . LYS A 1 540 ? 38.835 4.087 -30.063 1.00 86.44 540 LYS A CA 1
ATOM 4393 C C . LYS A 1 540 ? 38.105 2.993 -30.852 1.00 86.44 540 LYS A C 1
ATOM 4395 O O . LYS A 1 540 ? 38.534 1.843 -30.867 1.00 86.44 540 LYS A O 1
ATOM 4400 N N . THR A 1 541 ? 36.969 3.316 -31.472 1.00 83.56 541 THR A N 1
ATOM 4401 C CA . THR A 1 541 ? 36.240 2.341 -32.296 1.00 83.56 541 THR A CA 1
ATOM 4402 C C . THR A 1 541 ? 36.982 2.087 -33.608 1.00 83.56 541 THR A C 1
ATOM 4404 O O . THR A 1 541 ? 37.049 0.934 -34.029 1.00 83.56 541 THR A O 1
ATOM 4407 N N . LYS A 1 542 ? 37.569 3.129 -34.218 1.00 81.88 542 LYS A N 1
ATOM 4408 C CA . LYS A 1 542 ? 38.410 3.001 -35.419 1.00 81.88 542 LYS A CA 1
ATOM 4409 C C . LYS A 1 542 ? 39.613 2.096 -35.158 1.00 81.88 542 LYS A C 1
ATOM 4411 O O . LYS A 1 542 ? 39.762 1.103 -35.858 1.00 81.88 542 LYS A O 1
ATOM 4416 N N . GLU A 1 543 ? 40.364 2.345 -34.088 1.00 82.19 543 GLU A N 1
ATOM 4417 C CA . GLU A 1 543 ? 41.512 1.522 -33.673 1.00 82.19 543 GLU A CA 1
ATOM 4418 C C . GLU A 1 543 ? 41.109 0.054 -33.461 1.00 82.19 543 GLU A C 1
ATOM 4420 O O . GLU A 1 543 ? 41.779 -0.868 -33.927 1.00 82.19 543 GLU A O 1
ATOM 4425 N N . LYS A 1 544 ? 39.964 -0.192 -32.808 1.00 81.62 544 LYS A N 1
ATOM 4426 C CA . LYS A 1 544 ? 39.456 -1.556 -32.582 1.00 81.62 544 LYS A CA 1
ATOM 4427 C C . LYS A 1 544 ? 39.107 -2.292 -33.881 1.00 81.62 544 LYS A C 1
ATOM 4429 O O . LYS A 1 544 ? 39.176 -3.514 -33.911 1.00 81.62 544 LYS A O 1
ATOM 4434 N N . LEU A 1 545 ? 38.673 -1.580 -34.918 1.00 77.31 545 LEU A N 1
ATOM 4435 C CA . LEU A 1 545 ? 38.411 -2.170 -36.235 1.00 77.31 545 LEU A CA 1
ATOM 4436 C C . LEU A 1 545 ? 39.704 -2.388 -37.015 1.00 77.31 545 LEU A C 1
ATOM 4438 O O . LEU A 1 545 ? 39.899 -3.461 -37.568 1.00 77.31 545 LEU A O 1
ATOM 4442 N N . GLN A 1 546 ? 40.593 -1.399 -37.000 1.00 74.31 546 GLN A N 1
ATOM 4443 C CA . GLN A 1 546 ? 41.901 -1.421 -37.654 1.00 74.31 546 GLN A CA 1
ATOM 4444 C C . GLN A 1 546 ? 42.793 -2.570 -37.147 1.00 74.31 546 GLN A C 1
ATOM 4446 O O . GLN A 1 546 ? 43.476 -3.230 -37.922 1.00 74.31 546 GLN A O 1
ATOM 4451 N N . SER A 1 547 ? 42.714 -2.880 -35.855 1.00 77.62 547 SER A N 1
ATOM 4452 C CA . SER A 1 547 ? 43.436 -3.990 -35.220 1.00 77.62 547 SER A CA 1
ATOM 4453 C C . SER A 1 547 ? 42.854 -5.384 -35.484 1.00 77.62 547 SER A C 1
ATOM 4455 O O . SER A 1 547 ? 43.465 -6.373 -35.074 1.00 77.62 547 SER A O 1
ATOM 4457 N N . LYS A 1 548 ? 41.691 -5.510 -36.139 1.00 75.06 548 LYS A N 1
ATOM 4458 C CA . LYS A 1 548 ? 41.125 -6.829 -36.454 1.00 75.06 548 LYS A CA 1
ATOM 4459 C C . LYS A 1 548 ? 41.928 -7.529 -37.543 1.00 75.06 548 LYS A C 1
ATOM 4461 O O . LYS A 1 548 ? 42.328 -6.895 -38.515 1.00 75.06 548 LYS A O 1
ATOM 4466 N N . CYS A 1 549 ? 42.084 -8.843 -37.406 1.00 72.50 549 CYS A N 1
ATOM 4467 C CA . CYS A 1 549 ? 42.642 -9.689 -38.454 1.00 72.50 549 CYS A CA 1
ATOM 4468 C C . CYS A 1 549 ? 41.560 -10.119 -39.454 1.00 72.50 549 CYS A C 1
ATOM 4470 O O . CYS A 1 549 ? 40.464 -10.512 -39.055 1.00 72.50 549 CYS A O 1
ATOM 4472 N N . VAL A 1 550 ? 41.899 -10.081 -40.737 1.00 68.44 550 VAL A N 1
ATOM 4473 C CA . VAL A 1 550 ? 41.112 -10.571 -41.874 1.00 68.44 550 VAL A CA 1
ATOM 4474 C C . VAL A 1 550 ? 41.968 -11.527 -42.706 1.00 68.44 550 VAL A C 1
ATOM 4476 O O . VAL A 1 550 ? 43.196 -11.499 -42.603 1.00 68.44 550 VAL A O 1
ATOM 4479 N N . GLN A 1 551 ? 41.339 -12.388 -43.509 1.00 60.28 551 GLN A N 1
ATOM 4480 C CA . GLN A 1 551 ? 42.061 -13.269 -44.424 1.00 60.28 551 GLN A CA 1
ATOM 4481 C C . GLN A 1 551 ? 42.131 -12.595 -45.792 1.00 60.28 551 GLN A C 1
ATOM 4483 O O . GLN A 1 551 ? 41.152 -12.551 -46.533 1.00 60.28 551 GLN A O 1
ATOM 4488 N N . PHE A 1 552 ? 43.299 -12.059 -46.114 1.00 59.19 552 PHE A N 1
ATOM 4489 C CA . PHE A 1 552 ? 43.566 -11.350 -47.352 1.00 59.19 552 PHE A CA 1
ATOM 4490 C C . PHE A 1 552 ? 44.538 -12.162 -48.204 1.00 59.19 552 PHE A C 1
ATOM 4492 O O . PHE A 1 552 ? 45.668 -12.410 -47.795 1.00 59.19 552 PHE A O 1
ATOM 4499 N N . GLN A 1 553 ? 44.083 -12.611 -49.374 1.00 52.06 553 GLN A N 1
ATOM 4500 C CA . GLN A 1 553 ? 44.866 -13.385 -50.344 1.00 52.06 553 GLN A CA 1
ATOM 4501 C C . GLN A 1 553 ? 45.534 -14.631 -49.742 1.00 52.06 553 GLN A C 1
ATOM 4503 O O . GLN A 1 553 ? 46.691 -14.933 -50.006 1.00 52.06 553 GLN A O 1
ATOM 4508 N N . GLY A 1 554 ? 44.800 -15.356 -48.894 1.00 52.94 554 GLY A N 1
ATOM 4509 C CA . GLY A 1 554 ? 45.309 -16.550 -48.212 1.00 52.94 554 GLY A CA 1
ATOM 4510 C C . GLY A 1 554 ? 46.152 -16.265 -46.963 1.00 52.94 554 GLY A C 1
ATOM 4511 O O . GLY A 1 554 ? 46.361 -17.181 -46.174 1.00 52.94 554 GLY A O 1
ATOM 4512 N N . SER A 1 555 ? 46.549 -15.014 -46.712 1.00 54.88 555 SER A N 1
ATOM 4513 C CA . SER A 1 555 ? 47.313 -14.609 -45.527 1.00 54.88 555 SER A CA 1
ATOM 4514 C C . SER A 1 555 ? 46.446 -13.895 -44.489 1.00 54.88 555 SER A C 1
ATOM 4516 O O . SER A 1 555 ? 45.523 -13.149 -44.812 1.00 54.88 555 SER A O 1
ATOM 4518 N N . GLN A 1 556 ? 46.745 -14.102 -43.207 1.00 68.88 556 GLN A N 1
ATOM 4519 C CA . GLN A 1 556 ? 46.077 -13.388 -42.123 1.00 68.88 556 GLN A CA 1
ATOM 4520 C C . GLN A 1 556 ? 46.745 -12.024 -41.916 1.00 68.88 556 GLN A C 1
ATOM 4522 O O . GLN A 1 556 ? 47.912 -11.949 -41.541 1.00 68.88 556 GLN A O 1
ATOM 4527 N N . MET A 1 557 ? 46.004 -10.939 -42.140 1.00 65.06 557 MET A N 1
ATOM 4528 C CA . MET A 1 557 ? 46.515 -9.567 -42.053 1.00 65.06 557 MET A CA 1
ATOM 4529 C C . MET A 1 557 ? 45.609 -8.695 -41.192 1.00 65.06 557 MET A C 1
ATOM 4531 O O . MET A 1 557 ? 44.407 -8.935 -41.105 1.00 65.06 557 MET A O 1
ATOM 4535 N N . LYS A 1 558 ? 46.162 -7.661 -40.554 1.00 73.50 558 LYS A N 1
ATOM 4536 C CA . LYS A 1 558 ? 45.345 -6.676 -39.832 1.00 73.50 558 LYS A CA 1
ATOM 4537 C C . LYS A 1 558 ? 44.747 -5.662 -40.800 1.00 73.50 558 LYS A C 1
ATOM 4539 O O . LYS A 1 558 ? 45.420 -5.248 -41.740 1.00 73.50 558 LYS A O 1
ATOM 4544 N N . VAL A 1 559 ? 43.539 -5.177 -40.525 1.00 72.19 559 VAL A N 1
ATOM 4545 C CA . VAL A 1 559 ? 42.891 -4.140 -41.349 1.00 72.19 559 VAL A CA 1
ATOM 4546 C C . VAL A 1 559 ? 43.782 -2.900 -41.488 1.00 72.19 559 VAL A C 1
ATOM 4548 O O . VAL A 1 559 ? 43.898 -2.361 -42.577 1.00 72.19 559 VAL A O 1
ATOM 4551 N N . GLU A 1 560 ? 44.486 -2.487 -40.431 1.00 71.06 560 GLU A N 1
ATOM 4552 C CA . GLU A 1 560 ? 45.403 -1.336 -40.452 1.00 71.06 560 GLU A CA 1
ATOM 4553 C C . GLU A 1 560 ? 46.534 -1.459 -41.479 1.00 71.06 560 GLU A C 1
ATOM 4555 O O . GLU A 1 560 ? 47.002 -0.451 -41.994 1.00 71.06 560 GLU A O 1
ATOM 4560 N N . THR A 1 561 ? 46.959 -2.688 -41.790 1.00 66.75 561 THR A N 1
ATOM 4561 C CA . THR A 1 561 ? 48.017 -2.954 -42.779 1.00 66.75 561 THR A CA 1
ATOM 4562 C C . THR A 1 561 ? 47.510 -2.897 -44.216 1.00 66.75 561 THR A C 1
ATOM 4564 O O . THR A 1 561 ? 48.312 -2.789 -45.138 1.00 66.75 561 THR A O 1
ATOM 4567 N N . LEU A 1 562 ? 46.188 -2.948 -44.392 1.00 60.62 562 LEU A N 1
ATOM 4568 C CA . LEU A 1 562 ? 45.504 -2.902 -45.680 1.00 60.62 562 LEU A CA 1
ATOM 4569 C C . LEU A 1 562 ? 44.990 -1.495 -46.024 1.00 60.62 562 LEU A C 1
ATOM 4571 O O . LEU A 1 562 ? 44.433 -1.307 -47.098 1.00 60.62 562 LEU A O 1
ATOM 4575 N N . LEU A 1 563 ? 45.132 -0.525 -45.115 1.00 62.50 563 LEU A N 1
ATOM 4576 C CA . LEU A 1 563 ? 44.718 0.861 -45.322 1.00 62.50 563 LEU A CA 1
ATOM 4577 C C . LEU A 1 563 ? 45.939 1.706 -45.704 1.00 62.50 563 LEU A C 1
ATOM 4579 O O . LEU A 1 563 ? 46.936 1.716 -44.979 1.00 62.50 563 LEU A O 1
ATOM 4583 N N . ASP A 1 564 ? 45.858 2.435 -46.817 1.00 53.12 564 ASP A N 1
ATOM 4584 C CA . ASP A 1 564 ? 46.894 3.400 -47.190 1.00 53.12 564 ASP A CA 1
ATOM 4585 C C . ASP A 1 564 ? 46.906 4.606 -46.228 1.00 53.12 564 ASP A C 1
ATOM 4587 O O . ASP A 1 564 ? 45.873 5.021 -45.698 1.00 53.12 564 ASP A O 1
ATOM 4591 N N . LYS A 1 565 ? 48.094 5.168 -45.978 1.00 50.88 565 LYS A N 1
ATOM 4592 C CA . LYS A 1 565 ? 48.296 6.312 -45.076 1.00 50.88 565 LYS A CA 1
ATOM 4593 C C . LYS A 1 565 ? 47.931 7.654 -45.719 1.00 50.88 565 LYS A C 1
ATOM 4595 O O . LYS A 1 565 ? 47.751 8.618 -44.978 1.00 50.88 565 LYS A O 1
ATOM 4600 N N . SER A 1 566 ? 47.866 7.729 -47.051 1.00 44.84 566 SER A N 1
ATOM 4601 C CA . SER A 1 566 ? 47.676 8.978 -47.808 1.00 44.84 566 SER A CA 1
ATOM 4602 C C . SER A 1 566 ? 46.226 9.281 -48.204 1.00 44.84 566 SER A C 1
ATOM 4604 O O . SER A 1 566 ? 45.928 10.418 -48.559 1.00 44.84 566 SER A O 1
ATOM 4606 N N . SER A 1 567 ? 45.304 8.317 -48.127 1.00 47.25 567 SER A N 1
ATOM 4607 C CA . SER A 1 567 ? 43.933 8.487 -48.623 1.00 47.25 567 SER A CA 1
ATOM 4608 C C . SER A 1 567 ? 42.921 8.840 -47.529 1.00 47.25 567 SER A C 1
ATOM 4610 O O . SER A 1 567 ? 43.032 8.478 -46.354 1.00 47.25 567 SER A O 1
ATOM 4612 N N . GLU A 1 568 ? 41.879 9.570 -47.930 1.00 49.97 568 GLU A N 1
ATOM 4613 C CA . GLU A 1 568 ? 40.734 9.866 -47.083 1.00 49.97 568 GLU A CA 1
ATOM 4614 C C . GLU A 1 568 ? 40.032 8.559 -46.666 1.00 49.97 568 GLU A C 1
ATOM 4616 O O . GLU A 1 568 ? 39.198 8.037 -47.401 1.00 49.97 568 GLU A O 1
ATOM 4621 N N . LEU A 1 569 ? 40.308 8.061 -45.452 1.00 48.44 569 LEU A N 1
ATOM 4622 C CA . LEU A 1 569 ? 39.749 6.835 -44.828 1.00 48.44 569 LEU A CA 1
ATOM 4623 C C . LEU A 1 569 ? 38.221 6.615 -44.981 1.00 48.44 569 LEU A C 1
ATOM 4625 O O . LEU A 1 569 ? 37.704 5.541 -44.682 1.00 48.44 569 LEU A O 1
ATOM 4629 N N . ASN A 1 570 ? 37.483 7.636 -45.404 1.00 43.34 570 ASN A N 1
ATOM 4630 C CA . ASN A 1 570 ? 36.023 7.712 -45.476 1.00 43.34 570 ASN A CA 1
ATOM 4631 C C . ASN A 1 570 ? 35.474 7.273 -46.825 1.00 43.34 570 ASN A C 1
ATOM 4633 O O . ASN A 1 570 ? 34.307 6.904 -46.889 1.00 43.34 570 ASN A O 1
ATOM 4637 N N . ALA A 1 571 ? 36.315 7.264 -47.860 1.00 47.28 571 ALA A N 1
ATOM 4638 C CA . ALA A 1 571 ? 36.011 6.594 -49.118 1.00 47.28 571 ALA A CA 1
ATOM 4639 C C . ALA A 1 571 ? 36.145 5.060 -49.000 1.00 47.28 571 ALA A C 1
ATOM 4641 O O . ALA A 1 571 ? 35.552 4.332 -49.784 1.00 47.28 571 ALA A O 1
ATOM 4642 N N . ILE A 1 572 ? 36.875 4.569 -47.986 1.00 53.84 572 ILE A N 1
ATOM 4643 C CA . ILE A 1 572 ? 37.372 3.185 -47.928 1.00 53.84 572 ILE A CA 1
ATOM 4644 C C . ILE A 1 572 ? 36.437 2.244 -47.140 1.00 53.84 572 ILE A C 1
ATOM 4646 O O . ILE A 1 572 ? 36.160 1.126 -47.565 1.00 53.84 572 ILE A O 1
ATOM 4650 N N . ILE A 1 573 ? 35.899 2.670 -45.988 1.00 64.12 573 ILE A N 1
ATOM 4651 C CA . ILE A 1 573 ? 35.050 1.809 -45.136 1.00 64.12 573 ILE A CA 1
ATOM 4652 C C . ILE A 1 573 ? 33.601 2.308 -45.144 1.00 64.12 573 ILE A C 1
ATOM 4654 O O . ILE A 1 573 ? 33.214 3.154 -44.335 1.00 64.12 573 ILE A O 1
ATOM 4658 N N . ASN A 1 574 ? 32.778 1.754 -46.037 1.00 67.56 574 ASN A N 1
ATOM 4659 C CA . ASN A 1 574 ? 31.333 1.996 -46.045 1.00 67.56 574 ASN A CA 1
ATOM 4660 C C . ASN A 1 574 ? 30.595 1.166 -44.971 1.00 67.56 574 ASN A C 1
ATOM 4662 O O . ASN A 1 574 ? 31.198 0.415 -44.197 1.00 67.56 574 ASN A O 1
ATOM 4666 N N . LEU A 1 575 ? 29.271 1.329 -44.891 1.00 71.44 575 LEU A N 1
ATOM 4667 C CA . LEU A 1 575 ? 28.436 0.656 -43.895 1.00 71.44 575 LEU A CA 1
ATOM 4668 C C . LEU A 1 575 ? 28.534 -0.876 -43.965 1.00 71.44 575 LEU A C 1
ATOM 4670 O O . LEU A 1 575 ? 28.645 -1.514 -42.917 1.00 71.44 575 LEU A O 1
ATOM 4674 N N . THR A 1 576 ? 28.496 -1.451 -45.167 1.00 69.69 576 THR A N 1
ATOM 4675 C CA . THR A 1 576 ? 28.556 -2.903 -45.389 1.00 69.69 576 THR A CA 1
ATOM 4676 C C . THR A 1 576 ? 29.898 -3.455 -44.916 1.00 69.69 576 THR A C 1
ATOM 4678 O O . THR A 1 576 ? 29.925 -4.298 -44.017 1.00 69.69 576 THR A O 1
ATOM 4681 N N . SER A 1 577 ? 31.011 -2.870 -45.378 1.00 69.06 577 SER A N 1
ATOM 4682 C CA . SER A 1 577 ? 32.366 -3.234 -44.939 1.00 69.06 577 SER A CA 1
ATOM 4683 C C . SER A 1 577 ? 32.519 -3.123 -43.421 1.00 69.06 577 SER A C 1
ATOM 4685 O O . SER A 1 577 ? 33.085 -3.996 -42.764 1.00 69.06 577 SER A O 1
ATOM 4687 N N . PHE A 1 578 ? 31.983 -2.054 -42.824 1.00 73.38 578 PHE A N 1
ATOM 4688 C CA . PHE A 1 578 ? 32.009 -1.864 -41.377 1.00 73.38 578 PHE A CA 1
ATOM 4689 C C . PHE A 1 578 ? 31.262 -2.979 -40.629 1.00 73.38 578 PHE A C 1
ATOM 4691 O O . PHE A 1 578 ? 31.744 -3.464 -39.601 1.00 73.38 578 PHE A O 1
ATOM 4698 N N . GLN A 1 579 ? 30.078 -3.373 -41.106 1.00 72.44 579 GLN A N 1
ATOM 4699 C CA . GLN A 1 579 ? 29.274 -4.426 -40.485 1.00 72.44 579 GLN A CA 1
ATOM 4700 C C . GLN A 1 579 ? 29.968 -5.790 -40.575 1.00 72.44 579 GLN A C 1
ATOM 4702 O O . GLN A 1 579 ? 30.045 -6.494 -39.562 1.00 72.44 579 GLN A O 1
ATOM 4707 N N . GLU A 1 580 ? 30.539 -6.122 -41.731 1.00 68.25 580 GLU A N 1
ATOM 4708 C CA . GLU A 1 580 ? 31.261 -7.375 -41.959 1.00 68.25 580 GLU A CA 1
ATOM 4709 C C . GLU A 1 580 ? 32.515 -7.487 -41.101 1.00 68.25 580 GLU A C 1
ATOM 4711 O O . GLU A 1 580 ? 32.624 -8.422 -40.300 1.00 68.25 580 GLU A O 1
ATOM 4716 N N . LEU A 1 581 ? 33.400 -6.483 -41.159 1.00 69.00 581 LEU A N 1
ATOM 4717 C CA . LEU A 1 581 ? 34.610 -6.424 -40.336 1.00 69.00 581 LEU A CA 1
ATOM 4718 C C . LEU A 1 581 ? 34.275 -6.581 -38.858 1.00 69.00 581 LEU A C 1
ATOM 4720 O O . LEU A 1 581 ? 35.028 -7.161 -38.076 1.00 69.00 581 LEU A O 1
ATOM 4724 N N . ARG A 1 582 ? 33.116 -6.082 -38.432 1.00 67.62 582 ARG A N 1
ATOM 4725 C CA . ARG A 1 582 ? 32.685 -6.162 -37.047 1.00 67.62 582 ARG A CA 1
ATOM 4726 C C . ARG A 1 582 ? 32.092 -7.521 -36.663 1.00 67.62 582 ARG A C 1
ATOM 4728 O O . ARG A 1 582 ? 32.325 -7.922 -35.519 1.00 67.62 582 ARG A O 1
ATOM 4735 N N . SER A 1 583 ? 31.385 -8.194 -37.573 1.00 64.81 583 SER A N 1
ATOM 4736 C CA . SER A 1 583 ? 30.667 -9.460 -37.340 1.00 64.81 583 SER A CA 1
ATOM 4737 C C . SER A 1 583 ? 31.552 -10.570 -36.763 1.00 64.81 583 SER A C 1
ATOM 4739 O O . SER A 1 583 ? 31.056 -11.429 -36.042 1.00 64.81 583 SER A O 1
ATOM 4741 N N . GLY A 1 584 ? 32.868 -10.499 -36.996 1.00 53.38 584 GLY A N 1
ATOM 4742 C CA . GLY A 1 584 ? 33.823 -11.512 -36.541 1.00 53.38 584 GLY A CA 1
ATOM 4743 C C . GLY A 1 584 ? 33.947 -12.684 -37.511 1.00 53.38 584 GLY A C 1
ATOM 4744 O O . GLY A 1 584 ? 34.814 -13.528 -37.319 1.00 53.38 584 GLY A O 1
ATOM 4745 N N . THR A 1 585 ? 33.135 -12.696 -38.568 1.00 54.34 585 THR A N 1
ATOM 4746 C CA . THR A 1 585 ? 33.339 -13.547 -39.736 1.00 54.34 585 THR A CA 1
ATOM 4747 C C . THR A 1 585 ? 34.698 -13.212 -40.340 1.00 54.34 585 THR A C 1
ATOM 4749 O O . THR A 1 585 ? 35.037 -12.036 -40.496 1.00 54.34 585 THR A O 1
ATOM 4752 N N . ILE A 1 586 ? 35.491 -14.237 -40.651 1.00 53.81 586 ILE A N 1
ATOM 4753 C CA . ILE A 1 586 ? 36.723 -14.048 -41.413 1.00 53.81 586 ILE A CA 1
ATOM 4754 C C . ILE A 1 586 ? 36.298 -13.539 -42.787 1.00 53.81 586 ILE A C 1
ATOM 4756 O O . ILE A 1 586 ? 35.739 -14.294 -43.580 1.00 53.81 586 ILE A O 1
ATOM 4760 N N . VAL A 1 587 ? 36.534 -12.254 -43.050 1.00 52.75 587 VAL A N 1
ATOM 4761 C CA . VAL A 1 587 ? 36.384 -11.697 -44.393 1.00 52.75 587 VAL A CA 1
ATOM 4762 C C . VAL A 1 587 ? 37.469 -12.357 -45.236 1.00 52.75 587 VAL A C 1
ATOM 4764 O O . VAL A 1 587 ? 38.654 -12.101 -45.013 1.00 52.75 587 VAL A O 1
ATOM 4767 N N . LYS A 1 588 ? 37.063 -13.285 -46.109 1.00 52.34 588 LYS A N 1
ATOM 4768 C CA . LYS A 1 588 ? 37.947 -13.993 -47.035 1.00 52.34 588 LYS A CA 1
ATOM 4769 C C . LYS A 1 588 ? 38.003 -13.207 -48.329 1.00 52.34 588 LYS A C 1
ATOM 4771 O O . LYS A 1 588 ? 37.046 -13.197 -49.093 1.00 52.34 588 LYS A O 1
ATOM 4776 N N . ILE A 1 589 ? 39.135 -12.568 -48.568 1.00 50.19 589 ILE A N 1
ATOM 4777 C CA . ILE A 1 589 ? 39.424 -11.928 -49.844 1.00 50.19 589 ILE A CA 1
ATOM 4778 C C . ILE A 1 589 ? 40.334 -12.904 -50.591 1.00 50.19 589 ILE A C 1
ATOM 4780 O O . ILE A 1 589 ? 41.479 -13.083 -50.165 1.00 50.19 589 ILE A O 1
ATOM 4784 N N . PRO A 1 590 ? 39.839 -13.623 -51.613 1.00 42.06 590 PRO A N 1
ATOM 4785 C CA . PRO A 1 590 ? 40.639 -14.619 -52.315 1.00 42.06 590 PRO A CA 1
ATOM 4786 C C . PRO A 1 590 ? 41.837 -13.969 -53.019 1.00 42.06 590 PRO A C 1
ATOM 4788 O O . PRO A 1 590 ? 41.822 -12.782 -53.353 1.00 42.06 590 PRO A O 1
ATOM 4791 N N . ALA A 1 591 ? 42.899 -14.749 -53.232 1.00 40.47 591 ALA A N 1
ATOM 4792 C CA . ALA A 1 591 ? 43.952 -14.342 -54.155 1.00 40.47 591 ALA A CA 1
ATOM 4793 C C . ALA A 1 591 ? 43.338 -14.184 -55.559 1.00 40.47 591 ALA A C 1
ATOM 4795 O O . ALA A 1 591 ? 42.413 -14.934 -55.886 1.00 40.47 591 ALA A O 1
ATOM 4796 N N . PRO A 1 592 ? 43.823 -13.250 -56.398 1.00 40.50 592 PRO A N 1
ATOM 4797 C CA . PRO A 1 592 ? 43.495 -13.279 -57.815 1.00 40.50 592 PRO A CA 1
ATOM 4798 C C . PRO A 1 592 ? 43.897 -14.659 -58.330 1.00 40.50 592 PRO A C 1
ATOM 4800 O O . PRO A 1 592 ? 45.077 -15.013 -58.274 1.00 40.50 592 PRO A O 1
ATOM 4803 N N . ILE A 1 593 ? 42.925 -15.462 -58.759 1.00 37.56 593 ILE A N 1
ATOM 4804 C CA . ILE A 1 593 ? 43.225 -16.720 -59.434 1.00 37.56 593 ILE A CA 1
ATOM 4805 C C . ILE A 1 593 ? 43.983 -16.310 -60.693 1.00 37.56 593 ILE A C 1
ATOM 4807 O O . ILE A 1 593 ? 43.438 -15.614 -61.545 1.00 37.56 593 ILE A O 1
ATOM 4811 N N . THR A 1 594 ? 45.259 -16.678 -60.793 1.00 36.75 594 THR A N 1
ATOM 4812 C CA . THR A 1 594 ? 45.914 -16.728 -62.100 1.00 36.75 594 THR A CA 1
ATOM 4813 C C . THR A 1 594 ? 45.170 -17.828 -62.849 1.00 36.75 594 THR A C 1
ATOM 4815 O O . THR A 1 594 ? 45.151 -18.947 -62.330 1.00 36.75 594 THR A O 1
ATOM 4818 N N . PRO A 1 595 ? 44.489 -17.560 -63.976 1.00 37.78 595 PRO A N 1
ATOM 4819 C CA . PRO A 1 595 ? 43.795 -18.614 -64.695 1.00 37.78 595 PRO A CA 1
ATOM 4820 C C . PRO A 1 595 ? 44.850 -19.541 -65.302 1.00 37.78 595 PRO A C 1
ATOM 4822 O O . PRO A 1 595 ? 45.297 -19.373 -66.429 1.00 37.78 595 PRO A O 1
ATOM 4825 N N . LEU A 1 596 ? 45.272 -20.542 -64.536 1.00 34.28 596 LEU A N 1
ATOM 4826 C CA . LEU A 1 596 ? 45.918 -21.737 -65.053 1.00 34.28 596 LEU A CA 1
ATOM 4827 C C . LEU A 1 596 ? 44.806 -22.653 -65.573 1.00 34.28 596 LEU A C 1
ATOM 4829 O O . LEU A 1 596 ? 44.558 -23.693 -64.976 1.00 34.28 596 LEU A O 1
ATOM 4833 N N . SER A 1 597 ? 44.070 -22.201 -66.596 1.00 32.41 597 SER A N 1
ATOM 4834 C CA . SER A 1 597 ? 43.314 -22.989 -67.592 1.00 32.41 597 SER A CA 1
ATOM 4835 C C . SER A 1 597 ? 42.231 -22.126 -68.270 1.00 32.41 597 SER A C 1
ATOM 4837 O O . SER A 1 597 ? 41.566 -21.358 -67.573 1.00 32.41 597 SER A O 1
ATOM 4839 N N . PRO A 1 598 ? 41.991 -22.261 -69.590 1.00 36.66 598 PRO A N 1
ATOM 4840 C CA . PRO A 1 598 ? 41.041 -21.424 -70.339 1.00 36.66 598 PRO A CA 1
ATOM 4841 C C . PRO A 1 598 ? 39.546 -21.698 -70.086 1.00 36.66 598 PRO A C 1
ATOM 4843 O O . PRO A 1 598 ? 38.712 -21.046 -70.703 1.00 36.66 598 PRO A O 1
ATOM 4846 N N . GLU A 1 599 ? 39.179 -22.651 -69.224 1.00 33.78 599 GLU A N 1
ATOM 4847 C CA . GLU A 1 599 ? 37.802 -23.179 -69.166 1.00 33.78 599 GLU A CA 1
ATOM 4848 C C . GLU A 1 599 ? 37.000 -22.814 -67.904 1.00 33.78 599 GLU A C 1
ATOM 4850 O O . GLU A 1 599 ? 35.898 -23.320 -67.705 1.00 33.78 599 GLU A O 1
ATOM 4855 N N . LEU A 1 600 ? 37.484 -21.905 -67.051 1.00 33.91 600 LEU A N 1
ATOM 4856 C CA . LEU A 1 600 ? 36.692 -21.425 -65.913 1.00 33.91 600 LEU A CA 1
ATOM 4857 C C . LEU A 1 600 ? 36.007 -20.093 -66.240 1.00 33.91 600 LEU A C 1
ATOM 4859 O O . LEU A 1 600 ? 36.651 -19.063 -66.426 1.00 33.91 600 LEU A O 1
ATOM 4863 N N . THR A 1 601 ? 34.675 -20.149 -66.282 1.00 32.06 601 THR A N 1
ATOM 4864 C CA . THR A 1 601 ? 33.727 -19.026 -66.343 1.00 32.06 601 THR A CA 1
ATOM 4865 C C . THR A 1 601 ? 34.126 -17.842 -65.446 1.00 32.06 601 THR A C 1
ATOM 4867 O O . THR A 1 601 ? 34.666 -18.067 -64.358 1.00 32.06 601 THR A O 1
ATOM 4870 N N . PRO A 1 602 ? 33.812 -16.589 -65.846 1.00 36.22 602 PRO A N 1
ATOM 4871 C CA . PRO A 1 602 ? 34.113 -15.403 -65.050 1.00 36.22 602 PRO A CA 1
ATOM 4872 C C . PRO A 1 602 ? 33.557 -15.541 -63.629 1.00 36.22 602 PRO A C 1
ATOM 4874 O O . PRO A 1 602 ? 32.452 -16.049 -63.436 1.00 36.22 602 PRO A O 1
ATOM 4877 N N . LEU A 1 603 ? 34.349 -15.094 -62.650 1.00 35.81 603 LEU A N 1
ATOM 4878 C CA . LEU A 1 603 ? 34.017 -15.054 -61.223 1.00 35.81 603 LEU A CA 1
ATOM 4879 C C . LEU A 1 603 ? 32.550 -14.653 -60.993 1.00 35.81 603 LEU A C 1
ATOM 4881 O O . LEU A 1 603 ? 32.084 -13.649 -61.534 1.00 35.81 603 LEU A O 1
ATOM 4885 N N . SER A 1 604 ? 31.837 -15.423 -60.165 1.00 32.38 604 SER A N 1
ATOM 4886 C CA . SER A 1 604 ? 30.484 -15.072 -59.732 1.00 32.38 604 SER A CA 1
ATOM 4887 C C . SER A 1 604 ? 30.474 -13.691 -59.041 1.00 32.38 604 SER A C 1
ATOM 4889 O O . SER A 1 604 ? 31.468 -13.303 -58.417 1.00 32.38 604 SER A O 1
ATOM 4891 N N . PRO A 1 605 ? 29.362 -12.938 -59.114 1.00 32.44 605 PRO A N 1
ATOM 4892 C CA . PRO A 1 605 ? 29.258 -11.536 -58.677 1.00 32.44 605 PRO A CA 1
ATOM 4893 C C . PRO A 1 605 ? 29.317 -11.294 -57.149 1.00 32.44 605 PRO A C 1
ATOM 4895 O O . PRO A 1 605 ? 28.885 -10.245 -56.677 1.00 32.44 605 PRO A O 1
ATOM 4898 N N . GLU A 1 606 ? 29.849 -12.230 -56.357 1.00 30.02 606 GLU A N 1
ATOM 4899 C CA . GLU A 1 606 ? 29.809 -12.193 -54.883 1.00 30.02 606 GLU A CA 1
ATOM 4900 C C . GLU A 1 606 ? 31.163 -11.907 -54.203 1.00 30.02 606 GLU A C 1
ATOM 4902 O O . GLU A 1 606 ? 31.240 -11.897 -52.973 1.00 30.02 606 GLU A O 1
ATOM 4907 N N . PHE A 1 607 ? 32.242 -11.650 -54.952 1.00 33.09 607 PHE A N 1
ATOM 4908 C CA . PHE A 1 607 ? 33.570 -11.448 -54.355 1.00 33.09 607 PHE A CA 1
ATOM 4909 C C . PHE A 1 607 ? 33.947 -9.964 -54.145 1.00 33.09 607 PHE A C 1
ATOM 4911 O O . PHE A 1 607 ? 33.736 -9.139 -55.034 1.00 33.09 607 PHE A O 1
ATOM 4918 N N . PRO A 1 608 ? 34.558 -9.604 -52.996 1.00 35.97 608 PRO A N 1
ATOM 4919 C CA . PRO A 1 608 ? 35.050 -8.250 -52.731 1.00 35.97 608 PRO A CA 1
ATOM 4920 C C . PRO A 1 608 ? 36.202 -7.863 -53.678 1.00 35.97 608 PRO A C 1
ATOM 4922 O O . PRO A 1 608 ? 37.162 -8.618 -53.835 1.00 35.97 608 PRO A O 1
ATOM 4925 N N . TYR A 1 609 ? 36.120 -6.671 -54.279 1.00 38.97 609 TYR A N 1
ATOM 4926 C CA . TYR A 1 609 ? 37.088 -6.134 -55.247 1.00 38.97 609 TYR A CA 1
ATOM 4927 C C . TYR A 1 609 ? 38.032 -5.091 -54.613 1.00 3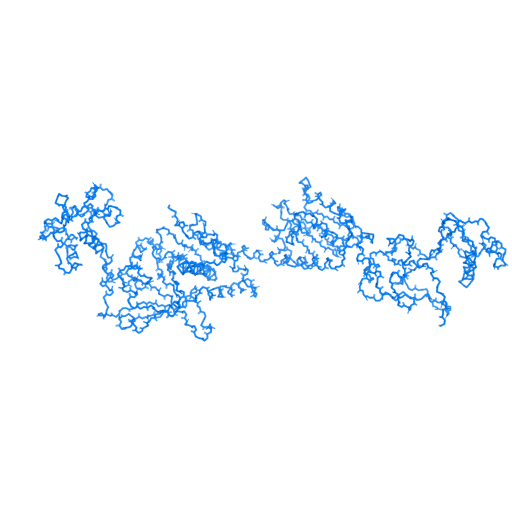8.97 609 TYR A C 1
ATOM 4929 O O . TYR A 1 609 ? 37.665 -4.379 -53.687 1.00 38.97 609 TYR A O 1
ATOM 4937 N N . ILE A 1 610 ? 39.269 -4.982 -55.105 1.00 36.97 610 ILE A N 1
ATOM 4938 C CA . ILE A 1 610 ? 40.290 -4.037 -54.617 1.00 36.97 610 ILE A CA 1
ATOM 4939 C C . ILE A 1 610 ? 40.615 -3.053 -55.741 1.00 36.97 610 ILE A C 1
ATOM 4941 O O . ILE A 1 610 ? 41.243 -3.438 -56.726 1.00 36.97 610 ILE A O 1
ATOM 4945 N N . GLU A 1 611 ? 40.245 -1.784 -55.570 1.00 37.22 611 GLU A N 1
ATOM 4946 C CA . GLU A 1 611 ? 40.696 -0.692 -56.439 1.00 37.22 611 GLU A CA 1
ATOM 4947 C C . GLU A 1 611 ? 42.182 -0.395 -56.151 1.00 37.22 611 GLU A C 1
ATOM 4949 O O . GLU A 1 611 ? 42.577 -0.180 -55.001 1.00 37.22 611 GLU A O 1
ATOM 4954 N N . ARG A 1 612 ? 43.037 -0.435 -57.183 1.00 38.78 612 ARG A N 1
ATOM 4955 C CA . ARG A 1 612 ? 44.480 -0.151 -57.075 1.00 38.78 612 ARG A CA 1
ATOM 4956 C C . ARG A 1 612 ? 44.796 1.196 -57.724 1.00 38.78 612 ARG A C 1
ATOM 4958 O O . ARG A 1 612 ? 44.525 1.387 -58.905 1.00 38.78 612 ARG A O 1
ATOM 4965 N N . GLN A 1 613 ? 45.430 2.090 -56.969 1.00 39.19 613 GLN A N 1
ATOM 4966 C CA . GLN A 1 613 ? 45.798 3.445 -57.396 1.00 39.19 613 GLN A CA 1
ATOM 4967 C C . GLN A 1 613 ? 47.332 3.615 -57.395 1.00 39.19 613 GLN A C 1
ATOM 4969 O O . GLN A 1 613 ? 48.004 3.110 -56.494 1.00 39.19 613 GLN A O 1
ATOM 4974 N N . LEU A 1 614 ? 47.895 4.310 -58.393 1.00 38.22 614 LEU A N 1
ATOM 4975 C CA . LEU A 1 614 ? 49.298 4.757 -58.429 1.00 38.22 614 LEU A CA 1
ATOM 4976 C C . LEU A 1 614 ? 49.362 6.290 -58.346 1.00 38.22 614 LEU A C 1
ATOM 4978 O O . LEU A 1 614 ? 48.578 6.982 -58.987 1.00 38.22 614 LEU A O 1
ATOM 4982 N N . GLU A 1 615 ? 50.309 6.837 -57.587 1.00 38.31 615 GLU A N 1
ATOM 4983 C CA . GLU A 1 615 ? 50.617 8.276 -57.574 1.00 38.31 615 GLU A CA 1
ATOM 4984 C C . GLU A 1 615 ? 51.830 8.555 -58.483 1.00 38.31 615 GLU A C 1
ATOM 4986 O O . GLU A 1 615 ? 52.873 7.915 -58.345 1.00 38.31 615 GLU A O 1
ATOM 4991 N N . PHE A 1 616 ? 51.688 9.489 -59.425 1.00 42.06 616 PHE A N 1
ATOM 4992 C CA . PHE A 1 616 ? 52.734 9.989 -60.328 1.00 42.06 616 PHE A CA 1
ATOM 4993 C C . PHE A 1 616 ? 53.399 11.218 -59.733 1.00 42.06 616 PHE A C 1
ATOM 4995 O O . PHE A 1 616 ? 52.752 11.927 -58.982 1.00 42.06 616 PHE A O 1
ATOM 5002 N N . SER A 1 617 ? 54.629 11.520 -60.145 1.00 39.84 617 SER A N 1
ATOM 5003 C CA . SER A 1 617 ? 55.249 12.849 -60.086 1.00 39.84 617 SER A CA 1
ATOM 5004 C C . SER A 1 617 ? 55.227 13.430 -61.504 1.00 39.84 617 SER A C 1
ATOM 5006 O O . SER A 1 617 ? 56.040 13.005 -62.313 1.00 39.84 617 SER A O 1
ATOM 5008 N N . SER A 1 618 ? 54.255 14.296 -61.829 1.00 41.59 618 SER A N 1
ATOM 5009 C CA . SER A 1 618 ? 53.982 14.898 -63.160 1.00 41.59 618 SER A CA 1
ATOM 5010 C C . SER A 1 618 ? 54.011 13.946 -64.380 1.00 41.59 618 SER A C 1
ATOM 5012 O O . SER A 1 618 ? 55.044 13.388 -64.742 1.00 41.59 618 SER A O 1
ATOM 5014 N N . TYR A 1 619 ? 52.888 13.789 -65.088 1.00 48.31 619 TYR A N 1
ATOM 5015 C CA . TYR A 1 619 ? 52.861 13.068 -66.369 1.00 48.31 619 TYR A CA 1
ATOM 5016 C C . TYR A 1 619 ? 53.707 13.831 -67.406 1.00 48.31 619 TYR A C 1
ATOM 5018 O O . TYR A 1 619 ? 53.264 14.825 -67.972 1.00 48.31 619 TYR A O 1
ATOM 5026 N N . HIS A 1 620 ? 54.961 13.422 -67.594 1.00 53.38 620 HIS A N 1
ATOM 5027 C CA . HIS A 1 620 ? 55.863 14.044 -68.561 1.00 53.38 620 HIS A CA 1
ATOM 5028 C C . HIS A 1 620 ? 55.527 13.508 -69.959 1.00 53.38 620 HIS A C 1
ATOM 5030 O O . HIS A 1 620 ? 55.399 12.293 -70.118 1.00 53.38 620 HIS A O 1
ATOM 5036 N N . GLU A 1 621 ? 55.476 14.370 -70.982 1.00 54.19 621 GLU A N 1
ATOM 5037 C CA . GLU A 1 621 ? 55.221 13.995 -72.394 1.00 54.19 621 GLU A CA 1
ATOM 5038 C C . GLU A 1 621 ? 56.130 12.860 -72.913 1.00 54.19 621 GLU A C 1
ATOM 5040 O O . GLU A 1 621 ? 55.830 12.206 -73.906 1.00 54.19 621 GLU A O 1
ATOM 5045 N N . ASN A 1 622 ? 57.227 12.568 -72.207 1.00 63.44 622 ASN A N 1
ATOM 5046 C CA . ASN A 1 622 ? 58.200 11.548 -72.573 1.00 63.44 622 ASN A CA 1
ATOM 5047 C C . ASN A 1 622 ? 57.961 10.167 -71.920 1.00 63.44 622 ASN A C 1
ATOM 5049 O O . ASN A 1 622 ? 58.710 9.231 -72.195 1.00 63.44 622 ASN A O 1
ATOM 5053 N N . PHE A 1 623 ? 56.945 10.003 -71.059 1.00 70.94 623 PHE A N 1
ATOM 5054 C CA . PHE A 1 623 ? 56.670 8.727 -70.375 1.00 70.94 623 PHE A CA 1
ATOM 5055 C C . PHE A 1 623 ? 56.311 7.609 -71.361 1.00 70.94 623 PHE A C 1
ATOM 5057 O O . PHE A 1 623 ? 56.834 6.499 -71.260 1.00 70.94 623 PHE A O 1
ATOM 5064 N N . HIS A 1 624 ? 55.465 7.906 -72.350 1.00 71.19 624 HIS A N 1
ATOM 5065 C CA . HIS A 1 624 ? 55.105 6.934 -73.380 1.00 71.19 624 HIS A CA 1
ATOM 5066 C C . HIS A 1 624 ? 56.299 6.530 -74.247 1.00 71.19 624 HIS A C 1
ATOM 5068 O O . HIS A 1 624 ? 56.436 5.353 -74.572 1.00 71.19 624 HIS A O 1
ATOM 5074 N N . ASN A 1 625 ? 57.207 7.465 -74.531 1.00 74.19 625 ASN A N 1
ATOM 5075 C CA . ASN A 1 625 ? 58.437 7.175 -75.264 1.00 74.19 625 ASN A CA 1
ATOM 5076 C C . ASN A 1 625 ? 59.374 6.269 -74.452 1.00 74.19 625 ASN A C 1
ATOM 5078 O O . ASN A 1 625 ? 59.883 5.284 -74.980 1.00 74.19 625 ASN A O 1
ATOM 5082 N N . GLN A 1 626 ? 59.551 6.539 -73.153 1.00 76.19 626 GLN A N 1
ATOM 5083 C CA . GLN A 1 626 ? 60.351 5.686 -72.262 1.00 76.19 626 GLN A CA 1
ATOM 5084 C C . GLN A 1 626 ? 59.751 4.283 -72.121 1.00 76.19 626 GLN A C 1
ATOM 5086 O O . GLN A 1 626 ? 60.477 3.287 -72.085 1.00 76.19 626 GLN A O 1
ATOM 5091 N N . LEU A 1 627 ? 58.421 4.196 -72.056 1.00 79.12 627 LEU A N 1
ATOM 5092 C CA . LEU A 1 627 ? 57.712 2.927 -71.967 1.00 79.12 627 LEU A CA 1
ATOM 5093 C C . LEU A 1 627 ? 57.843 2.114 -73.254 1.00 79.12 627 LEU A C 1
ATOM 5095 O O . LEU A 1 627 ? 58.179 0.933 -73.182 1.00 79.12 627 LEU A O 1
ATOM 5099 N N . ALA A 1 628 ? 57.655 2.750 -74.411 1.00 81.19 628 ALA A N 1
ATOM 5100 C CA . ALA A 1 628 ? 57.847 2.127 -75.716 1.00 81.19 628 ALA A CA 1
ATOM 5101 C C . ALA A 1 628 ? 59.292 1.618 -75.864 1.00 81.19 628 ALA A C 1
ATOM 5103 O O . ALA A 1 628 ? 59.508 0.452 -76.195 1.00 81.19 628 ALA A O 1
ATOM 5104 N N . GLN A 1 629 ? 60.280 2.431 -75.470 1.00 83.06 629 GLN A N 1
ATOM 5105 C CA . GLN A 1 629 ? 61.697 2.063 -75.500 1.00 83.06 629 GLN A CA 1
ATOM 5106 C C . GLN A 1 629 ? 62.024 0.868 -74.589 1.00 83.06 629 GLN A C 1
ATOM 5108 O O . GLN A 1 629 ? 62.689 -0.068 -75.030 1.00 83.06 629 GLN A O 1
ATOM 5113 N N . LYS A 1 630 ? 61.541 0.843 -73.335 1.00 80.88 630 LYS A N 1
ATOM 5114 C CA . LYS A 1 630 ? 61.777 -0.290 -72.412 1.00 80.88 630 LYS A CA 1
ATOM 5115 C C . LYS A 1 630 ? 61.064 -1.576 -72.827 1.00 80.88 630 LYS A C 1
ATOM 5117 O O . LYS A 1 630 ? 61.458 -2.653 -72.376 1.00 80.88 630 LYS A O 1
ATOM 5122 N N . LEU A 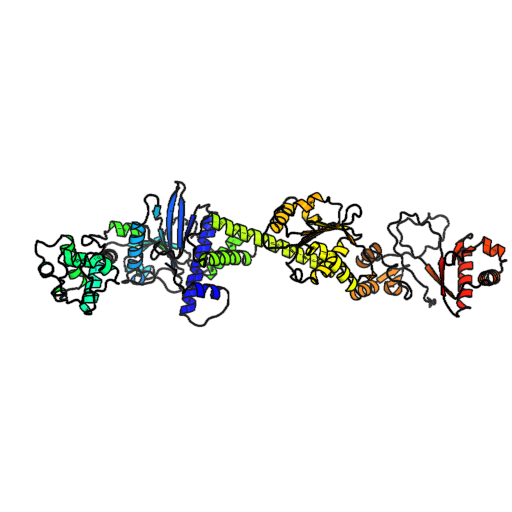1 631 ? 60.013 -1.465 -73.634 1.00 81.75 631 LEU A N 1
ATOM 5123 C CA . LEU A 1 631 ? 59.305 -2.601 -74.216 1.00 81.75 631 LEU A CA 1
ATOM 5124 C C . LEU A 1 631 ? 59.885 -3.027 -75.572 1.00 81.75 631 LEU A C 1
ATOM 5126 O O . LEU A 1 631 ? 59.498 -4.078 -76.070 1.00 81.75 631 LEU A O 1
ATOM 5130 N N . GLY A 1 632 ? 60.812 -2.251 -76.149 1.00 82.12 632 GLY A N 1
ATOM 5131 C CA . GLY A 1 632 ? 61.356 -2.494 -77.486 1.00 82.12 632 GLY A CA 1
ATOM 5132 C C . GLY A 1 632 ? 60.323 -2.310 -78.602 1.00 82.12 632 GLY A C 1
ATOM 5133 O O . GLY A 1 632 ? 60.425 -2.971 -79.631 1.00 82.12 632 GLY A O 1
ATOM 5134 N N . LYS A 1 633 ? 59.313 -1.458 -78.388 1.00 83.69 633 LYS A N 1
ATOM 5135 C CA . LYS A 1 633 ? 58.177 -1.239 -79.298 1.00 83.69 633 LYS A CA 1
ATOM 5136 C C . LYS A 1 633 ? 58.180 0.186 -79.847 1.00 83.69 633 LYS A C 1
ATOM 5138 O O . LYS A 1 633 ? 58.724 1.096 -79.220 1.00 83.69 633 LYS A O 1
ATOM 5143 N N . SER A 1 634 ? 57.553 0.395 -81.006 1.00 85.06 634 SER A N 1
ATOM 5144 C CA . SER A 1 634 ? 57.247 1.751 -81.476 1.00 85.06 634 SER A CA 1
ATOM 5145 C C . SER A 1 634 ? 56.123 2.373 -80.638 1.00 85.06 634 SER A C 1
ATOM 5147 O O . SER A 1 634 ? 55.349 1.671 -79.980 1.00 85.06 634 SER A O 1
ATOM 5149 N N . LEU A 1 635 ? 56.016 3.703 -80.660 1.00 80.06 635 LEU A N 1
ATOM 5150 C CA . LEU A 1 635 ? 54.954 4.412 -79.945 1.00 80.06 635 LEU A CA 1
ATOM 5151 C C . LEU A 1 635 ? 53.561 3.997 -80.451 1.00 80.06 635 LEU A C 1
ATOM 5153 O O . LEU A 1 635 ? 52.674 3.741 -79.646 1.00 80.06 635 LEU A O 1
ATOM 5157 N N . GLU A 1 636 ? 53.397 3.840 -81.769 1.00 79.06 636 GLU A N 1
ATOM 5158 C CA . GLU A 1 636 ? 52.147 3.373 -82.384 1.00 79.06 636 GLU A CA 1
ATOM 5159 C C . GLU A 1 636 ? 51.762 1.963 -81.929 1.00 79.06 636 GLU A C 1
ATOM 5161 O O . GLU A 1 636 ? 50.598 1.724 -81.609 1.00 79.06 636 GLU A O 1
ATOM 5166 N N . GLN A 1 637 ? 52.733 1.047 -81.834 1.00 77.88 637 GLN A N 1
ATOM 5167 C CA . GLN A 1 637 ? 52.502 -0.299 -81.302 1.00 77.88 637 GLN A CA 1
ATOM 5168 C C . GLN A 1 637 ? 52.054 -0.235 -79.840 1.00 77.88 637 GLN A C 1
ATOM 5170 O O . GLN A 1 637 ? 51.064 -0.858 -79.472 1.00 77.88 637 GLN A O 1
ATOM 5175 N N . LEU A 1 638 ? 52.710 0.582 -79.012 1.00 80.94 638 LEU A N 1
ATOM 5176 C CA . LEU A 1 638 ? 52.317 0.755 -77.614 1.00 80.94 638 LEU A CA 1
ATOM 5177 C C . LEU A 1 638 ? 50.905 1.350 -77.471 1.00 80.94 638 LEU A C 1
ATOM 5179 O O . LEU A 1 638 ? 50.154 0.895 -76.615 1.00 80.94 638 LEU A O 1
ATOM 5183 N N . THR A 1 639 ? 50.523 2.329 -78.298 1.00 77.00 639 THR A N 1
ATOM 5184 C CA . THR A 1 639 ? 49.191 2.973 -78.268 1.00 77.00 639 THR A CA 1
ATOM 5185 C C . THR A 1 639 ? 48.066 2.056 -78.763 1.00 77.00 639 THR A C 1
ATOM 5187 O O . THR A 1 639 ? 46.902 2.243 -78.393 1.00 77.00 639 THR A O 1
ATOM 5190 N N . GLN A 1 640 ? 48.389 1.061 -79.593 1.00 76.38 640 GLN A N 1
ATOM 5191 C CA . GLN A 1 640 ? 47.465 -0.015 -79.961 1.00 76.38 640 GLN A CA 1
ATOM 5192 C C . GLN A 1 640 ? 47.318 -1.066 -78.859 1.00 76.38 640 GLN A C 1
ATOM 5194 O O . GLN A 1 640 ? 46.334 -1.794 -78.864 1.00 76.38 640 GLN A O 1
ATOM 5199 N N . GLU A 1 641 ? 48.257 -1.130 -77.913 1.00 75.31 641 GLU A N 1
ATOM 5200 C CA . GLU A 1 641 ? 48.259 -2.105 -76.823 1.00 75.31 641 GLU A CA 1
ATOM 5201 C C . GLU A 1 641 ? 47.726 -1.545 -75.498 1.00 75.31 641 GLU A C 1
ATOM 5203 O O . GLU A 1 641 ? 47.054 -2.245 -74.733 1.00 75.31 641 GLU A O 1
ATOM 5208 N N . CYS A 1 642 ? 48.011 -0.275 -75.212 1.00 71.81 642 CYS A N 1
ATOM 5209 C CA . CYS A 1 642 ? 47.469 0.447 -74.072 1.00 71.81 642 CYS A CA 1
ATOM 5210 C C . CYS A 1 642 ? 47.409 1.957 -74.337 1.00 71.81 642 CYS A C 1
ATOM 5212 O O . CYS A 1 642 ? 48.303 2.538 -74.954 1.00 71.81 642 CYS A O 1
ATOM 5214 N N . ARG A 1 643 ? 46.365 2.614 -73.833 1.00 67.94 643 ARG A N 1
ATOM 5215 C CA . ARG A 1 643 ? 46.218 4.074 -73.887 1.00 67.94 643 ARG A CA 1
ATOM 5216 C C . ARG A 1 643 ? 46.098 4.612 -72.482 1.00 67.94 643 ARG A C 1
ATOM 5218 O O . ARG A 1 643 ? 45.343 4.075 -71.683 1.00 67.94 643 ARG A O 1
ATOM 5225 N N . ILE A 1 644 ? 46.859 5.654 -72.182 1.00 65.06 644 ILE A N 1
ATOM 5226 C CA . ILE A 1 644 ? 46.763 6.357 -70.907 1.00 65.06 644 ILE A CA 1
ATOM 5227 C C . ILE A 1 644 ? 46.085 7.684 -71.207 1.00 65.06 644 ILE A C 1
ATOM 5229 O O . ILE A 1 644 ? 46.636 8.465 -71.976 1.00 65.06 644 ILE A O 1
ATOM 5233 N N . ASP A 1 645 ? 44.904 7.921 -70.642 1.00 57.28 645 ASP A N 1
ATOM 5234 C CA . ASP A 1 645 ? 44.162 9.164 -70.853 1.00 57.28 645 ASP A CA 1
ATOM 5235 C C . ASP A 1 645 ? 44.626 10.240 -69.852 1.00 57.28 645 ASP A C 1
ATOM 5237 O O . ASP A 1 645 ? 44.343 10.128 -68.653 1.00 57.28 645 ASP A O 1
ATOM 5241 N N . PRO A 1 646 ? 45.313 11.307 -70.299 1.00 51.94 646 PRO A N 1
ATOM 5242 C CA . PRO A 1 646 ? 45.785 12.360 -69.406 1.00 51.94 646 PRO A CA 1
ATOM 5243 C C . PRO A 1 646 ? 44.645 13.195 -68.794 1.00 51.94 646 PRO A C 1
ATOM 5245 O O . PRO A 1 646 ? 44.822 13.758 -67.714 1.00 51.94 646 PRO A O 1
ATOM 5248 N N . ALA A 1 647 ? 43.481 13.280 -69.450 1.00 47.41 647 ALA A N 1
ATOM 5249 C CA . ALA A 1 647 ? 42.331 14.070 -69.007 1.00 47.41 647 ALA A CA 1
ATOM 5250 C C . ALA A 1 647 ? 41.495 13.358 -67.925 1.00 47.41 647 ALA A C 1
ATOM 5252 O O . ALA A 1 647 ? 40.853 14.019 -67.107 1.00 47.41 647 ALA A O 1
ATOM 5253 N N . LEU A 1 648 ? 41.545 12.023 -67.865 1.00 46.06 648 LEU A N 1
ATOM 5254 C CA . LEU A 1 648 ? 40.839 11.186 -66.884 1.00 46.06 648 LEU A CA 1
ATOM 5255 C C . LEU A 1 648 ? 41.750 10.708 -65.745 1.00 46.06 648 LEU A C 1
ATOM 5257 O O . LEU A 1 648 ? 41.726 9.538 -65.364 1.00 46.06 648 LEU A O 1
ATOM 5261 N N . LEU A 1 649 ? 42.569 11.609 -65.186 1.00 47.31 649 LEU A N 1
ATOM 5262 C CA . LEU A 1 649 ? 43.510 11.269 -64.106 1.00 47.31 649 LEU A CA 1
ATOM 5263 C C . LEU A 1 649 ? 44.340 10.022 -64.474 1.00 47.31 649 LEU A C 1
ATOM 5265 O O . LEU A 1 649 ? 44.474 9.096 -63.679 1.00 47.31 649 LEU A O 1
ATOM 5269 N N . GLY A 1 650 ? 44.811 9.955 -65.723 1.00 48.00 650 GLY A N 1
ATOM 5270 C CA . GLY A 1 650 ? 45.712 8.921 -66.217 1.00 48.00 650 GLY A CA 1
ATOM 5271 C C . GLY A 1 650 ? 45.170 7.496 -66.251 1.00 48.00 650 GLY A C 1
ATOM 5272 O O . GLY A 1 650 ? 45.960 6.559 -66.162 1.00 48.00 650 GLY A O 1
ATOM 5273 N N . SER A 1 651 ? 43.856 7.302 -66.367 1.00 49.47 651 SER A N 1
ATOM 5274 C CA . SER A 1 651 ? 43.268 5.973 -66.555 1.00 49.47 651 SER A CA 1
ATOM 5275 C C . SER A 1 651 ? 43.912 5.214 -67.721 1.00 49.47 651 SER A C 1
ATOM 5277 O O . SER A 1 651 ? 44.124 5.790 -68.789 1.00 49.47 651 SER A O 1
ATOM 5279 N N . ILE A 1 652 ? 44.205 3.922 -67.526 1.00 56.88 652 ILE A N 1
ATOM 5280 C CA . ILE A 1 652 ? 44.809 3.073 -68.568 1.00 56.88 652 ILE A CA 1
ATOM 5281 C C . ILE A 1 652 ? 43.774 2.147 -69.201 1.00 56.88 652 ILE A C 1
ATOM 5283 O O . ILE A 1 652 ? 43.313 1.204 -68.552 1.00 56.88 652 ILE A O 1
ATOM 5287 N N . GLU A 1 653 ? 43.505 2.358 -70.484 1.00 58.38 653 GLU A N 1
ATOM 5288 C CA . GLU A 1 653 ? 42.794 1.424 -71.349 1.00 58.38 653 GLU A CA 1
ATOM 5289 C C . GLU A 1 653 ? 43.760 0.360 -71.878 1.00 58.38 653 GLU A C 1
ATOM 5291 O O . GLU A 1 653 ? 44.871 0.670 -72.313 1.00 58.38 653 GLU A O 1
ATOM 5296 N N . TRP A 1 654 ? 43.338 -0.904 -71.845 1.00 65.44 654 TRP A N 1
ATOM 5297 C CA . TRP A 1 654 ? 44.142 -2.050 -72.271 1.00 65.44 654 TRP A CA 1
ATOM 5298 C C . TRP A 1 654 ? 43.501 -2.722 -73.479 1.00 65.44 654 TRP A C 1
ATOM 5300 O O . TRP A 1 654 ? 42.309 -3.018 -73.464 1.00 65.44 654 TRP A O 1
ATOM 5310 N N . PHE A 1 655 ? 44.316 -3.027 -74.482 1.00 66.12 655 PHE A N 1
ATOM 5311 C CA . PHE A 1 655 ? 43.904 -3.686 -75.723 1.00 66.12 655 PHE A CA 1
ATOM 5312 C C . PHE A 1 655 ? 44.692 -4.986 -75.964 1.00 66.12 655 PHE A C 1
ATOM 5314 O O . PHE A 1 655 ? 44.710 -5.522 -77.068 1.00 66.12 655 PHE A O 1
ATOM 5321 N N . VAL A 1 656 ? 45.350 -5.500 -74.919 1.00 62.44 656 VAL A N 1
ATOM 5322 C CA . VAL A 1 656 ? 46.198 -6.700 -74.952 1.00 62.44 656 VAL A CA 1
ATOM 5323 C C . VAL A 1 656 ? 45.777 -7.745 -73.926 1.00 62.44 656 VAL A C 1
ATOM 5325 O O . VAL A 1 656 ? 45.083 -7.447 -72.956 1.00 62.44 656 VAL A O 1
ATOM 5328 N N . SER A 1 657 ? 46.255 -8.976 -74.131 1.00 57.91 657 SER A N 1
ATOM 5329 C CA . SER A 1 657 ? 46.082 -10.091 -73.194 1.00 57.91 657 SER A CA 1
ATOM 5330 C C . SER A 1 657 ? 46.707 -9.814 -71.818 1.00 57.91 657 SER A C 1
ATOM 5332 O O . SER A 1 657 ? 47.644 -9.024 -71.686 1.00 57.91 657 SER A O 1
ATOM 5334 N N . ASP A 1 658 ? 46.228 -10.506 -70.780 1.00 47.59 658 ASP A N 1
ATOM 5335 C CA . ASP A 1 658 ? 46.650 -10.268 -69.393 1.00 47.59 658 ASP A CA 1
ATOM 5336 C C . ASP A 1 658 ? 48.155 -10.484 -69.142 1.00 47.59 658 ASP A C 1
ATOM 5338 O O . ASP A 1 658 ? 48.749 -9.772 -68.330 1.00 47.59 658 ASP A O 1
ATOM 5342 N N . ASN A 1 659 ? 48.802 -11.410 -69.857 1.00 53.09 659 ASN A N 1
ATOM 5343 C CA . ASN A 1 659 ? 50.253 -11.616 -69.752 1.00 53.09 659 ASN A CA 1
ATOM 5344 C C . ASN A 1 659 ? 51.043 -10.432 -70.322 1.00 53.09 659 ASN A C 1
ATOM 5346 O O . ASN A 1 659 ? 51.995 -9.956 -69.698 1.00 53.09 659 ASN A O 1
ATOM 5350 N N . GLU A 1 660 ? 50.619 -9.919 -71.475 1.00 59.72 660 GLU A N 1
ATOM 5351 C CA . GLU A 1 660 ? 51.239 -8.758 -72.115 1.00 59.72 660 GLU A CA 1
ATOM 5352 C C . GLU A 1 660 ? 50.993 -7.494 -71.274 1.00 59.72 660 GLU A C 1
ATOM 5354 O O . GLU A 1 660 ? 51.909 -6.718 -71.001 1.00 59.72 660 GLU A O 1
ATOM 5359 N N . ARG A 1 661 ? 49.778 -7.353 -70.732 1.00 63.78 661 ARG A N 1
ATOM 5360 C CA . ARG A 1 661 ? 49.407 -6.315 -69.765 1.00 63.78 661 ARG A CA 1
ATOM 5361 C C . ARG A 1 661 ? 50.303 -6.333 -68.529 1.00 63.78 661 ARG A C 1
ATOM 5363 O O . ARG A 1 661 ? 50.764 -5.278 -68.100 1.00 63.78 661 ARG A O 1
ATOM 5370 N N . LEU A 1 662 ? 50.574 -7.505 -67.949 1.00 54.78 662 LEU A N 1
ATOM 5371 C CA . LEU A 1 662 ? 51.469 -7.646 -66.793 1.00 54.78 662 LEU A CA 1
ATOM 5372 C C . LEU A 1 662 ? 52.905 -7.225 -67.121 1.00 54.78 662 LEU A C 1
ATOM 5374 O O . LEU A 1 662 ? 53.555 -6.588 -66.287 1.00 54.78 662 LEU A O 1
ATOM 5378 N N . ASN A 1 663 ? 53.387 -7.543 -68.324 1.00 68.69 663 ASN A N 1
ATOM 5379 C CA . ASN A 1 663 ? 54.703 -7.129 -68.799 1.00 68.69 663 ASN A CA 1
ATOM 5380 C C . ASN A 1 663 ? 54.791 -5.600 -68.955 1.00 68.69 663 ASN A C 1
ATOM 5382 O O . ASN A 1 663 ? 55.659 -4.964 -68.350 1.00 68.69 663 ASN A O 1
ATOM 5386 N N . ILE A 1 664 ? 53.832 -4.995 -69.663 1.00 68.44 664 ILE A N 1
ATOM 5387 C CA . ILE A 1 664 ? 53.727 -3.537 -69.837 1.00 68.44 664 ILE A CA 1
ATOM 5388 C C . ILE A 1 664 ? 53.638 -2.840 -68.474 1.00 68.44 664 ILE A C 1
ATOM 5390 O O . ILE A 1 664 ? 54.384 -1.902 -68.187 1.00 68.44 664 ILE A O 1
ATOM 5394 N N . TRP A 1 665 ? 52.794 -3.351 -67.579 1.00 62.53 665 TRP A N 1
ATOM 5395 C CA . TRP A 1 665 ? 52.621 -2.824 -66.228 1.00 62.53 665 TRP A CA 1
ATOM 5396 C C . TRP A 1 665 ? 53.891 -2.927 -65.374 1.00 62.53 665 TRP A C 1
ATOM 5398 O O . TRP A 1 665 ? 54.203 -2.023 -64.594 1.00 62.53 665 TRP A O 1
ATOM 5408 N N . LYS A 1 666 ? 54.665 -4.010 -65.514 1.00 67.06 666 LYS A N 1
ATOM 5409 C CA . LYS A 1 666 ? 55.966 -4.154 -64.848 1.00 67.06 666 LYS A CA 1
ATOM 5410 C C . LYS A 1 666 ? 56.952 -3.092 -65.342 1.00 67.06 666 LYS A C 1
ATOM 5412 O O . LYS A 1 666 ? 57.613 -2.468 -64.513 1.00 67.06 666 LYS A O 1
ATOM 5417 N N . LYS A 1 667 ? 57.000 -2.830 -66.652 1.00 72.56 667 LYS A N 1
ATOM 5418 C CA . LYS A 1 667 ? 57.862 -1.793 -67.243 1.00 72.56 667 LYS A CA 1
ATOM 5419 C C . LYS A 1 667 ? 57.455 -0.376 -66.852 1.00 72.56 667 LYS A C 1
ATOM 5421 O O . LYS A 1 667 ? 58.328 0.416 -66.503 1.00 72.56 667 LYS A O 1
ATOM 5426 N N . MET A 1 668 ? 56.156 -0.090 -66.772 1.00 70.56 668 MET A N 1
ATOM 5427 C CA . MET A 1 668 ? 55.650 1.165 -66.200 1.00 70.56 668 MET A CA 1
ATOM 5428 C C . MET A 1 668 ? 56.182 1.379 -64.773 1.00 70.56 668 MET A C 1
ATOM 5430 O O . MET A 1 668 ? 56.682 2.452 -64.451 1.00 70.56 668 MET A O 1
ATOM 5434 N N . LYS A 1 669 ? 56.158 0.345 -63.919 1.00 58.75 669 LYS A N 1
ATOM 5435 C CA . LYS A 1 669 ? 56.682 0.432 -62.542 1.00 58.75 669 LYS A CA 1
ATOM 5436 C C . LYS A 1 669 ? 58.194 0.636 -62.463 1.00 58.75 669 LYS A C 1
ATOM 5438 O O . LYS A 1 669 ? 58.655 1.274 -61.520 1.00 58.75 669 LYS A O 1
ATOM 5443 N N . GLU A 1 670 ? 58.957 0.062 -63.390 1.00 64.69 670 GLU A N 1
ATOM 5444 C CA . GLU A 1 670 ? 60.409 0.270 -63.472 1.00 64.69 670 GLU A CA 1
ATOM 5445 C C . GLU A 1 670 ? 60.714 1.748 -63.762 1.00 64.69 670 GLU A C 1
ATOM 5447 O O . GLU A 1 670 ? 61.455 2.367 -63.003 1.00 64.69 670 GLU A O 1
ATOM 5452 N N . ILE A 1 671 ? 60.033 2.348 -64.745 1.00 67.06 671 ILE A N 1
ATOM 5453 C CA . ILE A 1 671 ? 60.157 3.781 -65.079 1.00 67.06 671 ILE A CA 1
ATOM 5454 C C . ILE A 1 671 ? 59.781 4.667 -63.884 1.00 67.06 671 ILE A C 1
ATOM 5456 O O . ILE A 1 671 ? 60.469 5.633 -63.561 1.00 67.06 671 ILE A O 1
ATOM 5460 N N . LEU A 1 672 ? 58.710 4.313 -63.172 1.00 59.03 672 LEU A N 1
ATOM 5461 C CA . LEU A 1 672 ? 58.238 5.073 -62.010 1.00 59.03 672 LEU A CA 1
ATOM 5462 C C . LEU A 1 672 ? 59.190 5.006 -60.803 1.00 59.03 672 LEU A C 1
ATOM 5464 O O . LEU A 1 672 ? 59.195 5.912 -59.971 1.00 59.03 672 LEU A O 1
ATOM 5468 N N . LYS A 1 673 ? 60.005 3.951 -60.679 1.00 61.06 673 LYS A N 1
ATOM 5469 C CA . LYS A 1 673 ? 61.056 3.889 -59.650 1.00 61.06 673 LYS A CA 1
ATOM 5470 C C . LYS A 1 673 ? 62.244 4.794 -59.980 1.00 61.06 673 LYS A C 1
ATOM 5472 O O . LYS A 1 673 ? 62.904 5.248 -59.049 1.00 61.06 673 LYS A O 1
ATOM 5477 N N . GLU A 1 674 ? 62.493 5.043 -61.262 1.00 63.81 674 GLU A N 1
ATOM 5478 C CA . GLU A 1 674 ? 63.658 5.779 -61.763 1.00 63.81 674 GLU A CA 1
ATOM 5479 C C . GLU A 1 674 ? 63.483 7.317 -61.671 1.00 63.81 674 GLU A C 1
ATOM 5481 O O . GLU A 1 674 ? 64.470 8.015 -61.469 1.00 63.81 674 GLU A O 1
ATOM 5486 N N . ASN A 1 675 ? 62.251 7.858 -61.688 1.00 58.12 675 ASN A N 1
ATOM 5487 C CA . ASN A 1 675 ? 61.972 9.308 -61.844 1.00 58.12 675 ASN A CA 1
ATOM 5488 C C . ASN A 1 675 ? 61.459 10.056 -60.578 1.00 58.12 675 ASN A C 1
ATOM 5490 O O . ASN A 1 675 ? 60.564 10.894 -60.648 1.00 58.12 675 ASN A O 1
ATOM 5494 N N . ARG A 1 676 ? 61.997 9.771 -59.387 1.00 52.03 676 ARG A N 1
ATOM 5495 C CA . ARG A 1 676 ? 61.410 10.126 -58.067 1.00 52.03 676 ARG A CA 1
ATOM 5496 C C . ARG A 1 676 ? 61.520 11.589 -57.553 1.00 52.03 676 ARG A C 1
ATOM 5498 O O . ARG A 1 676 ? 61.647 11.783 -56.343 1.00 52.03 676 ARG A O 1
ATOM 5505 N N . THR A 1 677 ? 61.420 12.632 -58.379 1.00 44.69 677 THR A N 1
ATOM 5506 C CA . THR A 1 677 ? 61.534 14.034 -57.896 1.00 44.69 677 THR A CA 1
ATOM 5507 C C . THR A 1 677 ? 60.367 14.956 -58.293 1.00 44.69 677 THR A C 1
ATOM 5509 O O . THR A 1 677 ? 60.261 15.347 -59.445 1.00 44.69 677 THR A O 1
ATOM 5512 N N . LEU A 1 678 ? 59.594 15.362 -57.263 1.00 39.38 678 LEU A N 1
ATOM 5513 C CA . LEU A 1 678 ? 58.643 16.495 -57.118 1.00 39.38 678 LEU A CA 1
ATOM 5514 C C . LEU A 1 678 ? 57.227 16.441 -57.774 1.00 39.38 678 LEU A C 1
ATOM 5516 O O . LEU A 1 678 ? 57.073 16.171 -58.954 1.00 39.38 678 LEU A O 1
ATOM 5520 N N . ALA A 1 679 ? 56.224 16.762 -56.924 1.00 39.19 679 ALA A N 1
ATOM 5521 C CA . ALA A 1 679 ? 54.770 17.045 -57.076 1.00 39.19 679 ALA A CA 1
ATOM 5522 C C . ALA A 1 679 ? 53.856 16.078 -57.874 1.00 39.19 679 ALA A C 1
ATOM 5524 O O . ALA A 1 679 ? 54.087 15.797 -59.048 1.00 39.19 679 ALA A O 1
ATOM 5525 N N . SER A 1 680 ? 52.768 15.601 -57.235 1.00 40.72 680 SER A N 1
ATOM 5526 C CA . SER A 1 680 ? 52.021 14.416 -57.680 1.00 40.72 680 SER A CA 1
ATOM 5527 C C . SER A 1 680 ? 50.670 14.612 -58.388 1.00 40.72 680 SER A C 1
ATOM 5529 O O . SER A 1 680 ? 49.892 15.507 -58.073 1.00 40.72 680 SER A O 1
ATOM 5531 N N . THR A 1 681 ? 50.364 13.713 -59.332 1.00 41.50 681 THR A N 1
ATOM 5532 C CA . THR A 1 681 ? 49.035 13.508 -59.953 1.00 41.50 681 THR A CA 1
ATOM 5533 C C . THR A 1 681 ? 48.700 12.013 -59.911 1.00 41.50 681 THR A C 1
ATOM 5535 O O . THR A 1 681 ? 49.591 11.180 -59.971 1.00 41.50 681 THR A O 1
ATOM 5538 N N . VAL A 1 682 ? 47.439 11.632 -59.734 1.00 42.69 682 VAL A N 1
ATOM 5539 C CA . VAL A 1 682 ? 47.020 10.231 -59.525 1.00 42.69 682 VAL A CA 1
ATOM 5540 C C . VAL A 1 682 ? 46.739 9.533 -60.857 1.00 42.69 682 VAL A C 1
ATOM 5542 O O . VAL A 1 682 ? 46.134 10.161 -61.712 1.00 42.69 682 VAL A O 1
ATOM 5545 N N . ILE A 1 683 ? 47.102 8.247 -60.985 1.00 39.50 683 ILE A N 1
ATOM 5546 C CA . ILE A 1 683 ? 46.734 7.342 -62.088 1.00 39.50 683 ILE A CA 1
ATOM 5547 C C . ILE A 1 683 ? 45.995 6.097 -61.588 1.00 39.50 683 ILE A C 1
ATOM 5549 O O . ILE A 1 683 ? 46.438 5.412 -60.659 1.00 39.50 683 ILE A O 1
ATOM 5553 N N . ARG A 1 684 ? 44.865 5.791 -62.235 1.00 42.81 684 ARG A N 1
ATOM 5554 C CA . ARG A 1 684 ? 43.991 4.643 -61.941 1.00 42.81 684 ARG A CA 1
ATOM 5555 C C . ARG A 1 684 ? 44.089 3.564 -63.023 1.00 42.81 684 ARG A C 1
ATOM 5557 O O . ARG A 1 684 ? 44.307 3.851 -64.194 1.00 42.81 684 ARG A O 1
ATOM 5564 N N . GLN A 1 685 ? 43.926 2.301 -62.647 1.00 40.16 685 GLN A N 1
ATOM 5565 C CA . GLN A 1 685 ? 43.839 1.185 -63.594 1.00 40.16 685 GLN A CA 1
ATOM 5566 C C . GLN A 1 685 ? 42.358 0.811 -63.752 1.00 40.16 685 GLN A C 1
ATOM 5568 O O . GLN A 1 685 ? 41.822 0.220 -62.821 1.00 40.16 685 GLN A O 1
ATOM 5573 N N . GLU A 1 686 ? 41.689 1.104 -64.877 1.00 43.25 686 GLU A N 1
ATOM 5574 C CA . GLU A 1 686 ? 40.252 0.787 -65.008 1.00 43.25 686 GLU A CA 1
ATOM 5575 C C . GLU A 1 686 ? 39.868 0.052 -66.303 1.00 43.25 686 GLU A C 1
ATOM 5577 O O . GLU A 1 686 ? 40.189 0.480 -67.406 1.00 43.25 686 GLU A O 1
ATOM 5582 N N . ASN A 1 687 ? 39.195 -1.097 -66.122 1.00 29.67 687 ASN A N 1
ATOM 5583 C CA . ASN A 1 687 ? 37.875 -1.434 -66.679 1.00 29.67 687 ASN A CA 1
ATOM 5584 C C . ASN A 1 687 ? 37.442 -2.820 -66.147 1.00 29.67 687 ASN A C 1
ATOM 5586 O O . ASN A 1 687 ? 37.881 -3.856 -66.639 1.00 29.67 687 ASN A O 1
ATOM 5590 N N . HIS A 1 688 ? 36.559 -2.848 -65.148 1.00 29.59 688 HIS A N 1
ATOM 5591 C CA . HIS A 1 688 ? 35.564 -3.914 -64.996 1.00 29.59 688 HIS A CA 1
ATOM 5592 C C . HIS A 1 688 ? 34.209 -3.221 -64.846 1.00 29.59 688 HIS A C 1
ATOM 5594 O O . HIS A 1 688 ? 34.094 -2.290 -64.055 1.00 29.59 688 HIS A O 1
ATOM 5600 N N . PHE A 1 689 ? 33.229 -3.647 -65.648 1.00 26.06 689 PHE A N 1
ATOM 5601 C CA . PHE A 1 689 ? 31.862 -3.126 -65.734 1.00 26.06 689 PHE A CA 1
ATOM 5602 C C . PHE A 1 689 ? 31.317 -2.603 -64.395 1.00 26.06 689 PHE A C 1
ATOM 5604 O O . PHE A 1 689 ? 30.909 -3.380 -63.532 1.00 26.06 689 PHE A O 1
ATOM 5611 N N . VAL A 1 690 ? 31.264 -1.280 -64.243 1.00 28.61 690 VAL A N 1
ATOM 5612 C CA . VAL A 1 690 ? 30.456 -0.641 -63.204 1.00 28.61 690 VAL A CA 1
ATOM 5613 C C . VAL A 1 690 ? 29.094 -0.370 -63.825 1.00 28.61 690 VAL A C 1
ATOM 5615 O O . VAL A 1 690 ? 28.874 0.660 -64.461 1.00 28.61 690 VAL A O 1
ATOM 5618 N N . ASP A 1 691 ? 28.185 -1.329 -63.673 1.00 26.98 691 ASP A N 1
ATOM 5619 C CA . ASP A 1 691 ? 26.767 -1.047 -63.851 1.00 26.98 691 ASP A CA 1
ATOM 5620 C C . ASP A 1 691 ? 26.348 -0.006 -62.797 1.00 26.98 691 ASP A C 1
ATOM 5622 O O . ASP A 1 691 ? 26.744 -0.090 -61.628 1.00 26.98 691 ASP A O 1
ATOM 5626 N N . LYS A 1 692 ? 25.573 1.005 -63.203 1.00 30.36 692 LYS A N 1
ATOM 5627 C CA . LYS A 1 692 ? 25.211 2.163 -62.362 1.00 30.36 692 LYS A CA 1
ATOM 5628 C C . LYS A 1 692 ? 24.304 1.797 -61.174 1.00 30.36 692 LYS A C 1
ATOM 5630 O O . LYS A 1 692 ? 24.018 2.667 -60.351 1.00 30.36 692 LYS A O 1
ATOM 5635 N N . ASP A 1 693 ? 23.927 0.525 -61.038 1.00 29.27 693 ASP A N 1
ATOM 5636 C CA . ASP A 1 693 ? 22.988 0.013 -60.036 1.00 29.27 693 ASP A CA 1
ATOM 5637 C C . ASP A 1 693 ? 23.611 -0.804 -58.876 1.00 29.27 693 ASP A C 1
ATOM 5639 O O . ASP A 1 693 ? 22.886 -1.349 -58.035 1.00 29.27 693 ASP A O 1
ATOM 5643 N N . TRP A 1 694 ? 24.941 -0.866 -58.726 1.00 27.47 694 TRP A N 1
ATOM 5644 C CA . TRP A 1 694 ? 25.561 -1.726 -57.699 1.00 27.47 694 TRP A CA 1
ATOM 5645 C C . TRP A 1 694 ? 25.620 -1.116 -56.278 1.00 27.47 694 TRP A C 1
ATOM 5647 O O . TRP A 1 694 ? 26.320 -0.141 -56.011 1.00 27.47 694 TRP A O 1
ATOM 5657 N N . LYS A 1 695 ? 24.927 -1.749 -55.312 1.00 28.44 695 LYS A N 1
ATOM 5658 C CA . LYS A 1 695 ? 24.827 -1.343 -53.884 1.00 28.44 695 LYS A CA 1
ATOM 5659 C C . LYS A 1 695 ? 25.802 -2.032 -52.912 1.00 28.44 695 LYS A C 1
ATOM 5661 O O . LYS A 1 695 ? 25.654 -1.899 -51.696 1.00 28.44 695 LYS A O 1
ATOM 5666 N N . SER A 1 696 ? 26.813 -2.740 -53.398 1.00 27.69 696 SER A N 1
ATOM 5667 C CA . SER A 1 696 ? 27.736 -3.494 -52.540 1.00 27.69 696 SER A CA 1
ATOM 5668 C C . SER A 1 696 ? 29.134 -3.534 -53.142 1.00 27.69 696 SER A C 1
ATOM 5670 O O . SER A 1 696 ? 29.453 -4.416 -53.929 1.00 27.69 696 SER A O 1
ATOM 5672 N N . GLN A 1 697 ? 29.976 -2.579 -52.750 1.00 31.41 697 GLN A N 1
ATOM 5673 C CA . GLN A 1 697 ? 31.415 -2.624 -53.002 1.00 31.41 697 GLN A CA 1
ATOM 5674 C C . GLN A 1 697 ? 32.152 -2.486 -51.672 1.00 31.41 697 GLN A C 1
ATOM 5676 O O . GLN A 1 697 ? 31.951 -1.518 -50.943 1.00 31.41 697 GLN A O 1
ATOM 5681 N N . ILE A 1 698 ? 32.993 -3.458 -51.336 1.00 32.53 698 ILE A N 1
ATOM 5682 C CA . ILE A 1 698 ? 34.029 -3.303 -50.314 1.00 32.53 698 ILE A CA 1
ATOM 5683 C C . ILE A 1 698 ? 35.254 -2.810 -51.065 1.00 32.53 698 ILE A C 1
ATOM 5685 O O . ILE A 1 698 ? 35.731 -3.525 -51.930 1.00 32.53 698 ILE A O 1
ATOM 5689 N N . MET A 1 699 ? 35.732 -1.606 -50.759 1.00 35.84 699 MET A N 1
ATOM 5690 C CA . MET A 1 699 ? 36.910 -1.012 -51.386 1.00 35.84 699 MET A CA 1
ATOM 5691 C C . MET A 1 699 ? 38.072 -1.103 -50.390 1.00 35.84 699 MET A C 1
ATOM 5693 O O . MET A 1 699 ? 38.016 -0.516 -49.313 1.00 35.84 699 MET A O 1
ATOM 5697 N N . ILE A 1 700 ? 39.112 -1.874 -50.706 1.00 35.16 700 ILE A N 1
ATOM 5698 C CA . ILE A 1 700 ? 40.361 -1.902 -49.928 1.00 35.16 700 ILE A CA 1
ATOM 5699 C C . ILE A 1 700 ? 41.483 -1.487 -50.867 1.00 35.16 700 ILE A C 1
ATOM 5701 O O . ILE A 1 700 ? 41.803 -2.227 -51.787 1.00 35.16 700 ILE A O 1
ATOM 5705 N N . ILE A 1 701 ? 42.070 -0.313 -50.636 1.00 34.59 701 ILE A N 1
ATOM 5706 C CA . ILE A 1 701 ? 43.183 0.218 -51.429 1.00 34.59 701 ILE A CA 1
ATOM 5707 C C . ILE A 1 701 ? 44.491 -0.292 -50.818 1.00 34.59 701 ILE A C 1
ATOM 5709 O O . ILE A 1 701 ? 44.903 0.172 -49.757 1.00 34.59 701 ILE A O 1
ATOM 5713 N N . SER A 1 702 ? 45.168 -1.229 -51.485 1.00 32.59 702 SER A N 1
ATOM 5714 C CA . SER A 1 702 ? 46.544 -1.600 -51.136 1.00 32.59 702 SER A CA 1
ATOM 5715 C C . SER A 1 702 ? 47.532 -0.863 -52.046 1.00 32.59 702 SER A C 1
ATOM 5717 O O . SER A 1 702 ? 47.658 -1.216 -53.222 1.00 32.59 702 SER A O 1
ATOM 5719 N N . SER A 1 703 ? 48.281 0.106 -51.517 1.00 27.42 703 SER A N 1
ATOM 5720 C CA . SER A 1 703 ? 49.546 0.520 -52.138 1.00 27.42 703 SER A CA 1
ATOM 5721 C C . SER A 1 703 ? 50.599 -0.565 -51.864 1.00 27.42 703 SER A C 1
ATOM 5723 O O . SER A 1 703 ? 50.680 -1.053 -50.729 1.00 27.42 703 SER A O 1
ATOM 5725 N N . PRO A 1 704 ? 51.400 -1.013 -52.850 1.00 29.33 704 PRO A N 1
ATOM 5726 C CA . PRO A 1 704 ? 52.407 -2.029 -52.603 1.00 29.33 704 PRO A CA 1
ATOM 5727 C C . PRO A 1 704 ? 53.559 -1.414 -51.805 1.00 29.33 704 PRO A C 1
ATOM 5729 O O . PRO A 1 704 ? 54.513 -0.872 -52.366 1.00 29.33 704 PRO A O 1
ATOM 5732 N N . ARG A 1 705 ? 53.523 -1.563 -50.477 1.00 24.94 705 ARG A N 1
ATOM 5733 C CA . ARG A 1 705 ? 54.772 -1.653 -49.720 1.00 24.94 705 ARG A CA 1
ATOM 5734 C C . ARG A 1 705 ? 55.468 -2.928 -50.174 1.00 24.94 705 ARG A C 1
ATOM 5736 O O . ARG A 1 705 ? 54.884 -4.003 -50.129 1.00 24.94 705 ARG A O 1
ATOM 5743 N N . SER A 1 706 ? 56.694 -2.759 -50.652 1.00 30.86 706 SER A N 1
ATOM 5744 C CA . SER A 1 706 ? 57.653 -3.795 -51.026 1.00 30.86 706 SER A CA 1
ATOM 5745 C C . SER A 1 706 ? 57.555 -5.044 -50.142 1.00 30.86 706 SER A C 1
ATOM 5747 O O . SER A 1 706 ? 58.182 -5.112 -49.087 1.00 30.86 706 SER A O 1
ATOM 5749 N N . LEU A 1 707 ? 56.804 -6.045 -50.599 1.00 28.03 707 LEU A N 1
ATOM 5750 C CA . LEU A 1 707 ? 57.051 -7.430 -50.235 1.00 28.03 707 LEU A CA 1
ATOM 5751 C C . LEU A 1 707 ? 58.302 -7.825 -51.014 1.00 28.03 707 LEU A C 1
ATOM 5753 O O . LEU A 1 707 ? 58.242 -8.216 -52.179 1.00 28.03 707 LEU A O 1
ATOM 5757 N N . GLY A 1 708 ? 59.457 -7.601 -50.389 1.00 24.50 708 GLY A N 1
ATOM 5758 C CA . GLY A 1 708 ? 60.626 -8.389 -50.725 1.00 24.50 708 GLY A CA 1
ATOM 5759 C C . GLY A 1 708 ? 60.238 -9.842 -50.499 1.00 24.50 708 GLY A C 1
ATOM 5760 O O . GLY A 1 708 ? 59.811 -10.198 -49.403 1.00 24.50 708 GLY A O 1
ATOM 5761 N N . TYR A 1 709 ? 60.330 -10.647 -51.552 1.00 24.70 709 TYR A N 1
ATOM 5762 C CA . TYR A 1 709 ? 60.452 -12.084 -51.399 1.00 24.70 709 TYR A CA 1
ATOM 5763 C C . TYR A 1 709 ? 61.656 -12.322 -50.480 1.00 24.70 709 TYR A C 1
ATOM 5765 O O . TYR A 1 709 ? 62.795 -12.085 -50.878 1.00 24.70 709 TYR A O 1
ATOM 5773 N N . GLN A 1 710 ? 61.402 -12.700 -49.233 1.00 23.81 710 GLN A N 1
ATOM 5774 C CA . GLN A 1 710 ? 62.351 -13.488 -48.465 1.00 23.81 710 GLN A CA 1
ATOM 5775 C C . GLN A 1 710 ? 61.824 -14.917 -48.507 1.00 23.81 710 GLN A C 1
ATOM 5777 O O . GLN A 1 710 ? 60.638 -15.136 -48.255 1.00 23.81 710 GLN A O 1
ATOM 5782 N N . ASN A 1 711 ? 62.705 -15.817 -48.942 1.00 27.28 711 ASN A N 1
ATOM 5783 C CA . ASN A 1 711 ? 62.510 -17.263 -48.938 1.00 27.28 711 ASN A CA 1
ATOM 5784 C C . ASN A 1 711 ? 62.085 -17.782 -47.566 1.00 27.28 711 ASN A C 1
ATOM 5786 O O . ASN A 1 711 ? 62.575 -17.220 -46.557 1.00 27.28 711 ASN A O 1
#

Radius of gyration: 46.83 Å; chains: 1; bounding box: 104×54×138 Å

Secondary structure (DSSP, 8-state):
-PPPHHHHTTTTGGGS-----HHHHHHHHHHHHHHHHHHHHHHHHHHHT--EEEE-S-TTSSTTS-SEEEEEE-TT--EEEEEEEEE--S--S-EE-HHHHS-SS--TT-HHHHHHHHHHHHTT--TTEEEEEEEEEESSEE-HHHHHHTTEEEEE--S--TTT---TTS-TTPPPPEEEEEEEPTTT--HHHHHHTTSHHHHHHHHHHHHHHTT-EE-TTSHHHHHHHHHHHHTTSB-TTT-BB-HHHHTT-TTS-HHHHHHHHHHHHTTTT--GGG-B-EEPTTTTS-SS--SS-------HHHHHHHHHHEEEEES---HHHHHHHHHHHHHHHHT-S--HHHHHHHHHHHHHHHH-TT---EEHHHHHHHHHHHHHHHHHHHHHHHHHHHHHHHHHH--B-HHHHHHHHHHHHHHHH-TT----EEEEEES-HHHHHHHHHHHHTTSGGG-STTSEEEEEGGGG-SHHHHHHHHHHHHSTTS-SEEEEE-SS---THHHHTTS-TT-TT-EEEEEES--TT-SEEE---GGGB-HHHHHHHHT-EEEETTEEEEGGGGS-SSS-TTTT--HHHHHHHHH----EE------SSTT-----TTSPP---EEEEE---TTHHHHHHHHHT--HHHHHHHEEEETTTTTEEEE-S-HHHHHHHHHHHHHHHHH---S-EEEEEB--S---TT------------------

Foldseek 3Di:
DFQDPPVLVVLVVLVPDDDDDPVSVQVSQQLLQLLLLLLLCLVLCVVVPWFWWWFAPDPLAQQQQRSIKIWTADPVRQIEIEGEDEDEDPDQVDADAPCQQPDQEDHLNDVLPNLLSVVSNVVPADPRYDYQAREYEYQHYHPQVRCVQQQKHWAWDPDADSRQDDDPPDDDPQDHWTKTFIDGHPPRHCVLVSNQCSFLLNVLLVVLVVCLVVLHEPDCVPVSQVACQQQCVVQQQADPPQQAGGPCLVVVDPSGDPLSSVSSVSSCVSVVDDPSRPGHHHYDPCGNPDDPHDPHRDPRGPDPVSVVVNSNRYMYGYSGDRSVVSVVVSQVVVCVVLVHPGCPQLSVQLSVVSSVLVSPRPNDIDTSVNSVVSNVVSSLVVLLVVQLVVQLVVLVVLVVQFDFDPVLLVVVLVVCCCVQPPLVCLDQEAEEAEQDLSPVVNSVLSNLCVDPQSVDSFSAGEDEPVQVPDPVVLVSLLSNLVDPDGHQEYEYRYPDDDDPVSVVSSHDPPDSRHHYYYYYNDDPDGPHYDYDWPNRGDPVRVVVLQQQWAAAQNDTDGNVQLADPPDDCRVAQHPVNSCCSSVNPRLHQHHPPPPPDPPDDPDDPPHADEWEKDKAFDPDPCLLVQLCVLVVHDSVVVVCAWDFDVVVLREIDGNDDPVVVVVSVVSSVVVRVVDPDHDITMHTYDDDDDDVPDPDHRYGYDDDPDPDDDD

Organism: NCBI:txid35525

pLDDT: mean 76.05, std 19.36, range [23.81, 97.5]